Protein AF-0000000084990764 (afdb_homodimer)

Secondary structure (DSSP, 8-state):
-EEEEEEEEE-SS-EE-HHHHHHHHHHHHHSSHHHHHHHHT--HHHHHHHHHHHHHHHTS--EEE-TTSSEEE-HHHHHHHHHHHHHHHHTT------SS-EEE---HHHHHHTTTS-EEE--HHHHHHHHHTTS-SEEEE--SSHHHHHHHHSSS-EEEEEEEEEEEEEESS---SGGGGTTPPBPEEPTTSHHHHHHHHHHHHTT--GGGSTTTT-EESSHHHHHHHHHTTSSSEEEEEHHHHHHTT-EEEEEEEEEEEEEE-TT-HHHHHHHHHT----TTEEE-TTTTPBPTT--/-EEEEEEEEE-SS-EE-HHHHHHHHHHHHHSSHHHHHHHHT--HHHHHHHHHHHHHHHTS--EEE-TTSSEEE-HHHHHHHHHHHHHHHHTT------SS-EEE---HHHHHHTTTS-EEE--HHHHHHHHHTTS-SEEEE--SSHHHHHHHHSSS-EEEEEEEEEEEEEESS---SGGGGTTPPBPEEPTTSHHHHHHHHHHHHTT--GGGSTTTT-EESSHHHHHHHHHTTSSSEEEEEHHHHHHTT-EEEEEEEEEEEEEE-TT-HHHHHHHHHT----TTEEE-TTTT-B-TT--

Solvent-accessible surface area (backbone atoms only — not comparable to full-atom values): 31129 Å² total; per-residue (Å²): 124,42,82,48,75,46,58,28,40,42,44,99,70,42,72,45,43,61,68,57,53,45,47,52,49,30,17,50,58,56,46,12,57,66,46,19,15,60,74,70,71,45,57,58,68,56,51,50,49,52,50,52,50,48,26,63,50,69,70,46,71,39,62,36,80,38,93,88,61,50,30,30,62,28,72,61,29,48,50,51,50,50,52,48,38,28,56,33,35,62,32,71,43,71,84,77,85,56,97,63,23,36,20,6,38,80,46,72,59,60,51,64,72,42,61,66,51,53,65,23,58,48,31,33,67,57,10,47,50,36,28,57,72,64,73,22,44,25,25,35,33,56,68,76,55,50,70,59,48,42,66,57,54,22,42,60,35,32,40,32,37,34,34,32,36,32,30,20,41,27,18,74,56,86,60,89,49,80,72,65,53,66,84,42,32,31,37,28,50,42,77,40,35,61,65,30,48,51,49,53,51,55,34,45,78,70,70,46,51,70,91,65,35,47,41,54,86,40,65,25,90,40,57,61,54,29,41,47,41,22,63,71,62,80,21,47,24,29,75,32,38,43,48,49,21,53,73,59,70,32,33,74,37,83,71,46,76,42,57,36,30,32,39,28,40,77,90,42,58,67,62,52,22,51,54,52,64,66,57,73,78,55,67,51,45,43,75,38,98,56,44,34,34,69,44,81,86,51,104,125,42,81,48,75,47,58,28,41,42,46,97,70,43,71,45,42,62,68,58,53,45,46,53,50,30,18,50,58,57,46,11,57,66,46,17,16,61,74,68,72,46,57,58,68,56,51,49,49,52,51,53,50,48,27,64,50,69,70,46,70,38,62,38,79,40,92,86,60,49,30,30,64,29,72,62,28,47,51,51,51,52,51,50,37,27,56,33,37,61,31,70,44,70,83,76,88,58,96,63,25,37,20,6,37,78,45,74,60,58,51,63,72,42,62,65,51,53,66,23,60,48,31,34,67,57,9,45,50,36,28,56,70,64,72,22,43,26,26,34,33,57,67,75,55,50,70,58,48,41,66,56,52,21,43,61,36,33,41,31,36,34,34,33,36,33,31,21,42,27,18,74,57,86,61,88,48,81,73,65,53,66,83,42,32,33,37,27,48,40,76,41,35,60,65,29,47,51,50,52,50,56,34,45,77,70,71,46,52,70,92,68,36,46,41,54,84,39,65,24,89,41,58,61,54,30,41,46,41,22,64,72,61,78,22,45,25,29,73,32,38,42,47,50,21,52,72,59,69,31,33,73,37,81,71,46,74,42,59,36,32,32,38,27,41,78,89,41,58,66,63,52,21,51,54,52,65,67,55,73,80,53,68,50,45,45,74,39,97,55,45,34,34,69,45,80,87,49,104

Radius of gyration: 25.8 Å; Cα contacts (8 Å, |Δi|>4): 1260; chains: 2; bounding box: 56×71×53 Å

InterPro domains:
  IPR000847 LysR, HTH, N-terminal domain [PF00126] (21-78)
  IPR024370 PBP domain [PF12727] (118-276)
  IPR036388 Winged helix-like DNA-binding domain superfamily [G3DSA:1.10.10.10] (1-91)
  IPR036390 Winged helix DNA-binding domain superfamily [SSF46785] (16-87)
  IPR051815 Molybdate-responsive transcriptional regulator [PTHR30432] (1-279)

pLDDT: mean 92.91, std 6.58, range [65.38, 98.69]

Nearest PDB structures (foldseek):
  6g4r-assembly1_B  TM=4.944E-01  e=9.321E-14  Corynebacterium glutamicum
  1ixc-assembly1_B-2  TM=4.646E-01  e=4.118E-12  Cupriavidus necator
  9f14-assembly1_A  TM=4.600E-01  e=2.355E-11  Klebsiella aerogenes
  3un6-assembly1_A  TM=5.056E-01  e=3.094E-06  Staphylococcus aureus subsp. aureus NCTC 8325
  5z4y-assembly1_B  TM=8.013E-01  e=1.489E-02  unclassified

Sequence (598 aa):
MEFKPELKVVTERGDLGREFFQLLLAVELSGSLKGASEALKVPYSTAWNTVARAERILGVKIVEASKRGGTTLTDRGRELLRRYMAEAGKMGLVLGLSDFIYAGSHDPIVEAALQRSEAYFVGSMRGLLLVSEGLAHFGGIHLGDNVQAVRIYGGGLRLIHGFKREVGVASRRELRRLRDIVGLKIVNRQPGSGTRLHIDRVLSTLRLTPEKVPGYDRIAPTHDEAARIVAEGEADYTITLRYVAERYGLYFMKLWDEEFDFVCRRGLERRVAQFVRELELGPGYAPKPNMGRVEPTIKMEFKPELKVVTERGDLGREFFQLLLAVELSGSLKGASEALKVPYSTAWNTVARAERILGVKIVEASKRGGTTLTDRGRELLRRYMAEAGKMGLVLGLSDFIYAGSHDPIVEAALQRSEAYFVGSMRGLLLVSEGLAHFGGIHLGDNVQAVRIYGGGLRLIHGFKREVGVASRRELRRLRDIVGLKIVNRQPGSGTRLHIDRVLSTLRLTPEKVPGYDRIAPTHDEAARIVAEGEADYTITLRYVAERYGLYFMKLWDEEFDFVCRRGLERRVAQFVRELELGPGYAPKPNMGRVEPTIK

Foldseek 3Di:
DDDDDWDWDDDPQGIHTLVLLQLQLQCQQQVALVSSCVLVVHDSVVSVVSQVVVCVRVVHHQWDADPVGHIHGDPVNVVVSLVRLQVCLLVLHFSPSDPAAEEEADDPLLVVLQRSHHYYHHYHQSRLVSQLVVNHFKYKHFPPPPVVCCVVRNNQKWKFFFWKFFKWKWFQDDDDDLLVCQPWAAQEEDPPHPQNVVVVVSCVVVPHDCVRHHNSPHYDHDLLRRLVCRLVPVTGIYMHTPVNSVVSPTHTDTDDMTTMIMIGHPPCLQVVLVSRVPGDDDPRMGTDPRGSHIDPVRD/DDDDDWDWDDDPQGIHTLVLLQLQLQCQQQVALVSSCVLVVHDSVVSVVSQVVVCVRVVHHQWDADPVGHIHGDPVNVVVSLVRLQVCLLVLHFSPSDPAAEEEADDPLLVVLQRSHHYHHHYHQSRLVSQLVPNHFKYKHFPPPPVVCCVVRNNQKWKFFFWKFFKWKWFQDDDDDLLVCQPWAAQAEDPPHPQNVVVVVSCVVVPHDCVRHHNSPHYDHDLLRRLVCRLVPVTGIYMHTPVNSVVSPTHTDTDDMTTMIMIGHPPCLQVVLVSRVPGDDDPRMGTDPRGSHIDPVRD

Organism: Thermoproteus tenax (strain ATCC 35583 / DSM 2078 / JCM 9277 / NBRC 100435 / Kra 1) (NCBI:txid768679)

Structure (mmCIF, N/CA/C/O backbone):
data_AF-0000000084990764-model_v1
#
loop_
_entity.id
_entity.type
_entity.pdbx_description
1 polymer 'Periplasmic molybdate-binding protein/domain'
#
loop_
_atom_site.group_PDB
_atom_site.id
_atom_site.type_symbol
_atom_site.label_atom_id
_atom_site.label_alt_id
_atom_site.label_comp_id
_atom_site.label_asym_id
_atom_site.label_entity_id
_atom_site.label_seq_id
_atom_site.pdbx_PDB_ins_code
_atom_site.Cartn_x
_atom_site.Cartn_y
_atom_site.Cartn_z
_atom_site.occupancy
_atom_site.B_iso_or_equiv
_atom_site.auth_seq_id
_atom_site.auth_comp_id
_atom_site.auth_asym_id
_atom_site.auth_atom_id
_atom_site.pdbx_PDB_model_num
ATOM 1 N N . MET A 1 1 ? 17.391 17.484 -6.555 1 86.75 1 MET A N 1
ATOM 2 C CA . MET A 1 1 ? 17.219 16.531 -5.453 1 86.75 1 MET A CA 1
ATOM 3 C C . MET A 1 1 ? 16.141 15.5 -5.781 1 86.75 1 MET A C 1
ATOM 5 O O . MET A 1 1 ? 15.055 15.859 -6.227 1 86.75 1 MET A O 1
ATOM 9 N N . GLU A 1 2 ? 16.609 14.258 -5.785 1 92.62 2 GLU A N 1
ATOM 10 C CA . GLU A 1 2 ? 15.68 13.188 -6.121 1 92.62 2 GLU A CA 1
ATOM 11 C C . GLU A 1 2 ? 15.672 12.102 -5.055 1 92.62 2 GLU A C 1
ATOM 13 O O . GLU A 1 2 ? 16.719 11.781 -4.48 1 92.62 2 GLU A O 1
ATOM 18 N N . PHE A 1 3 ? 14.531 11.672 -4.695 1 93 3 PHE A N 1
ATOM 19 C CA . PHE A 1 3 ? 14.43 10.484 -3.859 1 93 3 PHE A CA 1
ATOM 20 C C . PHE A 1 3 ? 14.633 9.219 -4.688 1 93 3 PHE A C 1
ATOM 22 O O . PHE A 1 3 ? 13.969 9.023 -5.707 1 93 3 PHE A O 1
ATOM 29 N N . LYS A 1 4 ? 15.555 8.406 -4.305 1 93.38 4 LYS A N 1
ATOM 30 C CA . LYS A 1 4 ? 15.891 7.199 -5.047 1 93.38 4 LYS A CA 1
ATOM 31 C C . LYS A 1 4 ? 15.719 5.953 -4.18 1 93.38 4 LYS A C 1
ATOM 33 O O . LYS A 1 4 ? 16.609 5.617 -3.389 1 93.38 4 LYS A O 1
ATOM 38 N N . PRO A 1 5 ? 14.625 5.215 -4.398 1 93.81 5 PRO A N 1
ATOM 39 C CA . PRO A 1 5 ? 14.445 3.951 -3.68 1 93.81 5 PRO A CA 1
ATOM 40 C C . PRO A 1 5 ? 15.273 2.814 -4.273 1 93.81 5 PRO A C 1
ATOM 42 O O . PRO A 1 5 ? 15.508 2.779 -5.484 1 93.81 5 PRO A O 1
ATOM 45 N N . GLU A 1 6 ? 15.727 1.943 -3.383 1 92.31 6 GLU A N 1
ATOM 46 C CA . GLU A 1 6 ? 16.469 0.765 -3.828 1 92.31 6 GLU A CA 1
ATOM 47 C C . GLU A 1 6 ? 16.156 -0.445 -2.951 1 92.31 6 GLU A C 1
ATOM 49 O O . GLU A 1 6 ? 15.836 -0.296 -1.768 1 92.31 6 GLU A O 1
ATOM 54 N N . LEU A 1 7 ? 16.141 -1.593 -3.537 1 95.56 7 LEU A N 1
ATOM 55 C CA . LEU A 1 7 ? 16.094 -2.881 -2.854 1 95.56 7 LEU A CA 1
ATOM 56 C C . LEU A 1 7 ? 17.266 -3.76 -3.273 1 95.56 7 LEU A C 1
ATOM 58 O O . LEU A 1 7 ? 17.469 -4.012 -4.465 1 95.56 7 LEU A O 1
ATOM 62 N N . LYS A 1 8 ? 18.078 -4.18 -2.305 1 96.06 8 LYS A N 1
ATOM 63 C CA . LYS A 1 8 ? 19.219 -5.047 -2.586 1 96.06 8 LYS A CA 1
ATOM 64 C C . LYS A 1 8 ? 19.109 -6.355 -1.81 1 96.06 8 LYS A C 1
ATOM 66 O O . LYS A 1 8 ? 18.453 -6.422 -0.774 1 96.06 8 LYS A O 1
ATOM 71 N N . VAL A 1 9 ? 19.672 -7.379 -2.422 1 95.69 9 VAL A N 1
ATOM 72 C CA . VAL A 1 9 ? 19.953 -8.602 -1.678 1 95.69 9 VAL A CA 1
ATOM 73 C C . VAL A 1 9 ? 21.359 -8.555 -1.107 1 95.69 9 VAL A C 1
ATOM 75 O O . VAL A 1 9 ? 22.328 -8.391 -1.851 1 95.69 9 VAL A O 1
ATOM 78 N N . VAL A 1 10 ? 21.453 -8.664 0.16 1 94.94 10 VAL A N 1
ATOM 79 C CA . VAL A 1 10 ? 22.75 -8.57 0.822 1 94.94 10 VAL A CA 1
ATOM 80 C C . VAL A 1 10 ? 23.156 -9.945 1.346 1 94.94 10 VAL A C 1
ATOM 82 O O . VAL A 1 10 ? 22.375 -10.617 2.023 1 94.94 10 VAL A O 1
ATOM 85 N N . THR A 1 11 ? 24.328 -10.305 0.935 1 93.94 11 THR A N 1
ATOM 86 C CA . THR A 1 11 ? 24.938 -11.531 1.438 1 93.94 11 THR A CA 1
ATOM 87 C C . THR A 1 11 ? 26.281 -11.234 2.09 1 93.94 11 THR A C 1
ATOM 89 O O . THR A 1 11 ? 26.734 -10.086 2.098 1 93.94 11 THR A O 1
ATOM 92 N N . GLU A 1 12 ? 26.891 -12.266 2.701 1 93.12 12 GLU A N 1
ATOM 93 C CA . GLU A 1 12 ? 28.219 -12.125 3.297 1 93.12 12 GLU A CA 1
ATOM 94 C C . GLU A 1 12 ? 29.281 -11.82 2.234 1 93.12 12 GLU A C 1
ATOM 96 O O . GLU A 1 12 ? 30.297 -11.195 2.529 1 93.12 12 GLU A O 1
ATOM 101 N N . ARG A 1 13 ? 29.016 -12.156 1.094 1 93.81 13 ARG A N 1
ATOM 102 C CA . ARG A 1 13 ? 30.016 -12.102 0.033 1 93.81 13 ARG A CA 1
ATOM 103 C C . ARG A 1 13 ? 29.797 -10.883 -0.864 1 93.81 13 ARG A C 1
ATOM 105 O O . ARG A 1 13 ? 30.641 -10.57 -1.703 1 93.81 13 ARG A O 1
ATOM 112 N N . GLY A 1 14 ? 28.656 -10.258 -0.673 1 94.62 14 GLY A N 1
ATOM 113 C CA . GLY A 1 14 ? 28.359 -9.109 -1.511 1 94.62 14 GLY A CA 1
ATOM 114 C C . GLY A 1 14 ? 26.875 -8.836 -1.644 1 94.62 14 GLY A C 1
ATOM 115 O O . GLY A 1 14 ? 26.062 -9.539 -1.06 1 94.62 14 GLY A O 1
ATOM 116 N N . ASP A 1 15 ? 26.594 -7.691 -2.43 1 95.56 15 ASP A N 1
ATOM 117 C CA . ASP A 1 15 ? 25.188 -7.324 -2.6 1 95.56 15 ASP A CA 1
ATOM 118 C C . ASP A 1 15 ? 24.781 -7.367 -4.07 1 95.56 15 ASP A C 1
ATOM 120 O O . ASP A 1 15 ? 25.641 -7.305 -4.957 1 95.56 15 ASP A O 1
ATOM 124 N N . LEU A 1 16 ? 23.609 -7.645 -4.316 1 96.38 16 LEU A N 1
ATOM 125 C CA . LEU A 1 16 ? 23 -7.652 -5.641 1 96.38 16 LEU A CA 1
ATOM 126 C C . LEU A 1 16 ? 21.812 -6.684 -5.707 1 96.38 16 LEU A C 1
ATOM 128 O O . LEU A 1 16 ? 20.922 -6.73 -4.863 1 96.38 16 LEU A O 1
ATOM 132 N N . GLY A 1 17 ? 21.812 -5.785 -6.703 1 95.38 17 GLY A N 1
ATOM 133 C CA . GLY A 1 17 ? 20.812 -4.738 -6.754 1 95.38 17 GLY A CA 1
ATOM 134 C C . GLY A 1 17 ? 19.891 -4.855 -7.953 1 95.38 17 GLY A C 1
ATOM 135 O O . GLY A 1 17 ? 19.781 -5.926 -8.555 1 95.38 17 GLY A O 1
ATOM 136 N N . ARG A 1 18 ? 19.25 -3.799 -8.25 1 95.69 18 ARG A N 1
ATOM 137 C CA . ARG A 1 18 ? 18.203 -3.695 -9.258 1 95.69 18 ARG A CA 1
ATOM 138 C C . ARG A 1 18 ? 18.703 -4.164 -10.625 1 95.69 18 ARG A C 1
ATOM 140 O O . ARG A 1 18 ? 17.969 -4.848 -11.352 1 95.69 18 ARG A O 1
ATOM 147 N N . GLU A 1 19 ? 19.922 -3.873 -10.93 1 95.31 19 GLU A N 1
ATOM 148 C CA . GLU A 1 19 ? 20.469 -4.199 -12.242 1 95.31 19 GLU A CA 1
ATOM 149 C C . GLU A 1 19 ? 20.547 -5.711 -12.453 1 95.31 19 GLU A C 1
ATOM 151 O O . GLU A 1 19 ? 20.25 -6.211 -13.539 1 95.31 19 GLU A O 1
ATOM 156 N N . PHE A 1 20 ? 20.969 -6.367 -11.453 1 97.06 20 PHE A N 1
ATOM 157 C CA . PHE A 1 20 ? 21.047 -7.824 -11.516 1 97.06 20 PHE A CA 1
ATOM 158 C C . PHE A 1 20 ? 19.656 -8.422 -11.727 1 97.06 20 PHE A C 1
ATOM 160 O O . PHE A 1 20 ? 19.484 -9.297 -12.586 1 97.06 20 PHE A O 1
ATOM 167 N N . PHE A 1 21 ? 18.672 -7.969 -11.055 1 97.69 21 PHE A N 1
ATOM 168 C CA . PHE A 1 21 ? 17.328 -8.555 -11.133 1 97.69 21 PHE A CA 1
ATOM 169 C C . PHE A 1 21 ? 16.641 -8.156 -12.422 1 97.69 21 PHE A C 1
ATOM 171 O O . PHE A 1 21 ? 15.836 -8.922 -12.969 1 97.69 21 PHE A O 1
ATOM 178 N N . GLN A 1 22 ? 16.969 -6.957 -12.922 1 97.75 22 GLN A N 1
ATOM 179 C CA . GLN A 1 22 ? 16.5 -6.605 -14.258 1 97.75 22 GLN A CA 1
ATOM 180 C C . GLN A 1 22 ? 17.047 -7.586 -15.305 1 97.75 22 GLN A C 1
ATOM 182 O O . GLN A 1 22 ? 16.328 -7.973 -16.219 1 97.75 22 GLN A O 1
ATOM 187 N N . LEU A 1 23 ? 18.297 -7.93 -15.125 1 97.5 23 LEU A N 1
ATOM 188 C CA . LEU A 1 23 ? 18.891 -8.891 -16.047 1 97.5 23 LEU A CA 1
ATOM 189 C C . LEU A 1 23 ? 18.203 -10.25 -15.945 1 97.5 23 LEU A C 1
ATOM 191 O O . LEU A 1 23 ? 17.891 -10.867 -16.969 1 97.5 23 LEU A O 1
ATOM 195 N N . LEU A 1 24 ? 17.938 -10.727 -14.742 1 97.38 24 LEU A N 1
ATOM 196 C CA . LEU A 1 24 ? 17.25 -11.992 -14.57 1 97.38 24 LEU A CA 1
ATOM 197 C C . LEU A 1 24 ? 15.875 -11.961 -15.234 1 97.38 24 LEU A C 1
ATOM 199 O O . LEU A 1 24 ? 15.484 -12.914 -15.906 1 97.38 24 LEU A O 1
ATOM 203 N N . LEU A 1 25 ? 15.18 -10.906 -14.992 1 97.62 25 LEU A N 1
ATOM 204 C CA . LEU A 1 25 ? 13.852 -10.781 -15.594 1 97.62 25 LEU A CA 1
ATOM 205 C C . LEU A 1 25 ? 13.938 -10.766 -17.109 1 97.62 25 LEU A C 1
ATOM 207 O O . LEU A 1 25 ? 13.125 -11.398 -17.797 1 97.62 25 LEU A O 1
ATOM 211 N N . ALA A 1 26 ? 14.914 -10.047 -17.625 1 97.38 26 ALA A N 1
ATOM 212 C CA . ALA A 1 26 ? 15.102 -10 -19.078 1 97.38 26 ALA A CA 1
ATOM 213 C C . ALA A 1 26 ? 15.383 -11.391 -19.641 1 97.38 26 ALA A C 1
ATOM 215 O O . ALA A 1 26 ? 14.898 -11.734 -20.719 1 97.38 26 ALA A O 1
ATOM 216 N N . VAL A 1 27 ? 16.141 -12.156 -18.953 1 96.19 27 VAL A N 1
ATOM 217 C CA . VAL A 1 27 ? 16.406 -13.531 -19.375 1 96.19 27 VAL A CA 1
ATOM 218 C C . VAL A 1 27 ? 15.109 -14.328 -19.375 1 96.19 27 VAL A C 1
ATOM 220 O O . VAL A 1 27 ? 14.836 -15.062 -20.328 1 96.19 27 VAL A O 1
ATOM 223 N N . GLU A 1 28 ? 14.375 -14.156 -18.312 1 94 28 GLU A N 1
ATOM 224 C CA . GLU A 1 28 ? 13.102 -14.859 -18.203 1 94 28 GLU A CA 1
ATOM 225 C C . GLU A 1 28 ? 12.164 -14.484 -19.359 1 94 28 GLU A C 1
ATOM 227 O O . GLU A 1 28 ? 11.516 -15.352 -19.938 1 94 28 GLU A O 1
ATOM 232 N N . LEU A 1 29 ? 12.125 -13.25 -19.719 1 94.62 29 LEU A N 1
ATOM 233 C CA . LEU A 1 29 ? 11.203 -12.734 -20.734 1 94.62 29 LEU A CA 1
ATOM 234 C C . LEU A 1 29 ? 11.664 -13.117 -22.141 1 94.62 29 LEU A C 1
ATOM 236 O O . LEU A 1 29 ? 10.844 -13.445 -23 1 94.62 29 LEU A O 1
ATOM 240 N N . SER A 1 30 ? 12.977 -13.125 -22.344 1 93 30 SER A N 1
ATOM 241 C CA . SER A 1 30 ? 13.5 -13.328 -23.703 1 93 30 SER A CA 1
ATOM 242 C C . SER A 1 30 ? 13.867 -14.789 -23.938 1 93 30 SER A C 1
ATOM 244 O O . SER A 1 30 ? 14 -15.227 -25.078 1 93 30 SER A O 1
ATOM 246 N N . GLY A 1 31 ? 14.188 -15.492 -22.875 1 90.75 31 GLY A N 1
ATOM 247 C CA . GLY A 1 31 ? 14.547 -16.906 -22.969 1 90.75 31 GLY A CA 1
ATOM 248 C C . GLY A 1 31 ? 16.031 -17.125 -23.219 1 90.75 31 GLY A C 1
ATOM 249 O O . GLY A 1 31 ? 16.453 -18.25 -23.516 1 90.75 31 GLY A O 1
ATOM 250 N N . SER A 1 32 ? 16.828 -15.984 -23.188 1 93.06 32 SER A N 1
ATOM 251 C CA . SER A 1 32 ? 18.25 -16.125 -23.438 1 93.06 32 SER A CA 1
ATOM 252 C C . SER A 1 32 ? 19.047 -14.945 -22.891 1 93.06 32 SER A C 1
ATOM 254 O O . SER A 1 32 ? 18.484 -13.875 -22.641 1 93.06 32 SER A O 1
ATOM 256 N N . LEU A 1 33 ? 20.312 -15.211 -22.625 1 94 33 LEU A N 1
ATOM 257 C CA . LEU A 1 33 ? 21.203 -14.125 -22.188 1 94 33 LEU A CA 1
ATOM 258 C C . LEU A 1 33 ? 21.391 -13.102 -23.297 1 94 33 LEU A C 1
ATOM 260 O O . LEU A 1 33 ? 21.516 -11.906 -23.031 1 94 33 LEU A O 1
ATOM 264 N N . LYS A 1 34 ? 21.484 -13.594 -24.531 1 94 34 LYS A N 1
ATOM 265 C CA . LYS A 1 34 ? 21.594 -12.688 -25.672 1 94 34 LYS A CA 1
ATOM 266 C C . LYS A 1 34 ? 20.375 -11.781 -25.781 1 94 34 LYS A C 1
ATOM 268 O O . LYS A 1 34 ? 20.5 -10.57 -25.969 1 94 34 LYS A O 1
ATOM 273 N N . GLY A 1 35 ? 19.266 -12.359 -25.719 1 94.56 35 GLY A N 1
ATOM 274 C CA . GLY A 1 35 ? 18.031 -11.578 -25.719 1 94.56 35 GLY A CA 1
ATOM 275 C C . GLY A 1 35 ? 17.953 -10.57 -24.594 1 94.56 35 GLY A C 1
ATOM 276 O O . GLY A 1 35 ? 17.469 -9.453 -24.781 1 94.56 35 GLY A O 1
ATOM 277 N N . ALA A 1 36 ? 18.422 -10.945 -23.469 1 96.38 36 ALA A N 1
ATOM 278 C CA . ALA A 1 36 ? 18.422 -10.062 -22.297 1 96.38 36 ALA A CA 1
ATOM 279 C C . ALA A 1 36 ? 19.344 -8.867 -22.531 1 96.38 36 ALA A C 1
ATOM 281 O O . ALA A 1 36 ? 19 -7.73 -22.203 1 96.38 36 ALA A O 1
ATOM 282 N N . SER A 1 37 ? 20.516 -9.18 -23.031 1 96.62 37 SER A N 1
ATOM 283 C CA . SER A 1 37 ? 21.469 -8.109 -23.344 1 96.62 37 SER A CA 1
ATOM 284 C C . SER A 1 37 ? 20.875 -7.102 -24.312 1 96.62 37 SER A C 1
ATOM 286 O O . SER A 1 37 ? 21.062 -5.895 -24.172 1 96.62 37 SER A O 1
ATOM 288 N N . GLU A 1 38 ? 20.172 -7.547 -25.281 1 96.38 38 GLU A N 1
ATOM 289 C CA . GLU A 1 38 ? 19.531 -6.684 -26.266 1 96.38 38 GLU A CA 1
ATOM 290 C C . GLU A 1 38 ? 18.422 -5.852 -25.641 1 96.38 38 GLU A C 1
ATOM 292 O O . GLU A 1 38 ? 18.328 -4.645 -25.875 1 96.38 38 GLU A O 1
ATOM 297 N N . ALA A 1 39 ? 17.656 -6.492 -24.875 1 95.12 39 ALA A N 1
ATOM 298 C CA . ALA A 1 39 ? 16.531 -5.82 -24.234 1 95.12 39 ALA A CA 1
ATOM 299 C C . ALA A 1 39 ? 17.016 -4.711 -23.297 1 95.12 39 ALA A C 1
ATOM 301 O O . ALA A 1 39 ? 16.391 -3.654 -23.203 1 95.12 39 ALA A O 1
ATOM 302 N N . LEU A 1 40 ? 18.109 -4.914 -22.609 1 96.94 40 LEU A N 1
ATOM 303 C CA . LEU A 1 40 ? 18.625 -3.967 -21.625 1 96.94 40 LEU A CA 1
ATOM 304 C C . LEU A 1 40 ? 19.625 -3.018 -22.266 1 96.94 40 LEU A C 1
ATOM 306 O O . LEU A 1 40 ? 20.125 -2.094 -21.609 1 96.94 40 LEU A O 1
ATOM 310 N N . LYS A 1 41 ? 19.969 -3.264 -23.484 1 96.62 41 LYS A N 1
ATOM 311 C CA . LYS A 1 41 ? 20.938 -2.455 -24.234 1 96.62 41 LYS A CA 1
ATOM 312 C C . LYS A 1 41 ? 22.281 -2.43 -23.531 1 96.62 41 LYS A C 1
ATOM 314 O O . LYS A 1 41 ? 22.859 -1.36 -23.328 1 96.62 41 LYS A O 1
ATOM 319 N N . VAL A 1 42 ? 22.734 -3.602 -23.094 1 96.88 42 VAL A N 1
ATOM 320 C CA . VAL A 1 42 ? 24.062 -3.768 -22.531 1 96.88 42 VAL A CA 1
ATOM 321 C C . VAL A 1 42 ? 24.828 -4.816 -23.328 1 96.88 42 VAL A C 1
ATOM 323 O O . VAL A 1 42 ? 24.234 -5.723 -23.906 1 96.88 42 VAL A O 1
ATOM 326 N N . PRO A 1 43 ? 26.188 -4.648 -23.375 1 97.12 43 PRO A N 1
ATOM 327 C CA . PRO A 1 43 ? 26.984 -5.672 -24.047 1 97.12 43 PRO A CA 1
ATOM 328 C C . PRO A 1 43 ? 26.812 -7.059 -23.422 1 97.12 43 PRO A C 1
ATOM 330 O O . PRO A 1 43 ? 26.609 -7.172 -22.219 1 97.12 43 PRO A O 1
ATOM 333 N N . TYR A 1 44 ? 26.906 -8.039 -24.344 1 95.94 44 TYR A N 1
ATOM 334 C CA . TYR A 1 44 ? 26.781 -9.422 -23.906 1 95.94 44 TYR A CA 1
ATOM 335 C C . TYR A 1 44 ? 27.781 -9.734 -22.781 1 95.94 44 TYR A C 1
ATOM 337 O O . TYR A 1 44 ? 27.438 -10.43 -21.828 1 95.94 44 TYR A O 1
ATOM 345 N N . SER A 1 45 ? 28.953 -9.211 -22.859 1 96.25 45 SER A N 1
ATOM 346 C CA . SER A 1 45 ? 29.984 -9.445 -21.859 1 96.25 45 SER A CA 1
ATOM 347 C C . SER A 1 45 ? 29.578 -8.906 -20.5 1 96.25 45 SER A C 1
ATOM 349 O O . SER A 1 45 ? 29.828 -9.539 -19.469 1 96.25 45 SER A O 1
ATOM 351 N N . THR A 1 46 ? 28.922 -7.801 -20.469 1 96.44 46 THR A N 1
ATOM 352 C CA . THR A 1 46 ? 28.438 -7.199 -19.234 1 96.44 46 THR A CA 1
ATOM 353 C C . THR A 1 46 ? 27.359 -8.07 -18.594 1 96.44 46 THR A C 1
ATOM 355 O O . THR A 1 46 ? 27.359 -8.289 -17.391 1 96.44 46 THR A O 1
ATOM 358 N N . ALA A 1 47 ? 26.453 -8.492 -19.453 1 96.38 47 ALA A N 1
ATOM 359 C CA . ALA A 1 47 ? 25.391 -9.375 -18.969 1 96.38 47 ALA A CA 1
ATOM 360 C C . ALA A 1 47 ? 25.969 -10.656 -18.375 1 96.38 47 ALA A C 1
ATOM 362 O O . ALA A 1 47 ? 25.594 -11.055 -17.266 1 96.38 47 ALA A O 1
ATOM 363 N N . TRP A 1 48 ? 26.875 -11.195 -19.047 1 94.62 48 TRP A N 1
ATOM 364 C CA . TRP A 1 48 ? 27.516 -12.445 -18.609 1 94.62 48 TRP A CA 1
ATOM 365 C C . TRP A 1 48 ? 28.266 -12.242 -17.312 1 94.62 48 TRP A C 1
ATOM 367 O O . TRP A 1 48 ? 28.156 -13.062 -16.391 1 94.62 48 TRP A O 1
ATOM 377 N N . ASN A 1 49 ? 28.984 -11.234 -17.234 1 96.12 49 ASN A N 1
ATOM 378 C CA . ASN A 1 49 ? 29.781 -10.945 -16.047 1 96.12 49 ASN A CA 1
ATOM 379 C C . ASN A 1 49 ? 28.891 -10.695 -14.836 1 96.12 49 ASN A C 1
ATOM 381 O O . ASN A 1 49 ? 29.25 -11.055 -13.711 1 96.12 49 ASN A O 1
ATOM 385 N N . THR A 1 50 ? 27.797 -10.023 -15.102 1 96.5 50 THR A N 1
ATOM 386 C CA . THR A 1 50 ? 26.844 -9.766 -14.023 1 96.5 50 THR A CA 1
ATOM 387 C C . THR A 1 50 ? 26.312 -11.078 -13.453 1 96.5 50 THR A C 1
ATOM 389 O O . THR A 1 50 ? 26.234 -11.242 -12.234 1 96.5 50 THR A O 1
ATOM 392 N N . VAL A 1 51 ? 26 -12.023 -14.312 1 96.25 51 VAL A N 1
ATOM 393 C CA . VAL A 1 51 ? 25.5 -13.32 -13.883 1 96.25 51 VAL A CA 1
ATOM 394 C C . VAL A 1 51 ? 26.578 -14.094 -13.148 1 96.25 51 VAL A C 1
ATOM 396 O O . VAL A 1 51 ? 26.344 -14.656 -12.078 1 96.25 51 VAL A O 1
ATOM 399 N N . ALA A 1 52 ? 27.734 -14.086 -13.719 1 95.56 52 ALA A N 1
ATOM 400 C CA . ALA A 1 52 ? 28.859 -14.797 -13.117 1 95.56 52 ALA A CA 1
ATOM 401 C C . ALA A 1 52 ? 29.172 -14.266 -11.727 1 95.56 52 ALA A C 1
ATOM 403 O O . ALA A 1 52 ? 29.391 -15.039 -10.797 1 95.56 52 ALA A O 1
ATOM 404 N N . ARG A 1 53 ? 29.188 -13.031 -11.633 1 96.44 53 ARG A N 1
ATOM 405 C CA . ARG A 1 53 ? 29.422 -12.398 -10.336 1 96.44 53 ARG A CA 1
ATOM 406 C C . ARG A 1 53 ? 28.344 -12.805 -9.328 1 96.44 53 ARG A C 1
ATOM 408 O O . ARG A 1 53 ? 28.672 -13.125 -8.18 1 96.44 53 ARG A O 1
ATOM 415 N N . ALA A 1 54 ? 27.141 -12.75 -9.719 1 96.94 54 ALA A N 1
ATOM 416 C CA . ALA A 1 54 ? 26.031 -13.094 -8.836 1 96.94 54 ALA A CA 1
ATOM 417 C C . ALA A 1 54 ? 26.125 -14.539 -8.367 1 96.94 54 ALA A C 1
ATOM 419 O O . ALA A 1 54 ? 25.875 -14.836 -7.199 1 96.94 54 ALA A O 1
ATOM 420 N N . GLU A 1 55 ? 26.469 -15.422 -9.297 1 96.75 55 GLU A N 1
ATOM 421 C CA . GLU A 1 55 ? 26.609 -16.828 -8.938 1 96.75 55 GLU A CA 1
ATOM 422 C C . GLU A 1 55 ? 27.719 -17.031 -7.926 1 96.75 55 GLU A C 1
ATOM 424 O O . GLU A 1 55 ? 27.609 -17.875 -7.031 1 96.75 55 GLU A O 1
ATOM 429 N N . ARG A 1 56 ? 28.75 -16.297 -8.016 1 95.94 56 ARG A N 1
ATOM 430 C CA . ARG A 1 56 ? 29.828 -16.344 -7.047 1 95.94 56 ARG A CA 1
ATOM 431 C C . ARG A 1 56 ? 29.359 -15.852 -5.68 1 95.94 56 ARG A C 1
ATOM 433 O O . ARG A 1 56 ? 29.672 -16.469 -4.656 1 95.94 56 ARG A O 1
ATOM 440 N N . ILE A 1 57 ? 28.641 -14.797 -5.684 1 96.06 57 ILE A N 1
ATOM 441 C CA . ILE A 1 57 ? 28.141 -14.188 -4.453 1 96.06 57 ILE A CA 1
ATOM 442 C C . ILE A 1 57 ? 27.172 -15.133 -3.764 1 96.06 57 ILE A C 1
ATOM 444 O O . ILE A 1 57 ? 27.219 -15.312 -2.543 1 96.06 57 ILE A O 1
ATOM 448 N N . LEU A 1 58 ? 26.328 -15.82 -4.535 1 95.25 58 LEU A N 1
ATOM 449 C CA . LEU A 1 58 ? 25.234 -16.625 -3.998 1 95.25 58 LEU A CA 1
ATOM 450 C C . LEU A 1 58 ? 25.703 -18.062 -3.754 1 95.25 58 LEU A C 1
ATOM 452 O O . LEU A 1 58 ? 25.094 -18.797 -2.969 1 95.25 58 LEU A O 1
ATOM 456 N N . GLY A 1 59 ? 26.656 -18.453 -4.445 1 94.19 59 GLY A N 1
ATOM 457 C CA . GLY A 1 59 ? 27.172 -19.797 -4.316 1 94.19 59 GLY A CA 1
ATOM 458 C C . GLY A 1 59 ? 26.297 -20.828 -5.012 1 94.19 59 GLY A C 1
ATOM 459 O O . GLY A 1 59 ? 26.328 -22.016 -4.652 1 94.19 59 GLY A O 1
ATOM 460 N N . VAL A 1 60 ? 25.438 -20.422 -5.914 1 95.12 60 VAL A N 1
ATOM 461 C CA . VAL A 1 60 ? 24.562 -21.328 -6.652 1 95.12 60 VAL A CA 1
ATOM 462 C C . VAL A 1 60 ? 24.438 -20.859 -8.102 1 95.12 60 VAL A C 1
ATOM 464 O O . VAL A 1 60 ? 24.688 -19.688 -8.406 1 95.12 60 VAL A O 1
ATOM 467 N N . LYS A 1 61 ? 24.109 -21.766 -8.922 1 95.5 61 LYS A N 1
ATOM 468 C CA . LYS A 1 61 ? 23.844 -21.438 -10.312 1 95.5 61 LYS A CA 1
ATOM 469 C C . LYS A 1 61 ? 22.453 -20.812 -10.469 1 95.5 61 LYS A C 1
ATOM 471 O O . LYS A 1 61 ? 21.469 -21.344 -9.93 1 95.5 61 LYS A O 1
ATOM 476 N N . ILE A 1 62 ? 22.438 -19.719 -11.258 1 95.62 62 ILE A N 1
ATOM 477 C CA . ILE A 1 62 ? 21.172 -19.016 -11.422 1 95.62 62 ILE A CA 1
ATOM 478 C C . ILE A 1 62 ? 20.688 -19.141 -12.867 1 95.62 62 ILE A C 1
ATOM 480 O O . ILE A 1 62 ? 19.5 -19 -13.156 1 95.62 62 ILE A O 1
ATOM 484 N N . VAL A 1 63 ? 21.641 -19.438 -13.75 1 95.25 63 VAL A N 1
ATOM 485 C CA . VAL A 1 63 ? 21.297 -19.656 -15.156 1 95.25 63 VAL A CA 1
ATOM 486 C C . VAL A 1 63 ? 21.828 -21.016 -15.609 1 95.25 63 VAL A C 1
ATOM 488 O O . VAL A 1 63 ? 22.766 -21.547 -15.008 1 95.25 63 VAL A O 1
ATOM 491 N N . GLU A 1 64 ? 21.156 -21.516 -16.594 1 93.56 64 GLU A N 1
ATOM 492 C CA . GLU A 1 64 ? 21.578 -22.797 -17.172 1 93.56 64 GLU A CA 1
ATOM 493 C C . GLU A 1 64 ? 21.266 -22.859 -18.656 1 93.56 64 GLU A C 1
ATOM 495 O O . GLU A 1 64 ? 20.453 -22.062 -19.172 1 93.56 64 GLU A O 1
ATOM 500 N N . ALA A 1 65 ? 22.016 -23.781 -19.297 1 85.12 65 ALA A N 1
ATOM 501 C CA . ALA A 1 65 ? 21.766 -24.016 -20.719 1 85.12 65 ALA A CA 1
ATOM 502 C C . ALA A 1 65 ? 20.391 -24.609 -20.953 1 85.12 65 ALA A C 1
ATOM 504 O O . ALA A 1 65 ? 19.938 -25.469 -20.172 1 85.12 65 ALA A O 1
ATOM 505 N N . SER A 1 66 ? 19.656 -24 -21.828 1 80.5 66 SER A N 1
ATOM 506 C CA . SER A 1 66 ? 18.344 -24.516 -22.172 1 80.5 66 SER A CA 1
ATOM 507 C C . SER A 1 66 ? 18.438 -25.594 -23.25 1 80.5 66 SER A C 1
ATOM 509 O O . SER A 1 66 ? 19.406 -25.609 -24.031 1 80.5 66 SER A O 1
ATOM 511 N N . LYS A 1 67 ? 17.484 -26.531 -23.266 1 69.94 67 LYS A N 1
ATOM 512 C CA . LYS A 1 67 ? 17.438 -27.594 -24.266 1 69.94 67 LYS A CA 1
ATOM 513 C C . LYS A 1 67 ? 17.219 -27.016 -25.672 1 69.94 67 LYS A C 1
ATOM 515 O O . LYS A 1 67 ? 17.609 -27.625 -26.672 1 69.94 67 LYS A O 1
ATOM 520 N N . ARG A 1 68 ? 16.5 -26.078 -25.875 1 67.62 68 ARG A N 1
ATOM 521 C CA . ARG A 1 68 ? 16.156 -25.5 -27.172 1 67.62 68 ARG A CA 1
ATOM 522 C C . ARG A 1 68 ? 17.234 -24.531 -27.656 1 67.62 68 ARG A C 1
ATOM 524 O O . ARG A 1 68 ? 17.016 -23.781 -28.609 1 67.62 68 ARG A O 1
ATOM 531 N N . GLY A 1 69 ? 18.266 -24.484 -27.031 1 69.94 69 GLY A N 1
ATOM 532 C CA . GLY A 1 69 ? 19.266 -23.5 -27.406 1 69.94 69 GLY A CA 1
ATOM 533 C C . GLY A 1 69 ? 19.156 -22.188 -26.625 1 69.94 69 GLY A C 1
ATOM 534 O O . GLY A 1 69 ? 18.078 -21.859 -26.125 1 69.94 69 GLY A O 1
ATOM 535 N N . GLY A 1 70 ? 20.125 -21.766 -25.828 1 79.75 70 GLY A N 1
ATOM 536 C CA . GLY A 1 70 ? 20.172 -20.516 -25.094 1 79.75 70 GLY A CA 1
ATOM 537 C C . GLY A 1 70 ? 20.312 -20.719 -23.594 1 79.75 70 GLY A C 1
ATOM 538 O O . GLY A 1 70 ? 20.797 -21.766 -23.141 1 79.75 70 GLY A O 1
ATOM 539 N N . THR A 1 71 ? 20.094 -19.656 -22.906 1 87.94 71 THR A N 1
ATOM 540 C CA . THR A 1 71 ? 20.266 -19.656 -21.453 1 87.94 71 THR A CA 1
ATOM 541 C C . THR A 1 71 ? 18.953 -19.312 -20.766 1 87.94 71 THR A C 1
ATOM 543 O O . THR A 1 71 ? 18.25 -18.391 -21.172 1 87.94 71 THR A O 1
ATOM 546 N N . THR A 1 72 ? 18.516 -20.172 -19.891 1 91.5 72 THR A N 1
ATOM 547 C CA . THR A 1 72 ? 17.312 -19.922 -19.094 1 91.5 72 THR A CA 1
ATOM 548 C C . THR A 1 72 ? 17.656 -19.906 -17.594 1 91.5 72 THR A C 1
ATOM 550 O O . THR A 1 72 ? 18.766 -20.25 -17.203 1 91.5 72 THR A O 1
ATOM 553 N N . LEU A 1 73 ? 16.719 -19.406 -16.844 1 95.12 73 LEU A N 1
ATOM 554 C CA . LEU A 1 73 ? 16.922 -19.406 -15.398 1 95.12 73 LEU A CA 1
ATOM 555 C C . LEU A 1 73 ? 16.781 -20.828 -14.828 1 95.12 73 LEU A C 1
ATOM 557 O O . LEU A 1 73 ? 15.914 -21.578 -15.266 1 95.12 73 LEU A O 1
ATOM 561 N N . THR A 1 74 ? 17.625 -21.109 -13.859 1 94.81 74 THR A N 1
ATOM 562 C CA . THR A 1 74 ? 17.422 -22.312 -13.055 1 94.81 74 THR A CA 1
ATOM 563 C C . THR A 1 74 ? 16.203 -22.141 -12.141 1 94.81 74 THR A C 1
ATOM 565 O O . THR A 1 74 ? 15.648 -21.047 -12.031 1 94.81 74 THR A O 1
ATOM 568 N N . ASP A 1 75 ? 15.766 -23.25 -11.516 1 92.75 75 ASP A N 1
ATOM 569 C CA . ASP A 1 75 ? 14.695 -23.156 -10.531 1 92.75 75 ASP A CA 1
ATOM 570 C C . ASP A 1 75 ? 15.055 -22.188 -9.406 1 92.75 75 ASP A C 1
ATOM 572 O O . ASP A 1 75 ? 14.211 -21.391 -8.969 1 92.75 75 ASP A O 1
ATOM 576 N N . ARG A 1 76 ? 16.234 -22.266 -8.977 1 94 76 ARG A N 1
ATOM 577 C CA . ARG A 1 76 ? 16.719 -21.375 -7.914 1 94 76 ARG A CA 1
ATOM 578 C C . ARG A 1 76 ? 16.734 -19.922 -8.383 1 94 76 ARG A C 1
ATOM 580 O O . ARG A 1 76 ? 16.391 -19.016 -7.613 1 94 76 ARG A O 1
ATOM 587 N N . GLY A 1 77 ? 17.141 -19.75 -9.594 1 95.06 77 GLY A N 1
ATOM 588 C CA . GLY A 1 77 ? 17.125 -18.406 -10.156 1 95.06 77 GLY A CA 1
ATOM 589 C C . GLY A 1 77 ? 15.727 -17.812 -10.242 1 95.06 77 GLY A C 1
ATOM 590 O O . GLY A 1 77 ? 15.531 -16.641 -9.906 1 95.06 77 GLY A O 1
ATOM 591 N N . ARG A 1 78 ? 14.836 -18.625 -10.656 1 94.12 78 ARG A N 1
ATOM 592 C CA . ARG A 1 78 ? 13.453 -18.188 -10.766 1 94.12 78 ARG A CA 1
ATOM 593 C C . ARG A 1 78 ? 12.867 -17.859 -9.391 1 94.12 78 ARG A C 1
ATOM 595 O O . ARG A 1 78 ? 12.156 -16.875 -9.227 1 94.12 78 ARG A O 1
ATOM 602 N N . GLU A 1 79 ? 13.156 -18.672 -8.5 1 91.94 79 GLU A N 1
ATOM 603 C CA . GLU A 1 79 ? 12.688 -18.438 -7.133 1 91.94 79 GLU A CA 1
ATOM 604 C C . GLU A 1 79 ? 13.242 -17.141 -6.566 1 91.94 79 GLU A C 1
ATOM 606 O O . GLU A 1 79 ? 12.516 -16.391 -5.914 1 91.94 79 GLU A O 1
ATOM 611 N N . LEU A 1 80 ? 14.484 -16.938 -6.758 1 94.44 80 LEU A N 1
ATOM 612 C CA . LEU A 1 80 ? 15.125 -15.719 -6.281 1 94.44 80 LEU A CA 1
ATOM 613 C C . LEU A 1 80 ? 14.492 -14.492 -6.922 1 94.44 80 LEU A C 1
ATOM 615 O O . LEU A 1 80 ? 14.219 -13.5 -6.238 1 94.44 80 LEU A O 1
ATOM 619 N N . LEU A 1 81 ? 14.297 -14.562 -8.195 1 96.06 81 LEU A N 1
ATOM 620 C CA . LEU A 1 81 ? 13.664 -13.461 -8.914 1 96.06 81 LEU A CA 1
ATOM 621 C C . LEU A 1 81 ? 12.266 -13.188 -8.375 1 96.06 81 LEU A C 1
ATOM 623 O O . LEU A 1 81 ? 11.914 -12.039 -8.094 1 96.06 81 LEU A O 1
ATOM 627 N N . ARG A 1 82 ? 11.539 -14.227 -8.195 1 92.38 82 ARG A N 1
ATOM 628 C CA . ARG A 1 82 ? 10.172 -14.086 -7.711 1 92.38 82 ARG A CA 1
ATOM 629 C C . ARG A 1 82 ? 10.148 -13.469 -6.32 1 92.38 82 ARG A C 1
ATOM 631 O O . ARG A 1 82 ? 9.312 -12.602 -6.035 1 92.38 82 ARG A O 1
ATOM 638 N N . ARG A 1 83 ? 11.008 -13.891 -5.465 1 92 83 ARG A N 1
ATOM 639 C CA . ARG A 1 83 ? 11.078 -13.352 -4.113 1 92 83 ARG A CA 1
ATOM 640 C C . ARG A 1 83 ? 11.445 -11.875 -4.133 1 92 83 ARG A C 1
ATOM 642 O O . ARG A 1 83 ? 10.875 -11.078 -3.383 1 92 83 ARG A O 1
ATOM 649 N N . TYR A 1 84 ? 12.422 -11.57 -4.969 1 95.94 84 TYR A N 1
ATOM 650 C CA . TYR A 1 84 ? 12.805 -10.172 -5.102 1 95.94 84 TYR A CA 1
ATOM 651 C C . TYR A 1 84 ? 11.625 -9.328 -5.574 1 95.94 84 TYR A C 1
ATOM 653 O O . TYR A 1 84 ? 11.359 -8.258 -5.023 1 95.94 84 TYR A O 1
ATOM 661 N N . MET A 1 85 ? 10.977 -9.82 -6.574 1 95.19 85 MET A N 1
ATOM 662 C CA . MET A 1 85 ? 9.875 -9.07 -7.164 1 95.19 85 MET A CA 1
ATOM 663 C C . MET A 1 85 ? 8.734 -8.906 -6.168 1 95.19 85 MET A C 1
ATOM 665 O O . MET A 1 85 ? 8.102 -7.852 -6.109 1 95.19 85 MET A O 1
ATOM 669 N N . ALA A 1 86 ? 8.477 -9.883 -5.422 1 89.62 86 ALA A N 1
ATOM 670 C CA . ALA A 1 86 ? 7.445 -9.797 -4.387 1 89.62 86 ALA A CA 1
ATOM 671 C C . ALA A 1 86 ? 7.797 -8.727 -3.359 1 89.62 86 ALA A C 1
ATOM 673 O O . ALA A 1 86 ? 6.961 -7.883 -3.02 1 89.62 86 ALA A O 1
ATOM 674 N N . GLU A 1 87 ? 9.023 -8.781 -2.893 1 92.56 87 GLU A N 1
ATOM 675 C CA . GLU A 1 87 ? 9.469 -7.801 -1.903 1 92.56 87 GLU A CA 1
ATOM 676 C C . GLU A 1 87 ? 9.484 -6.391 -2.486 1 92.56 87 GLU A C 1
ATOM 678 O O . GLU A 1 87 ? 9.062 -5.438 -1.827 1 92.56 87 GLU A O 1
ATOM 683 N N . ALA A 1 88 ? 9.961 -6.27 -3.676 1 95 88 ALA A N 1
ATOM 684 C CA . ALA A 1 88 ? 9.992 -4.98 -4.359 1 95 88 ALA A CA 1
ATOM 685 C C . ALA A 1 88 ? 8.586 -4.418 -4.543 1 95 88 ALA A C 1
ATOM 687 O O . ALA A 1 88 ? 8.344 -3.238 -4.277 1 95 88 ALA A O 1
ATOM 688 N N . GLY A 1 89 ? 7.723 -5.25 -4.961 1 93.62 89 GLY A N 1
ATOM 689 C CA . GLY A 1 89 ? 6.344 -4.832 -5.168 1 93.62 89 GLY A CA 1
ATOM 690 C C . GLY A 1 89 ? 5.688 -4.297 -3.908 1 93.62 89 GLY A C 1
ATOM 691 O O . GLY A 1 89 ? 4.922 -3.334 -3.963 1 93.62 89 GLY A O 1
ATOM 692 N N . LYS A 1 90 ? 5.973 -4.914 -2.838 1 89.06 90 LYS A N 1
ATOM 693 C CA . LYS A 1 90 ? 5.434 -4.453 -1.562 1 89.06 90 LYS A CA 1
ATOM 694 C C . LYS A 1 90 ? 5.879 -3.023 -1.263 1 89.06 90 LYS A C 1
ATOM 696 O O . LYS A 1 90 ? 5.191 -2.289 -0.551 1 89.06 90 LYS A O 1
ATOM 701 N N . MET A 1 91 ? 6.984 -2.668 -1.859 1 91.5 91 MET A N 1
ATOM 702 C CA . MET A 1 91 ? 7.555 -1.344 -1.627 1 91.5 91 MET A CA 1
ATOM 703 C C . MET A 1 91 ? 7.164 -0.379 -2.742 1 91.5 91 MET A C 1
ATOM 705 O O . MET A 1 91 ? 7.629 0.762 -2.771 1 91.5 91 MET A O 1
ATOM 709 N N . GLY A 1 92 ? 6.414 -0.858 -3.619 1 91.5 92 GLY A N 1
ATOM 710 C CA . GLY A 1 92 ? 6.051 -0.017 -4.75 1 91.5 92 GLY A CA 1
ATOM 711 C C . GLY A 1 92 ? 7.152 0.1 -5.785 1 91.5 92 GLY A C 1
ATOM 712 O O . GLY A 1 92 ? 7.266 1.122 -6.465 1 91.5 92 GLY A O 1
ATOM 713 N N . LEU A 1 93 ? 7.996 -0.808 -5.777 1 93.81 93 LEU A N 1
ATOM 714 C CA . LEU A 1 93 ? 9.07 -0.836 -6.762 1 93.81 93 LEU A CA 1
ATOM 715 C C . LEU A 1 93 ? 8.781 -1.871 -7.848 1 93.81 93 LEU A C 1
ATOM 717 O O . LEU A 1 93 ? 8.344 -2.984 -7.547 1 93.81 93 LEU A O 1
ATOM 721 N N . VAL A 1 94 ? 8.945 -1.462 -9.078 1 95.5 94 VAL A N 1
ATOM 722 C CA . VAL A 1 94 ? 8.805 -2.373 -10.203 1 95.5 94 VAL A CA 1
ATOM 723 C C . VAL A 1 94 ? 10.047 -2.287 -11.094 1 95.5 94 VAL A C 1
ATOM 725 O O . VAL A 1 94 ? 10.695 -1.242 -11.164 1 95.5 94 VAL A O 1
ATOM 728 N N . LEU A 1 95 ? 10.398 -3.381 -11.727 1 96.19 95 LEU A N 1
ATOM 729 C CA . LEU A 1 95 ? 11.562 -3.406 -12.609 1 96.19 95 LEU A CA 1
ATOM 730 C C . LEU A 1 95 ? 11.25 -2.729 -13.938 1 96.19 95 LEU A C 1
ATOM 732 O O . LEU A 1 95 ? 12.125 -2.113 -14.547 1 96.19 95 LEU A O 1
ATOM 736 N N . GLY A 1 96 ? 10.078 -2.807 -14.414 1 95.62 96 GLY A N 1
ATOM 737 C CA . GLY A 1 96 ? 9.562 -1.99 -15.508 1 95.62 96 GLY A CA 1
ATOM 738 C C . GLY A 1 96 ? 10.125 -2.375 -16.859 1 95.62 96 GLY A C 1
ATOM 739 O O . GLY A 1 96 ? 10.539 -1.511 -17.641 1 95.62 96 GLY A O 1
ATOM 740 N N . LEU A 1 97 ? 10.219 -3.676 -17.156 1 95.44 97 LEU A N 1
ATOM 741 C CA . LEU A 1 97 ? 10.789 -4.102 -18.422 1 95.44 97 LEU A CA 1
ATOM 742 C C . LEU A 1 97 ? 9.695 -4.465 -19.422 1 95.44 97 LEU A C 1
ATOM 744 O O . LEU A 1 97 ? 9.961 -4.633 -20.609 1 95.44 97 LEU A O 1
ATOM 748 N N . SER A 1 98 ? 8.5 -4.637 -18.906 1 95.38 98 SER A N 1
ATOM 749 C CA . SER A 1 98 ? 7.398 -5.109 -19.75 1 95.38 98 SER A CA 1
ATOM 750 C C . SER A 1 98 ? 6.348 -4.023 -19.938 1 95.38 98 SER A C 1
ATOM 752 O O . SER A 1 98 ? 6.238 -3.104 -19.125 1 95.38 98 SER A O 1
ATOM 754 N N . ASP A 1 99 ? 5.602 -4.145 -21.016 1 95.06 99 ASP A N 1
ATOM 755 C CA . ASP A 1 99 ? 4.496 -3.227 -21.266 1 95.06 99 ASP A CA 1
ATOM 756 C C . ASP A 1 99 ? 3.176 -3.807 -20.766 1 95.06 99 ASP A C 1
ATOM 758 O O . ASP A 1 99 ? 2.102 -3.291 -21.078 1 95.06 99 ASP A O 1
ATOM 762 N N . PHE A 1 100 ? 3.244 -4.824 -20.047 1 97.12 100 PHE A N 1
ATOM 763 C CA . PHE A 1 100 ? 2.068 -5.496 -19.5 1 97.12 100 PHE A CA 1
ATOM 764 C C . PHE A 1 100 ? 2.373 -6.102 -18.125 1 97.12 100 PHE A C 1
ATOM 766 O O . PHE A 1 100 ? 2.357 -7.324 -17.969 1 97.12 100 PHE A O 1
ATOM 773 N N . ILE A 1 101 ? 2.596 -5.258 -17.203 1 98.12 101 ILE A N 1
ATOM 774 C CA . ILE A 1 101 ? 3.027 -5.625 -15.852 1 98.12 101 ILE A CA 1
ATOM 775 C C . ILE A 1 101 ? 1.812 -5.945 -14.984 1 98.12 101 ILE A C 1
ATOM 777 O O . ILE A 1 101 ? 0.881 -5.141 -14.898 1 98.12 101 ILE A O 1
ATOM 781 N N . TYR A 1 102 ? 1.828 -7.129 -14.43 1 98.38 102 TYR A N 1
ATOM 782 C CA . TYR A 1 102 ? 0.8 -7.543 -13.477 1 98.38 102 TYR A CA 1
ATOM 783 C C . TYR A 1 102 ? 1.2 -7.195 -12.055 1 98.38 102 TYR A C 1
ATOM 785 O O . TYR A 1 102 ? 2.34 -7.434 -11.641 1 98.38 102 TYR A O 1
ATOM 793 N N . ALA A 1 103 ? 0.342 -6.617 -11.258 1 97.06 103 ALA A N 1
ATOM 794 C CA . ALA A 1 103 ? 0.467 -6.492 -9.812 1 97.06 103 ALA A CA 1
ATOM 795 C C . ALA A 1 103 ? -0.863 -6.773 -9.117 1 97.06 103 ALA A C 1
ATOM 797 O O . ALA A 1 103 ? -1.867 -6.113 -9.398 1 97.06 103 ALA A O 1
ATOM 798 N N . GLY A 1 104 ? -0.873 -7.742 -8.234 1 94.25 104 GLY A N 1
ATOM 799 C CA . GLY A 1 104 ? -2.131 -8.07 -7.582 1 94.25 104 GLY A CA 1
ATOM 800 C C . GLY A 1 104 ? -2.061 -9.336 -6.754 1 94.25 104 GLY A C 1
ATOM 801 O O . GLY A 1 104 ? -0.981 -9.742 -6.324 1 94.25 104 GLY A O 1
ATOM 802 N N . SER A 1 105 ? -3.248 -9.875 -6.516 1 92.44 105 SER A N 1
ATOM 803 C CA . SER A 1 105 ? -3.387 -11.07 -5.691 1 92.44 105 SER A CA 1
ATOM 804 C C . SER A 1 105 ? -2.822 -12.297 -6.398 1 92.44 105 SER A C 1
ATOM 806 O O . SER A 1 105 ? -2.855 -12.383 -7.629 1 92.44 105 SER A O 1
ATOM 808 N N . HIS A 1 106 ? -2.367 -13.195 -5.586 1 91.75 106 HIS A N 1
ATOM 809 C CA . HIS A 1 106 ? -1.861 -14.461 -6.105 1 91.75 106 HIS A CA 1
ATOM 810 C C . HIS A 1 106 ? -2.996 -15.445 -6.355 1 91.75 106 HIS A C 1
ATOM 812 O O . HIS A 1 106 ? -3.893 -15.594 -5.523 1 91.75 106 HIS A O 1
ATOM 818 N N . ASP A 1 107 ? -2.957 -16.031 -7.434 1 94.44 107 ASP A N 1
ATOM 819 C CA . ASP A 1 107 ? -3.795 -17.156 -7.832 1 94.44 107 ASP A CA 1
ATOM 820 C C . ASP A 1 107 ? -3.014 -18.141 -8.695 1 94.44 107 ASP A C 1
ATOM 822 O O . ASP A 1 107 ? -2.295 -17.734 -9.617 1 94.44 107 ASP A O 1
ATOM 826 N N . PRO A 1 108 ? -3.178 -19.453 -8.43 1 94.31 108 PRO A N 1
ATOM 827 C CA . PRO A 1 108 ? -2.383 -20.438 -9.172 1 94.31 108 PRO A CA 1
ATOM 828 C C . PRO A 1 108 ? -2.635 -20.391 -10.672 1 94.31 108 PRO A C 1
ATOM 830 O O . PRO A 1 108 ? -1.701 -20.547 -11.469 1 94.31 108 PRO A O 1
ATOM 833 N N . ILE A 1 109 ? -3.799 -20.234 -11.078 1 96.69 109 ILE A N 1
ATOM 834 C CA . ILE A 1 109 ? -4.145 -20.234 -12.5 1 96.69 109 ILE A CA 1
ATOM 835 C C . ILE A 1 109 ? -3.604 -18.969 -13.156 1 96.69 109 ILE A C 1
ATOM 837 O O . ILE A 1 109 ? -3.105 -19.016 -14.289 1 96.69 109 ILE A O 1
ATOM 841 N N . VAL A 1 110 ? -3.727 -17.859 -12.453 1 97.12 110 VAL A N 1
ATOM 842 C CA . VAL A 1 110 ? -3.209 -16.594 -12.945 1 97.12 110 VAL A CA 1
ATOM 843 C C . VAL A 1 110 ? -1.686 -16.656 -13.039 1 97.12 110 VAL A C 1
ATOM 845 O O . VAL A 1 110 ? -1.098 -16.203 -14.023 1 97.12 110 VAL A O 1
ATOM 848 N N . GLU A 1 111 ? -1.123 -17.234 -12.016 1 94.19 111 GLU A N 1
ATOM 849 C CA . GLU A 1 111 ? 0.329 -17.391 -12.031 1 94.19 111 GLU A CA 1
ATOM 850 C C . GLU A 1 111 ? 0.785 -18.219 -13.227 1 94.19 111 GLU A C 1
ATOM 852 O O . GLU A 1 111 ? 1.772 -17.875 -13.883 1 94.19 111 GLU A O 1
ATOM 857 N N . ALA A 1 112 ? 0.117 -19.297 -13.5 1 94.19 112 ALA A N 1
ATOM 858 C CA . ALA A 1 112 ? 0.46 -20.156 -14.625 1 94.19 112 ALA A CA 1
ATOM 859 C C . ALA A 1 112 ? 0.36 -19.391 -15.945 1 94.19 112 ALA A C 1
ATOM 861 O O . ALA A 1 112 ? 1.188 -19.578 -16.844 1 94.19 112 ALA A O 1
ATOM 862 N N . ALA A 1 113 ? -0.591 -18.531 -16.078 1 97 113 ALA A N 1
ATOM 863 C CA . ALA A 1 113 ? -0.811 -17.766 -17.297 1 97 113 ALA A CA 1
ATOM 864 C C . ALA A 1 113 ? 0.229 -16.656 -17.453 1 97 113 ALA A C 1
ATOM 866 O O . ALA A 1 113 ? 0.424 -16.125 -18.531 1 97 113 ALA A O 1
ATOM 867 N N . LEU A 1 114 ? 0.848 -16.297 -16.312 1 95.56 114 LEU A N 1
ATOM 868 C CA . LEU A 1 114 ? 1.789 -15.188 -16.312 1 95.56 114 LEU A CA 1
ATOM 869 C C . LEU A 1 114 ? 3.227 -15.695 -16.391 1 95.56 114 LEU A C 1
ATOM 871 O O . LEU A 1 114 ? 4.164 -14.953 -16.062 1 95.56 114 LEU A O 1
ATOM 875 N N . GLN A 1 115 ? 3.32 -16.906 -16.766 1 88.75 115 GLN A N 1
ATOM 876 C CA . GLN A 1 115 ? 4.672 -17.406 -17 1 88.75 115 GLN A CA 1
ATOM 877 C C . GLN A 1 115 ? 5.398 -16.578 -18.047 1 88.75 115 GLN A C 1
ATOM 879 O O . GLN A 1 115 ? 4.801 -16.156 -19.031 1 88.75 115 GLN A O 1
ATOM 884 N N . ARG A 1 116 ? 6.602 -16.109 -17.797 1 89.5 116 ARG A N 1
ATOM 885 C CA . ARG A 1 116 ? 7.434 -15.297 -18.688 1 89.5 116 ARG A CA 1
ATOM 886 C C . ARG A 1 116 ? 6.887 -13.875 -18.781 1 89.5 116 ARG A C 1
ATOM 888 O O . ARG A 1 116 ? 6.898 -13.273 -19.859 1 89.5 116 ARG A O 1
ATOM 895 N N . SER A 1 117 ? 6.184 -13.43 -17.797 1 94.94 117 SER A N 1
ATOM 896 C CA . SER A 1 117 ? 5.688 -12.062 -17.672 1 94.94 117 SER A CA 1
ATOM 897 C C . SER A 1 117 ? 6.254 -11.375 -16.438 1 94.94 117 SER A C 1
ATOM 899 O O . SER A 1 117 ? 6.781 -12.039 -15.539 1 94.94 117 SER A O 1
ATOM 901 N N . GLU A 1 118 ? 6.254 -10.125 -16.469 1 97.44 118 GLU A N 1
ATOM 902 C CA . GLU A 1 118 ? 6.574 -9.359 -15.266 1 97.44 118 GLU A CA 1
ATOM 903 C C . GLU A 1 118 ? 5.371 -9.266 -14.336 1 97.44 118 GLU A C 1
ATOM 905 O O . GLU A 1 118 ? 4.406 -8.555 -14.625 1 97.44 118 GLU A O 1
ATOM 910 N N . ALA A 1 119 ? 5.48 -10.07 -13.25 1 97.25 119 ALA A N 1
ATOM 911 C CA . ALA A 1 119 ? 4.32 -10.188 -12.367 1 97.25 119 ALA A CA 1
ATOM 912 C C . ALA A 1 119 ? 4.723 -10.039 -10.906 1 97.25 119 ALA A C 1
ATOM 914 O O . ALA A 1 119 ? 5.688 -10.664 -10.453 1 97.25 119 ALA A O 1
ATOM 915 N N . TYR A 1 120 ? 3.977 -9.203 -10.188 1 96.31 120 TYR A N 1
ATOM 916 C CA . TYR A 1 120 ? 4.176 -8.953 -8.766 1 96.31 120 TYR A CA 1
ATOM 917 C C . TYR A 1 120 ? 2.98 -9.43 -7.953 1 96.31 120 TYR A C 1
ATOM 919 O O . TYR A 1 120 ? 1.898 -8.844 -8.023 1 96.31 120 TYR A O 1
ATOM 927 N N . PHE A 1 121 ? 3.197 -10.453 -7.188 1 92.56 121 PHE A N 1
ATOM 928 C CA . PHE A 1 121 ? 2.141 -10.969 -6.324 1 92.56 121 PHE A CA 1
ATOM 929 C C . PHE A 1 121 ? 2.209 -10.328 -4.945 1 92.56 121 PHE A C 1
ATOM 931 O O . PHE A 1 121 ? 2.867 -10.852 -4.043 1 92.56 121 PHE A O 1
ATOM 938 N N . VAL A 1 122 ? 1.448 -9.242 -4.789 1 89.75 122 VAL A N 1
ATOM 939 C CA . VAL A 1 122 ? 1.602 -8.398 -3.611 1 89.75 122 VAL A CA 1
ATOM 940 C C . VAL A 1 122 ? 0.28 -8.328 -2.85 1 89.75 122 VAL A C 1
ATOM 942 O O . VAL A 1 122 ? 0.166 -7.605 -1.856 1 89.75 122 VAL A O 1
ATOM 945 N N . GLY A 1 123 ? -0.72 -8.992 -3.285 1 86.62 123 GLY A N 1
ATOM 946 C CA . GLY A 1 123 ? -2.051 -8.898 -2.705 1 86.62 123 GLY A CA 1
ATOM 947 C C . GLY A 1 123 ? -2.953 -7.922 -3.439 1 86.62 123 GLY A C 1
ATOM 948 O O . GLY A 1 123 ? -2.48 -7.109 -4.238 1 86.62 123 GLY A O 1
ATOM 949 N N . SER A 1 124 ? -4.23 -7.969 -3.121 1 88.38 124 SER A N 1
ATOM 950 C CA . SER A 1 124 ? -5.254 -7.238 -3.863 1 88.38 124 SER A CA 1
ATOM 951 C C . SER A 1 124 ? -5.094 -5.73 -3.684 1 88.38 124 SER A C 1
ATOM 953 O O . SER A 1 124 ? -5.043 -4.984 -4.664 1 88.38 124 SER A O 1
ATOM 955 N N . MET A 1 125 ? -4.977 -5.312 -2.473 1 84 125 MET A N 1
ATOM 956 C CA . MET A 1 125 ? -4.988 -3.883 -2.182 1 84 125 MET A CA 1
ATOM 957 C C . MET A 1 125 ? -3.711 -3.217 -2.678 1 84 125 MET A C 1
ATOM 959 O O . MET A 1 125 ? -3.762 -2.168 -3.324 1 84 125 MET A O 1
ATOM 963 N N . ARG A 1 126 ? -2.607 -3.812 -2.33 1 86.75 126 ARG A N 1
ATOM 964 C CA . ARG A 1 126 ? -1.346 -3.262 -2.818 1 86.75 126 ARG A CA 1
ATOM 965 C C . ARG A 1 126 ? -1.304 -3.26 -4.344 1 86.75 126 ARG A C 1
ATOM 967 O O . ARG A 1 126 ? -0.794 -2.318 -4.953 1 86.75 126 ARG A O 1
ATOM 974 N N . GLY A 1 127 ? -1.793 -4.344 -4.887 1 91.81 127 GLY A N 1
ATOM 975 C CA . GLY A 1 127 ? -1.868 -4.395 -6.336 1 91.81 127 GLY A CA 1
ATOM 976 C C . GLY A 1 127 ? -2.715 -3.283 -6.93 1 91.81 127 GLY A C 1
ATOM 977 O O . GLY A 1 127 ? -2.311 -2.639 -7.898 1 91.81 127 GLY A O 1
ATOM 978 N N . LEU A 1 128 ? -3.855 -3.117 -6.344 1 90.38 128 LEU A N 1
ATOM 979 C CA . LEU A 1 128 ? -4.754 -2.051 -6.773 1 90.38 128 LEU A CA 1
ATOM 980 C C . LEU A 1 128 ? -4.051 -0.698 -6.738 1 90.38 128 LEU A C 1
ATOM 982 O O . LEU A 1 128 ? -4.168 0.095 -7.672 1 90.38 128 LEU A O 1
ATOM 986 N N . LEU A 1 129 ? -3.312 -0.467 -5.715 1 86.44 129 LEU A N 1
ATOM 987 C CA . LEU A 1 129 ? -2.604 0.799 -5.57 1 86.44 129 LEU A CA 1
ATOM 988 C C . LEU A 1 129 ? -1.505 0.932 -6.617 1 86.44 129 LEU A C 1
ATOM 990 O O . LEU A 1 129 ? -1.325 2.002 -7.203 1 86.44 129 LEU A O 1
ATOM 994 N N . LEU A 1 130 ? -0.799 -0.14 -6.863 1 91.94 130 LEU A N 1
ATOM 995 C CA . LEU A 1 130 ? 0.267 -0.11 -7.859 1 91.94 130 LEU A CA 1
ATOM 996 C C . LEU A 1 130 ? -0.292 0.19 -9.242 1 91.94 130 LEU A C 1
ATOM 998 O O . LEU A 1 130 ? 0.305 0.954 -10.008 1 91.94 130 LEU A O 1
ATOM 1002 N N . VAL A 1 131 ? -1.404 -0.366 -9.586 1 94.44 131 VAL A N 1
ATOM 1003 C CA . VAL A 1 131 ? -2.018 -0.121 -10.883 1 94.44 131 VAL A CA 1
ATOM 1004 C C . VAL A 1 131 ? -2.529 1.316 -10.953 1 94.44 131 VAL A C 1
ATOM 1006 O O . VAL A 1 131 ? -2.32 2.01 -11.953 1 94.44 131 VAL A O 1
ATOM 1009 N N . SER A 1 132 ? -3.111 1.755 -9.938 1 87.5 132 SER A N 1
ATOM 1010 C CA . SER A 1 132 ? -3.676 3.1 -9.906 1 87.5 132 SER A CA 1
ATOM 1011 C C . SER A 1 132 ? -2.584 4.16 -10.008 1 87.5 132 SER A C 1
ATOM 1013 O O . SER A 1 132 ? -2.807 5.234 -10.57 1 87.5 132 SER A O 1
ATOM 1015 N N . GLU A 1 133 ? -1.434 3.863 -9.5 1 84.81 133 GLU A N 1
ATOM 1016 C CA . GLU A 1 133 ? -0.318 4.805 -9.516 1 84.81 133 GLU A CA 1
ATOM 1017 C C . GLU A 1 133 ? 0.451 4.727 -10.828 1 84.81 133 GLU A C 1
ATOM 1019 O O . GLU A 1 133 ? 1.415 5.465 -11.039 1 84.81 133 GLU A O 1
ATOM 1024 N N . GLY A 1 134 ? 0.107 3.791 -11.641 1 90.12 134 GLY A N 1
ATOM 1025 C CA . GLY A 1 134 ? 0.706 3.684 -12.961 1 90.12 134 GLY A CA 1
ATOM 1026 C C . GLY A 1 134 ? 1.96 2.83 -12.984 1 90.12 134 GLY A C 1
ATOM 1027 O O . GLY A 1 134 ? 2.686 2.805 -13.977 1 90.12 134 GLY A O 1
ATOM 1028 N N . LEU A 1 135 ? 2.219 2.162 -11.891 1 92.94 135 LEU A N 1
ATOM 1029 C CA . LEU A 1 135 ? 3.43 1.353 -11.797 1 92.94 135 LEU A CA 1
ATOM 1030 C C . LEU A 1 135 ? 3.215 -0.02 -12.43 1 92.94 135 LEU A C 1
ATOM 1032 O O . LEU A 1 135 ? 4.176 -0.676 -12.836 1 92.94 135 LEU A O 1
ATOM 1036 N N . ALA A 1 136 ? 1.98 -0.466 -12.453 1 97 136 ALA A N 1
ATOM 1037 C CA . ALA A 1 136 ? 1.587 -1.705 -13.117 1 97 136 ALA A CA 1
ATOM 1038 C C . ALA A 1 136 ? 0.429 -1.466 -14.086 1 97 136 ALA A C 1
ATOM 1040 O O . ALA A 1 136 ? -0.194 -0.401 -14.062 1 97 136 ALA A O 1
ATOM 1041 N N . HIS A 1 137 ? 0.25 -2.379 -14.969 1 97.88 137 HIS A N 1
ATOM 1042 C CA . HIS A 1 137 ? -0.73 -2.197 -16.031 1 97.88 137 HIS A CA 1
ATOM 1043 C C . HIS A 1 137 ? -2.074 -2.809 -15.648 1 97.88 137 HIS A C 1
ATOM 1045 O O . HIS A 1 137 ? -3.127 -2.291 -16.031 1 97.88 137 HIS A O 1
ATOM 1051 N N . PHE A 1 138 ? -2.039 -3.928 -14.984 1 98.44 138 PHE A N 1
ATOM 1052 C CA . PHE A 1 138 ? -3.26 -4.59 -14.539 1 98.44 138 PHE A CA 1
ATOM 1053 C C . PHE A 1 138 ? -2.99 -5.469 -13.328 1 98.44 138 PHE A C 1
ATOM 1055 O O . PHE A 1 138 ? -1.839 -5.648 -12.93 1 98.44 138 PHE A O 1
ATOM 1062 N N . GLY A 1 139 ? -4.051 -5.98 -12.656 1 97.81 139 GLY A N 1
ATOM 1063 C CA . GLY A 1 139 ? -3.883 -6.801 -11.469 1 97.81 139 GLY A CA 1
ATOM 1064 C C . GLY A 1 139 ? -5.145 -7.547 -11.078 1 97.81 139 GLY A C 1
ATOM 1065 O O . GLY A 1 139 ? -6.25 -7.133 -11.414 1 97.81 139 GLY A O 1
ATOM 1066 N N . GLY A 1 140 ? -4.973 -8.641 -10.422 1 96.81 140 GLY A N 1
ATOM 1067 C CA . GLY A 1 140 ? -6.074 -9.414 -9.867 1 96.81 140 GLY A CA 1
ATOM 1068 C C . GLY A 1 140 ? -6.473 -8.969 -8.469 1 96.81 140 GLY A C 1
ATOM 1069 O O . GLY A 1 140 ? -5.613 -8.625 -7.656 1 96.81 140 GLY A O 1
ATOM 1070 N N . ILE A 1 141 ? -7.801 -9 -8.227 1 93.88 141 ILE A N 1
ATOM 1071 C CA . ILE A 1 141 ? -8.258 -8.555 -6.91 1 93.88 141 ILE A CA 1
ATOM 1072 C C . ILE A 1 141 ? -9.367 -9.477 -6.418 1 93.88 141 ILE A C 1
ATOM 1074 O O . ILE A 1 141 ? -10.156 -9.992 -7.215 1 93.88 141 ILE A O 1
ATOM 1078 N N . HIS A 1 142 ? -9.406 -9.734 -5.195 1 90.69 142 HIS A N 1
ATOM 1079 C CA . HIS A 1 142 ? -10.5 -10.344 -4.445 1 90.69 142 HIS A CA 1
ATOM 1080 C C . HIS A 1 142 ? -10.719 -9.625 -3.117 1 90.69 142 HIS A C 1
ATOM 1082 O O . HIS A 1 142 ? -10.227 -10.078 -2.078 1 90.69 142 HIS A O 1
ATOM 1088 N N . LEU A 1 143 ? -11.469 -8.586 -3.133 1 82.31 143 LEU A N 1
ATOM 1089 C CA . LEU A 1 143 ? -11.633 -7.66 -2.018 1 82.31 143 LEU A CA 1
ATOM 1090 C C . LEU A 1 143 ? -13.047 -7.719 -1.466 1 82.31 143 LEU A C 1
ATOM 1092 O O . LEU A 1 143 ? -13.57 -6.715 -0.971 1 82.31 143 LEU A O 1
ATOM 1096 N N . GLY A 1 144 ? -13.719 -8.859 -1.619 1 81.38 144 GLY A N 1
ATOM 1097 C CA . GLY A 1 144 ? -15.133 -8.922 -1.297 1 81.38 144 GLY A CA 1
ATOM 1098 C C . GLY A 1 144 ? -16.016 -8.359 -2.395 1 81.38 144 GLY A C 1
ATOM 1099 O O . GLY A 1 144 ? -16.172 -8.977 -3.451 1 81.38 144 GLY A O 1
ATOM 1100 N N . ASP A 1 145 ? -16.516 -7.16 -2.158 1 82.81 145 ASP A N 1
ATOM 1101 C CA . ASP A 1 145 ? -17.188 -6.465 -3.244 1 82.81 145 ASP A CA 1
ATOM 1102 C C . ASP A 1 145 ? -16.203 -5.707 -4.121 1 82.81 145 ASP A C 1
ATOM 1104 O O . ASP A 1 145 ? -15.891 -4.543 -3.852 1 82.81 145 ASP A O 1
ATOM 1108 N N . ASN A 1 146 ? -15.773 -6.438 -5.133 1 90.25 146 ASN A N 1
ATOM 1109 C CA . ASN A 1 146 ? -14.719 -5.895 -5.984 1 90.25 146 ASN A CA 1
ATOM 1110 C C . ASN A 1 146 ? -15.172 -4.621 -6.695 1 90.25 146 ASN A C 1
ATOM 1112 O O . ASN A 1 146 ? -14.391 -3.688 -6.863 1 90.25 146 ASN A O 1
ATOM 1116 N N . VAL A 1 147 ? -16.422 -4.594 -7.09 1 89.75 147 VAL A N 1
ATOM 1117 C CA . VAL A 1 147 ? -16.938 -3.43 -7.793 1 89.75 147 VAL A CA 1
ATOM 1118 C C . VAL A 1 147 ? -16.906 -2.213 -6.871 1 89.75 147 VAL A C 1
ATOM 1120 O O . VAL A 1 147 ? -16.422 -1.149 -7.254 1 89.75 147 VAL A O 1
ATOM 1123 N N . GLN A 1 148 ? -17.328 -2.422 -5.684 1 80.88 148 GLN A N 1
ATOM 1124 C CA . GLN A 1 148 ? -17.328 -1.33 -4.715 1 80.88 148 GLN A CA 1
ATOM 1125 C C . GLN A 1 148 ? -15.914 -0.902 -4.359 1 80.88 148 GLN A C 1
ATOM 1127 O O . GLN A 1 148 ? -15.633 0.291 -4.23 1 80.88 148 GLN A O 1
ATOM 1132 N N . ALA A 1 149 ? -15.047 -1.863 -4.172 1 83.44 149 ALA A N 1
ATOM 1133 C CA . ALA A 1 149 ? -13.664 -1.558 -3.83 1 83.44 149 ALA A CA 1
ATOM 1134 C C . ALA A 1 149 ? -13.008 -0.694 -4.906 1 83.44 149 ALA A C 1
ATOM 1136 O O . ALA A 1 149 ? -12.328 0.283 -4.594 1 83.44 149 ALA A O 1
ATOM 1137 N N . VAL A 1 150 ? -13.234 -1.008 -6.145 1 87.56 150 VAL A N 1
ATOM 1138 C CA . VAL A 1 150 ? -12.617 -0.277 -7.25 1 87.56 150 VAL A CA 1
ATOM 1139 C C . VAL A 1 150 ? -13.234 1.117 -7.352 1 87.56 150 VAL A C 1
ATOM 1141 O O . VAL A 1 150 ? -12.539 2.088 -7.656 1 87.56 150 VAL A O 1
ATOM 1144 N N . ARG A 1 151 ? -14.523 1.163 -7.102 1 78.62 151 ARG A N 1
ATOM 1145 C CA . ARG A 1 151 ? -15.195 2.457 -7.125 1 78.62 151 ARG A CA 1
ATOM 1146 C C . ARG A 1 151 ? -14.594 3.408 -6.098 1 78.62 151 ARG A C 1
ATOM 1148 O O . ARG A 1 151 ? -14.461 4.605 -6.352 1 78.62 151 ARG A O 1
ATOM 1155 N N . ILE A 1 152 ? -14.234 2.826 -5.047 1 73.5 152 ILE A N 1
ATOM 1156 C CA . ILE A 1 152 ? -13.797 3.652 -3.928 1 73.5 152 ILE A CA 1
ATOM 1157 C C . ILE A 1 152 ? -12.297 3.908 -4.031 1 73.5 152 ILE A C 1
ATOM 1159 O O . ILE A 1 152 ? -11.836 5.039 -3.846 1 73.5 152 ILE A O 1
ATOM 1163 N N . TYR A 1 153 ? -11.57 2.887 -4.457 1 75.81 153 TYR A N 1
ATOM 1164 C CA . TYR A 1 153 ? -10.125 2.982 -4.293 1 75.81 153 TYR A CA 1
ATOM 1165 C C . TYR A 1 153 ? -9.414 2.963 -5.641 1 75.81 153 TYR A C 1
ATOM 1167 O O . TYR A 1 153 ? -8.211 3.23 -5.727 1 75.81 153 TYR A O 1
ATOM 1175 N N . GLY A 1 154 ? -10.031 2.688 -6.688 1 80.38 154 GLY A N 1
ATOM 1176 C CA . GLY A 1 154 ? -9.391 2.426 -7.965 1 80.38 154 GLY A CA 1
ATOM 1177 C C . GLY A 1 154 ? -9.031 3.689 -8.719 1 80.38 154 GLY A C 1
ATOM 1178 O O . GLY A 1 154 ? -8.164 3.666 -9.602 1 80.38 154 GLY A O 1
ATOM 1179 N N . GLY A 1 155 ? -9.5 4.848 -8.328 1 72.25 155 GLY A N 1
ATOM 1180 C CA . GLY A 1 155 ? -9.055 6.102 -8.906 1 72.25 155 GLY A CA 1
ATOM 1181 C C . GLY A 1 155 ? -9.172 6.141 -10.414 1 72.25 155 GLY A C 1
ATOM 1182 O O . GLY A 1 155 ? -8.234 6.531 -11.109 1 72.25 155 GLY A O 1
ATOM 1183 N N . GLY A 1 156 ? -10.109 5.645 -11.07 1 76.69 156 GLY A N 1
ATOM 1184 C CA . GLY A 1 156 ? -10.242 5.715 -12.516 1 76.69 156 GLY A CA 1
ATOM 1185 C C . GLY A 1 156 ? -9.898 4.41 -13.211 1 76.69 156 GLY A C 1
ATOM 1186 O O . GLY A 1 156 ? -9.859 4.352 -14.445 1 76.69 156 GLY A O 1
ATOM 1187 N N . LEU A 1 157 ? -9.617 3.463 -12.492 1 90 157 LEU A N 1
ATOM 1188 C CA . LEU A 1 157 ? -9.328 2.15 -13.062 1 90 157 LEU A CA 1
ATOM 1189 C C . LEU A 1 157 ? -10.602 1.492 -13.586 1 90 157 LEU A C 1
ATOM 1191 O O . LEU A 1 157 ? -11.711 1.906 -13.242 1 90 157 LEU A O 1
ATOM 1195 N N . ARG A 1 158 ? -10.375 0.562 -14.5 1 94.88 158 ARG A N 1
ATOM 1196 C CA . ARG A 1 158 ? -11.453 -0.271 -15.016 1 94.88 158 ARG A CA 1
ATOM 1197 C C . ARG A 1 158 ? -11.414 -1.666 -14.398 1 94.88 158 ARG A C 1
ATOM 1199 O O . ARG A 1 158 ? -10.375 -2.1 -13.906 1 94.88 158 ARG A O 1
ATOM 1206 N N . LEU A 1 159 ? -12.641 -2.275 -14.359 1 97.12 159 LEU A N 1
ATOM 1207 C CA . LEU A 1 159 ? -12.742 -3.613 -13.781 1 97.12 159 LEU A CA 1
ATOM 1208 C C . LEU A 1 159 ? -13.188 -4.625 -14.836 1 97.12 159 LEU A C 1
ATOM 1210 O O . LEU A 1 159 ? -14.148 -4.375 -15.57 1 97.12 159 LEU A O 1
ATOM 1214 N N . ILE A 1 160 ? -12.461 -5.68 -15.023 1 98.69 160 ILE A N 1
ATOM 1215 C CA . ILE A 1 160 ? -12.82 -6.824 -15.852 1 98.69 160 ILE A CA 1
ATOM 1216 C C . ILE A 1 160 ? -13.227 -8 -14.961 1 98.69 160 ILE A C 1
ATOM 1218 O O . ILE A 1 160 ? -12.484 -8.375 -14.047 1 98.69 160 ILE A O 1
ATOM 1222 N N . HIS A 1 161 ? -14.383 -8.562 -15.266 1 98.5 161 HIS A N 1
ATOM 1223 C CA . HIS A 1 161 ? -14.883 -9.672 -14.461 1 98.5 161 HIS A CA 1
ATOM 1224 C C . HIS A 1 161 ? -14.078 -10.945 -14.727 1 98.5 161 HIS A C 1
ATOM 1226 O O . HIS A 1 161 ? -13.695 -11.211 -15.867 1 98.5 161 HIS A O 1
ATOM 1232 N N . GLY A 1 162 ? -13.828 -11.656 -13.672 1 98.56 162 GLY A N 1
ATOM 1233 C CA . GLY A 1 162 ? -13.047 -12.875 -13.789 1 98.56 162 GLY A CA 1
ATOM 1234 C C . GLY A 1 162 ? -13.82 -14.125 -13.414 1 98.56 162 GLY A C 1
ATOM 1235 O O . GLY A 1 162 ? -14.875 -14.398 -14 1 98.56 162 GLY A O 1
ATOM 1236 N N . PHE A 1 163 ? -13.375 -14.789 -12.398 1 98.62 163 PHE A N 1
ATOM 1237 C CA . PHE A 1 163 ? -13.891 -16.109 -12.07 1 98.62 163 PHE A CA 1
ATOM 1238 C C . PHE A 1 163 ? -14.211 -16.219 -10.578 1 98.62 163 PHE A C 1
ATOM 1240 O O . PHE A 1 163 ? -13.953 -15.281 -9.82 1 98.62 163 PHE A O 1
ATOM 1247 N N . LYS A 1 164 ? -14.891 -17.297 -10.227 1 97.94 164 LYS A N 1
ATOM 1248 C CA . LYS A 1 164 ? -15.094 -17.719 -8.844 1 97.94 164 LYS A CA 1
ATOM 1249 C C . LYS A 1 164 ? -14.211 -18.922 -8.5 1 97.94 164 LYS A C 1
ATOM 1251 O O . LYS A 1 164 ? -13.93 -19.75 -9.367 1 97.94 164 LYS A O 1
ATOM 1256 N N . ARG A 1 165 ? -13.742 -18.922 -7.285 1 97.5 165 ARG A N 1
ATOM 1257 C CA . ARG A 1 165 ? -12.961 -20.062 -6.816 1 97.5 165 ARG A CA 1
ATOM 1258 C C . ARG A 1 165 ? -13.438 -20.531 -5.445 1 97.5 165 ARG A C 1
ATOM 1260 O O . ARG A 1 165 ? -13.82 -19.719 -4.609 1 97.5 165 ARG A O 1
ATOM 1267 N N . GLU A 1 166 ? -13.469 -21.812 -5.281 1 97.44 166 GLU A N 1
ATOM 1268 C CA . GLU A 1 166 ? -13.977 -22.406 -4.043 1 97.44 166 GLU A CA 1
ATOM 1269 C C . GLU A 1 166 ? -12.922 -22.359 -2.941 1 97.44 166 GLU A C 1
ATOM 1271 O O . GLU A 1 166 ? -11.773 -22.766 -3.156 1 97.44 166 GLU A O 1
ATOM 1276 N N . VAL A 1 167 ? -13.328 -21.844 -1.819 1 95.81 167 VAL A N 1
ATOM 1277 C CA . VAL A 1 167 ? -12.492 -21.812 -0.622 1 95.81 167 VAL A CA 1
ATOM 1278 C C . VAL A 1 167 ? -13.117 -22.703 0.457 1 95.81 167 VAL A C 1
ATOM 1280 O O . VAL A 1 167 ? -14.336 -22.719 0.623 1 95.81 167 VAL A O 1
ATOM 1283 N N . GLY A 1 168 ? -12.25 -23.484 1.146 1 96.75 168 GLY A N 1
ATOM 1284 C CA . GLY A 1 168 ? -12.781 -24.391 2.15 1 96.75 168 GLY A CA 1
ATOM 1285 C C . GLY A 1 168 ? -11.711 -25 3.039 1 96.75 168 GLY A C 1
ATOM 1286 O O . GLY A 1 168 ? -10.555 -24.562 3.002 1 96.75 168 GLY A O 1
ATOM 1287 N N . VAL A 1 169 ? -12.172 -25.922 3.824 1 97.12 169 VAL A N 1
ATOM 1288 C CA . VAL A 1 169 ? -11.289 -26.625 4.75 1 97.12 169 VAL A CA 1
ATOM 1289 C C . VAL A 1 169 ? -10.562 -27.75 4.02 1 97.12 169 VAL A C 1
ATOM 1291 O O . VAL A 1 169 ? -11.203 -28.609 3.404 1 97.12 169 VAL A O 1
ATOM 1294 N N . ALA A 1 170 ? -9.273 -27.688 4.012 1 98.12 170 ALA A N 1
ATOM 1295 C CA . ALA A 1 170 ? -8.438 -28.797 3.529 1 98.12 170 ALA A CA 1
ATOM 1296 C C . ALA A 1 170 ? -7.844 -29.578 4.691 1 98.12 170 ALA A C 1
ATOM 1298 O O . ALA A 1 170 ? -7.289 -29 5.625 1 98.12 170 ALA A O 1
ATOM 1299 N N . SER A 1 171 ? -7.988 -30.875 4.645 1 98.44 171 SER A N 1
ATOM 1300 C CA . SER A 1 171 ? -7.57 -31.719 5.762 1 98.44 171 SER A CA 1
ATOM 1301 C C . SER A 1 171 ? -7.07 -33.062 5.281 1 98.44 171 SER A C 1
ATOM 1303 O O . SER A 1 171 ? -7.359 -33.5 4.156 1 98.44 171 SER A O 1
ATOM 1305 N N . ARG A 1 172 ? -6.266 -33.719 6.121 1 96.31 172 ARG A N 1
ATOM 1306 C CA . ARG A 1 172 ? -5.75 -35.031 5.785 1 96.31 172 ARG A CA 1
ATOM 1307 C C . ARG A 1 172 ? -6.828 -36.094 5.953 1 96.31 172 ARG A C 1
ATOM 1309 O O . ARG A 1 172 ? -6.805 -37.125 5.266 1 96.31 172 ARG A O 1
ATOM 1316 N N . ARG A 1 173 ? -7.738 -35.844 6.844 1 95.94 173 ARG A N 1
ATOM 1317 C CA . ARG A 1 173 ? -8.875 -36.75 7.027 1 95.94 173 ARG A CA 1
ATOM 1318 C C . ARG A 1 173 ? -10.18 -36.094 6.621 1 95.94 173 ARG A C 1
ATOM 1320 O O . ARG A 1 173 ? -10.281 -34.844 6.633 1 95.94 173 ARG A O 1
ATOM 1327 N N . GLU A 1 174 ? -11.078 -36.844 6.309 1 96 174 GLU A N 1
ATOM 1328 C CA . GLU A 1 174 ? -12.359 -36.281 5.871 1 96 174 GLU A CA 1
ATOM 1329 C C . GLU A 1 174 ? -13.102 -35.625 7.031 1 96 174 GLU A C 1
ATOM 1331 O O . GLU A 1 174 ? -13.273 -36.25 8.094 1 96 174 GLU A O 1
ATOM 1336 N N . LEU A 1 175 ? -13.422 -34.406 6.836 1 96 175 LEU A N 1
ATOM 1337 C CA . LEU A 1 175 ? -14.289 -33.688 7.75 1 96 175 LEU A CA 1
ATOM 1338 C C . LEU A 1 175 ? -15.656 -33.438 7.121 1 96 175 LEU A C 1
ATOM 1340 O O . LEU A 1 175 ? -15.75 -32.938 5.992 1 96 175 LEU A O 1
ATOM 1344 N N . ARG A 1 176 ? -16.656 -33.75 7.789 1 92 176 ARG A N 1
ATOM 1345 C CA . ARG A 1 176 ? -18 -33.656 7.207 1 92 176 ARG A CA 1
ATOM 1346 C C . ARG A 1 176 ? -18.719 -32.406 7.629 1 92 176 ARG A C 1
ATOM 1348 O O . ARG A 1 176 ? -19.656 -31.953 6.965 1 92 176 ARG A O 1
ATOM 1355 N N . ARG A 1 177 ? -18.516 -31.984 8.906 1 94.5 177 ARG A N 1
ATOM 1356 C CA . ARG A 1 177 ? -19.125 -30.781 9.43 1 94.5 177 ARG A CA 1
ATOM 1357 C C . ARG A 1 177 ? -18.078 -29.797 9.938 1 94.5 177 ARG A C 1
ATOM 1359 O O . ARG A 1 177 ? -16.984 -30.219 10.344 1 94.5 177 ARG A O 1
ATOM 1366 N N . LEU A 1 178 ? -18.453 -28.562 9.781 1 95.19 178 LEU A N 1
ATOM 1367 C CA . LEU A 1 178 ? -17.531 -27.516 10.195 1 95.19 178 LEU A CA 1
ATOM 1368 C C . LEU A 1 178 ? -17.062 -27.734 11.633 1 95.19 178 LEU A C 1
ATOM 1370 O O . LEU A 1 178 ? -15.898 -27.5 11.945 1 95.19 178 LEU A O 1
ATOM 1374 N N . ARG A 1 179 ? -17.891 -28.172 12.523 1 95.38 179 ARG A N 1
ATOM 1375 C CA . ARG A 1 179 ? -17.578 -28.359 13.93 1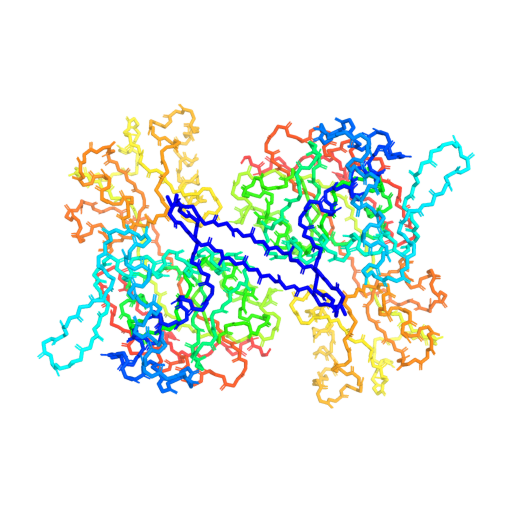 95.38 179 ARG A CA 1
ATOM 1376 C C . ARG A 1 179 ? -16.484 -29.422 14.102 1 95.38 179 ARG A C 1
ATOM 1378 O O . ARG A 1 179 ? -15.859 -29.516 15.164 1 95.38 179 ARG A O 1
ATOM 1385 N N . ASP A 1 180 ? -16.297 -30.25 13.086 1 96 180 ASP A N 1
ATOM 1386 C CA . ASP A 1 180 ? -15.289 -31.312 13.156 1 96 180 ASP A CA 1
ATOM 1387 C C . ASP A 1 180 ? -13.883 -30.734 13.297 1 96 180 ASP A C 1
ATOM 1389 O O . ASP A 1 180 ? -12.945 -31.453 13.641 1 96 180 ASP A O 1
ATOM 1393 N N . ILE A 1 181 ? -13.734 -29.406 13.031 1 96 181 ILE A N 1
ATOM 1394 C CA . ILE A 1 181 ? -12.398 -28.844 13.086 1 96 181 ILE A CA 1
ATOM 1395 C C . ILE A 1 181 ? -12.023 -28.531 14.539 1 96 181 ILE A C 1
ATOM 1397 O O . ILE A 1 181 ? -10.867 -28.25 14.836 1 96 181 ILE A O 1
ATOM 1401 N N . VAL A 1 182 ? -13.016 -28.609 15.445 1 95.38 182 VAL A N 1
ATOM 1402 C CA . VAL A 1 182 ? -12.789 -28.266 16.844 1 95.38 182 VAL A CA 1
ATOM 1403 C C . VAL A 1 182 ? -11.742 -29.203 17.453 1 95.38 182 VAL A C 1
ATOM 1405 O O . VAL A 1 182 ? -11.852 -30.422 17.328 1 95.38 182 VAL A O 1
ATOM 1408 N N . GLY A 1 183 ? -10.781 -28.578 18.078 1 95.06 183 GLY A N 1
ATOM 1409 C CA . GLY A 1 183 ? -9.742 -29.359 18.719 1 95.06 183 GLY A CA 1
ATOM 1410 C C . GLY A 1 183 ? -8.617 -29.766 17.781 1 95.06 183 GLY A C 1
ATOM 1411 O O . GLY A 1 183 ? -7.586 -30.281 18.219 1 95.06 183 GLY A O 1
ATOM 1412 N N . LEU A 1 184 ? -8.766 -29.547 16.516 1 96.75 184 LEU A N 1
ATOM 1413 C CA . LEU A 1 184 ? -7.742 -29.891 15.531 1 96.75 184 LEU A CA 1
ATOM 1414 C C . LEU A 1 184 ? -6.754 -28.75 15.344 1 96.75 184 LEU A C 1
ATOM 1416 O O . LEU A 1 184 ? -7.09 -27.578 15.578 1 96.75 184 LEU A O 1
ATOM 1420 N N . LYS A 1 185 ? -5.598 -29.109 14.906 1 97.56 185 LYS A N 1
ATOM 1421 C CA . LYS A 1 185 ? -4.512 -28.156 14.734 1 97.56 185 LYS A CA 1
ATOM 1422 C C . LYS A 1 185 ? -4.574 -27.5 13.359 1 97.56 185 LYS A C 1
ATOM 1424 O O . LYS A 1 185 ? -4.512 -28.188 12.336 1 97.56 185 LYS A O 1
ATOM 1429 N N . ILE A 1 186 ? -4.609 -26.172 13.344 1 97.81 186 ILE A N 1
ATOM 1430 C CA . ILE A 1 186 ? -4.703 -25.422 12.102 1 97.81 186 ILE A CA 1
ATOM 1431 C C . ILE A 1 186 ? -3.32 -24.891 11.711 1 97.81 186 ILE A C 1
ATOM 1433 O O . ILE A 1 186 ? -2.453 -24.719 12.57 1 97.81 186 ILE A O 1
ATOM 1437 N N . VAL A 1 187 ? -3.029 -24.781 10.438 1 97.31 187 VAL A N 1
ATOM 1438 C CA . VAL A 1 187 ? -2.07 -23.797 9.945 1 97.31 187 VAL A CA 1
ATOM 1439 C C . VAL A 1 187 ? -2.811 -22.594 9.359 1 97.31 187 VAL A C 1
ATOM 1441 O O . VAL A 1 187 ? -3.596 -22.734 8.422 1 97.31 187 VAL A O 1
ATOM 1444 N N . ASN A 1 188 ? -2.566 -21.484 9.891 1 94.12 188 ASN A N 1
ATOM 1445 C CA . ASN A 1 188 ? -3.33 -20.266 9.641 1 94.12 188 ASN A CA 1
ATOM 1446 C C . ASN A 1 188 ? -2.705 -19.438 8.523 1 94.12 188 ASN A C 1
ATOM 1448 O O . ASN A 1 188 ? -1.667 -19.812 7.973 1 94.12 188 ASN A O 1
ATOM 1452 N N . ARG A 1 189 ? -3.449 -18.406 8.047 1 88.38 189 ARG A N 1
ATOM 1453 C CA . ARG A 1 189 ? -2.996 -17.484 7.008 1 88.38 189 ARG A CA 1
ATOM 1454 C C . ARG A 1 189 ? -2.506 -16.172 7.609 1 88.38 189 ARG A C 1
ATOM 1456 O O . ARG A 1 189 ? -2.73 -15.914 8.797 1 88.38 189 ARG A O 1
ATOM 1463 N N . GLN A 1 190 ? -1.802 -15.453 6.809 1 77.56 190 GLN A N 1
ATOM 1464 C CA . GLN A 1 190 ? -1.221 -14.203 7.285 1 77.56 190 GLN A CA 1
ATOM 1465 C C . GLN A 1 190 ? -2.307 -13.219 7.707 1 77.56 190 GLN A C 1
ATOM 1467 O O . GLN A 1 190 ? -3.328 -13.078 7.031 1 77.56 190 GLN A O 1
ATOM 1472 N N . PRO A 1 191 ? -2.094 -12.562 8.898 1 70.56 191 PRO A N 1
ATOM 1473 C CA . PRO A 1 191 ? -3.014 -11.492 9.273 1 70.56 191 PRO A CA 1
ATOM 1474 C C . PRO A 1 191 ? -3.17 -10.438 8.172 1 70.56 191 PRO A C 1
ATOM 1476 O O . PRO A 1 191 ? -2.191 -10.078 7.512 1 70.56 191 PRO A O 1
ATOM 1479 N N . GLY A 1 192 ? -4.375 -9.977 7.93 1 65.38 192 GLY A N 1
ATOM 1480 C CA . GLY A 1 192 ? -4.613 -8.969 6.914 1 65.38 192 GLY A CA 1
ATOM 1481 C C . GLY A 1 192 ? -5.012 -9.547 5.57 1 65.38 192 GLY A C 1
ATOM 1482 O O . GLY A 1 192 ? -5.461 -8.82 4.684 1 65.38 192 GLY A O 1
ATOM 1483 N N . SER A 1 193 ? -4.773 -10.812 5.465 1 71.56 193 SER A N 1
ATOM 1484 C CA . SER A 1 193 ? -5.242 -11.43 4.227 1 71.56 193 SER A CA 1
ATOM 1485 C C . SER A 1 193 ? -6.754 -11.641 4.258 1 71.56 193 SER A C 1
ATOM 1487 O O . SER A 1 193 ? -7.352 -11.734 5.332 1 71.56 193 SER A O 1
ATOM 1489 N N . GLY A 1 194 ? -7.367 -11.68 3.131 1 70.62 194 GLY A N 1
ATOM 1490 C CA . GLY A 1 194 ? -8.781 -12 3.045 1 70.62 194 GLY A CA 1
ATOM 1491 C C . GLY A 1 194 ? -9.125 -13.359 3.621 1 70.62 194 GLY A C 1
ATOM 1492 O O . GLY A 1 194 ? -10.141 -13.508 4.312 1 70.62 194 GLY A O 1
ATOM 1493 N N . THR A 1 195 ? -8.258 -14.289 3.383 1 79.06 195 THR A N 1
ATOM 1494 C CA . THR A 1 195 ? -8.492 -15.633 3.891 1 79.06 195 THR A CA 1
ATOM 1495 C C . THR A 1 195 ? -8.477 -15.648 5.418 1 79.06 195 THR A C 1
ATOM 1497 O O . THR A 1 195 ? -9.297 -16.312 6.047 1 79.06 195 THR A O 1
ATOM 1500 N N . ARG A 1 196 ? -7.574 -14.914 5.973 1 80.75 196 ARG A N 1
ATOM 1501 C CA . ARG A 1 196 ? -7.5 -14.836 7.43 1 80.75 196 ARG A CA 1
ATOM 1502 C C . ARG A 1 196 ? -8.789 -14.281 8.016 1 80.75 196 ARG A C 1
ATOM 1504 O O . ARG A 1 196 ? -9.273 -14.773 9.039 1 80.75 196 ARG A O 1
ATOM 1511 N N . LEU A 1 197 ? -9.328 -13.297 7.422 1 73.06 197 LEU A N 1
ATOM 1512 C CA . LEU A 1 197 ? -10.586 -12.711 7.875 1 73.06 197 LEU A CA 1
ATOM 1513 C C . LEU A 1 197 ? -11.703 -13.75 7.875 1 73.06 197 LEU A C 1
ATOM 1515 O O . LEU A 1 197 ? -12.484 -13.828 8.82 1 73.06 197 LEU A O 1
ATOM 1519 N N . HIS A 1 198 ? -11.742 -14.477 6.863 1 80 198 HIS A N 1
ATOM 1520 C CA . HIS A 1 198 ? -12.781 -15.508 6.75 1 80 198 HIS A CA 1
ATOM 1521 C C . HIS A 1 198 ? -12.555 -16.625 7.766 1 80 198 HIS A C 1
ATOM 1523 O O . HIS A 1 198 ? -13.516 -17.172 8.32 1 80 198 HIS A O 1
ATOM 1529 N N . ILE A 1 199 ? -11.305 -16.953 8 1 87.31 199 ILE A N 1
ATOM 1530 C CA . ILE A 1 199 ? -11 -17.969 9.008 1 87.31 199 ILE A CA 1
ATOM 1531 C C . ILE A 1 199 ? -11.523 -17.516 10.367 1 87.31 199 ILE A C 1
ATOM 1533 O O . ILE A 1 199 ? -12.227 -18.281 11.047 1 87.31 199 ILE A O 1
ATOM 1537 N N . ASP A 1 200 ? -11.266 -16.344 10.711 1 82.44 200 ASP A N 1
ATOM 1538 C CA . ASP A 1 200 ? -11.68 -15.82 12.008 1 82.44 200 ASP A CA 1
ATOM 1539 C C . ASP A 1 200 ? -13.203 -15.797 12.125 1 82.44 200 ASP A C 1
ATOM 1541 O O . ASP A 1 200 ? -13.75 -16.047 13.203 1 82.44 200 ASP A O 1
ATOM 1545 N N . ARG A 1 201 ? -13.812 -15.445 11.047 1 80.19 201 ARG A N 1
ATOM 1546 C CA . ARG A 1 201 ? -15.273 -15.453 11.039 1 80.19 201 ARG A CA 1
ATOM 1547 C C . ARG A 1 201 ? -15.82 -16.859 11.25 1 80.19 201 ARG A C 1
ATOM 1549 O O . ARG A 1 201 ? -16.766 -17.062 12.023 1 80.19 201 ARG A O 1
ATOM 1556 N N . VAL A 1 202 ? -15.227 -17.766 10.555 1 87.06 202 VAL A N 1
ATOM 1557 C CA . VAL A 1 202 ? -15.625 -19.172 10.68 1 87.06 202 VAL A CA 1
ATOM 1558 C C . VAL A 1 202 ? -15.414 -19.641 12.109 1 87.06 202 VAL A C 1
ATOM 1560 O O . VAL A 1 202 ? -16.281 -20.297 12.688 1 87.06 202 VAL A O 1
ATOM 1563 N N . LEU A 1 203 ? -14.312 -19.312 12.703 1 90.38 203 LEU A N 1
ATOM 1564 C CA . LEU A 1 203 ? -14.016 -19.703 14.078 1 90.38 203 LEU A CA 1
ATOM 1565 C C . LEU A 1 203 ? -14.992 -19.062 15.055 1 90.38 203 LEU A C 1
ATOM 1567 O O . LEU A 1 203 ? -15.43 -19.703 16.016 1 90.38 203 LEU A O 1
ATOM 1571 N N . SER A 1 204 ? -15.312 -17.859 14.766 1 86.19 204 SER A N 1
ATOM 1572 C CA . SER A 1 204 ? -16.266 -17.156 15.617 1 86.19 204 SER A CA 1
ATOM 1573 C C . SER A 1 204 ? -17.625 -17.828 15.602 1 86.19 204 SER A C 1
ATOM 1575 O O . SER A 1 204 ? -18.312 -17.891 16.625 1 86.19 204 SER A O 1
ATOM 1577 N N . THR A 1 205 ? -18.078 -18.234 14.453 1 88.44 205 THR A N 1
ATOM 1578 C CA . THR A 1 205 ? -19.359 -18.922 14.336 1 88.44 205 THR A CA 1
ATOM 1579 C C . THR A 1 205 ? -19.375 -20.188 15.195 1 88.44 205 THR A C 1
ATOM 1581 O O . THR A 1 205 ? -20.438 -20.625 15.648 1 88.44 205 THR A O 1
ATOM 1584 N N . LEU A 1 206 ? -18.203 -20.719 15.477 1 92.31 206 LEU A N 1
ATOM 1585 C CA . LEU A 1 206 ? -18.047 -21.906 16.312 1 92.31 206 LEU A CA 1
ATOM 1586 C C . LEU A 1 206 ? -17.734 -21.531 17.75 1 92.31 206 LEU A C 1
ATOM 1588 O O . LEU A 1 206 ? -17.438 -22.406 18.578 1 92.31 206 LEU A O 1
ATOM 1592 N N . ARG A 1 207 ? -17.672 -20.172 17.969 1 91.19 207 ARG A N 1
ATOM 1593 C CA . ARG A 1 207 ? -17.391 -19.609 19.297 1 91.19 207 ARG A CA 1
ATOM 1594 C C . ARG A 1 207 ? -16 -19.984 19.766 1 91.19 207 ARG A C 1
ATOM 1596 O O . ARG A 1 207 ? -15.797 -20.297 20.938 1 91.19 207 ARG A O 1
ATOM 1603 N N . LEU A 1 208 ? -15.148 -20.125 18.859 1 91.62 208 LEU A N 1
ATOM 1604 C CA . LEU A 1 208 ? -13.758 -20.391 19.188 1 91.62 208 LEU A CA 1
ATOM 1605 C C . LEU A 1 208 ? -12.938 -19.109 19.203 1 91.62 208 LEU A C 1
ATOM 1607 O O . LEU A 1 208 ? -13.016 -18.312 18.266 1 91.62 208 LEU A O 1
ATOM 1611 N N . THR A 1 209 ? -12.195 -18.969 20.297 1 86.81 209 THR A N 1
ATOM 1612 C CA . THR A 1 209 ? -11.227 -17.875 20.359 1 86.81 209 THR A CA 1
ATOM 1613 C C . THR A 1 209 ? -9.852 -18.344 19.906 1 86.81 209 THR A C 1
ATOM 1615 O O . THR A 1 209 ? -9.57 -19.547 19.875 1 86.81 209 THR A O 1
ATOM 1618 N N . PRO A 1 210 ? -9.055 -17.406 19.453 1 86 210 PRO A N 1
ATOM 1619 C CA . PRO A 1 210 ? -7.715 -17.766 18.969 1 86 210 PRO A CA 1
ATOM 1620 C C . PRO A 1 210 ? -6.957 -18.672 19.938 1 86 210 PRO A C 1
ATOM 1622 O O . PRO A 1 210 ? -6.301 -19.625 19.516 1 86 210 PRO A O 1
ATOM 1625 N N . GLU A 1 211 ? -7.109 -18.406 21.219 1 89 211 GLU A N 1
ATOM 1626 C CA . GLU A 1 211 ? -6.387 -19.141 22.25 1 89 211 GLU A CA 1
ATOM 1627 C C . GLU A 1 211 ? -6.867 -20.594 22.312 1 89 211 GLU A C 1
ATOM 1629 O O . GLU A 1 211 ? -6.145 -21.469 22.781 1 89 211 GLU A O 1
ATOM 1634 N N . LYS A 1 212 ? -7.992 -20.844 21.797 1 92.81 212 LYS A N 1
ATOM 1635 C CA . LYS A 1 212 ? -8.602 -22.172 21.891 1 92.81 212 LYS A CA 1
ATOM 1636 C C . LYS A 1 212 ? -8.383 -22.969 20.625 1 92.81 212 LYS A C 1
ATOM 1638 O O . LYS A 1 212 ? -8.844 -24.109 20.5 1 92.81 212 LYS A O 1
ATOM 1643 N N . VAL A 1 213 ? -7.691 -22.422 19.688 1 95.31 213 VAL A N 1
ATOM 1644 C CA . VAL A 1 213 ? -7.461 -23.078 18.406 1 95.31 213 VAL A CA 1
ATOM 1645 C C . VAL A 1 213 ? -6 -23.5 18.297 1 95.31 213 VAL A C 1
ATOM 1647 O O . VAL A 1 213 ? -5.121 -22.672 18.062 1 95.31 213 VAL A O 1
ATOM 1650 N N . PRO A 1 214 ? -5.766 -24.797 18.453 1 96.19 214 PRO A N 1
ATOM 1651 C CA . PRO A 1 214 ? -4.375 -25.234 18.297 1 96.19 214 PRO A CA 1
ATOM 1652 C C . PRO A 1 214 ? -3.768 -24.828 16.953 1 96.19 214 PRO A C 1
ATOM 1654 O O . PRO A 1 214 ? -4.395 -25.016 15.914 1 96.19 214 PRO A O 1
ATOM 1657 N N . GLY A 1 215 ? -2.607 -24.203 17 1 96.06 215 GLY A N 1
ATOM 1658 C CA . GLY A 1 215 ? -1.888 -23.844 15.781 1 96.06 215 GLY A CA 1
ATOM 1659 C C . GLY A 1 215 ? -2.289 -22.5 15.227 1 96.06 215 GLY A C 1
ATOM 1660 O O . GLY A 1 215 ? -1.827 -22.094 14.156 1 96.06 215 GLY A O 1
ATOM 1661 N N . TYR A 1 216 ? -3.041 -21.781 15.898 1 94.12 216 TYR A N 1
ATOM 1662 C CA . TYR A 1 216 ? -3.596 -20.516 15.422 1 94.12 216 TYR A CA 1
ATOM 1663 C C . TYR A 1 216 ? -2.488 -19.562 14.984 1 94.12 216 TYR A C 1
ATOM 1665 O O . TYR A 1 216 ? -2.639 -18.844 14 1 94.12 216 TYR A O 1
ATOM 1673 N N . ASP A 1 217 ? -1.347 -19.609 15.594 1 90.25 217 ASP A N 1
ATOM 1674 C CA . ASP A 1 217 ? -0.292 -18.625 15.344 1 90.25 217 ASP A CA 1
ATOM 1675 C C . ASP A 1 217 ? 0.701 -19.141 14.305 1 90.25 217 ASP A C 1
ATOM 1677 O O . ASP A 1 217 ? 1.649 -18.453 13.938 1 90.25 217 ASP A O 1
ATOM 1681 N N . ARG A 1 218 ? 0.491 -20.344 13.883 1 93.44 218 ARG A N 1
ATOM 1682 C CA . ARG A 1 218 ? 1.304 -20.859 12.789 1 93.44 218 ARG A CA 1
ATOM 1683 C C . ARG A 1 218 ? 0.799 -20.344 11.445 1 93.44 218 ARG A C 1
ATOM 1685 O O . ARG A 1 218 ? -0.328 -20.641 11.039 1 93.44 218 ARG A O 1
ATOM 1692 N N . ILE A 1 219 ? 1.671 -19.656 10.789 1 92.31 219 ILE A N 1
ATOM 1693 C CA . ILE A 1 219 ? 1.198 -18.891 9.641 1 92.31 219 ILE A CA 1
ATOM 1694 C C . ILE A 1 219 ? 1.854 -19.422 8.367 1 92.31 219 ILE A C 1
ATOM 1696 O O . ILE A 1 219 ? 3.055 -19.703 8.352 1 92.31 219 ILE A O 1
ATOM 1700 N N . ALA A 1 220 ? 1.063 -19.641 7.402 1 92 220 ALA A N 1
ATOM 1701 C CA . ALA A 1 220 ? 1.521 -19.875 6.035 1 92 220 ALA A CA 1
ATOM 1702 C C . ALA A 1 220 ? 1.156 -18.703 5.125 1 92 220 ALA A C 1
ATOM 1704 O O . ALA A 1 220 ? -0.017 -18.344 5.016 1 92 220 ALA A O 1
ATOM 1705 N N . PRO A 1 221 ? 2.098 -18.172 4.355 1 82.25 221 PRO A N 1
ATOM 1706 C CA . PRO A 1 221 ? 1.848 -16.953 3.58 1 82.25 221 PRO A CA 1
ATOM 1707 C C . PRO A 1 221 ? 1.066 -17.219 2.297 1 82.25 221 PRO A C 1
ATOM 1709 O O . PRO A 1 221 ? 0.492 -16.297 1.715 1 82.25 221 PRO A O 1
ATOM 1712 N N . THR A 1 222 ? 1.068 -18.469 1.83 1 85.88 222 THR A N 1
ATOM 1713 C CA . THR A 1 222 ? 0.387 -18.766 0.573 1 85.88 222 THR A CA 1
ATOM 1714 C C . THR A 1 222 ? -0.559 -19.953 0.731 1 85.88 222 THR A C 1
ATOM 1716 O O . THR A 1 222 ? -0.395 -20.766 1.642 1 85.88 222 THR A O 1
ATOM 1719 N N . HIS A 1 223 ? -1.53 -19.969 -0.179 1 92.56 223 HIS A N 1
ATOM 1720 C CA . HIS A 1 223 ? -2.428 -21.125 -0.218 1 92.56 223 HIS A CA 1
ATOM 1721 C C . HIS A 1 223 ? -1.651 -22.422 -0.393 1 92.56 223 HIS A C 1
ATOM 1723 O O . HIS A 1 223 ? -1.941 -23.422 0.273 1 92.56 223 HIS A O 1
ATOM 1729 N N . ASP A 1 224 ? -0.676 -22.406 -1.171 1 92.69 224 ASP A N 1
ATOM 1730 C CA . ASP A 1 224 ? 0.129 -23.594 -1.474 1 92.69 224 ASP A CA 1
ATOM 1731 C C . ASP A 1 224 ? 0.907 -24.047 -0.244 1 92.69 224 ASP A C 1
ATOM 1733 O O . ASP A 1 224 ? 0.915 -25.25 0.078 1 92.69 224 ASP A O 1
ATOM 1737 N N . GLU A 1 225 ? 1.503 -23.141 0.374 1 92.75 225 GLU A N 1
ATOM 1738 C CA . GLU A 1 225 ? 2.285 -23.484 1.557 1 92.75 225 GLU A CA 1
ATOM 1739 C C . GLU A 1 225 ? 1.396 -24.047 2.662 1 92.75 225 GLU A C 1
ATOM 1741 O O . GLU A 1 225 ? 1.774 -25 3.344 1 92.75 225 GLU A O 1
ATOM 1746 N N . ALA A 1 226 ? 0.248 -23.453 2.842 1 96.62 226 ALA A N 1
ATOM 1747 C CA . ALA A 1 226 ? -0.69 -23.938 3.85 1 96.62 226 ALA A CA 1
ATOM 1748 C C . ALA A 1 226 ? -1.092 -25.375 3.57 1 96.62 226 ALA A C 1
ATOM 1750 O O . ALA A 1 226 ? -1.037 -26.234 4.465 1 96.62 226 ALA A O 1
ATOM 1751 N N . ALA A 1 227 ? -1.413 -25.672 2.359 1 97.75 227 ALA A N 1
ATOM 1752 C CA . ALA A 1 227 ? -1.812 -27.016 1.974 1 97.75 227 ALA A CA 1
ATOM 1753 C C . ALA A 1 227 ? -0.654 -28 2.139 1 97.75 227 ALA A C 1
ATOM 1755 O O . ALA A 1 227 ? -0.851 -29.125 2.588 1 97.75 227 ALA A O 1
ATOM 1756 N N . ARG A 1 228 ? 0.494 -27.578 1.81 1 97.25 228 ARG A N 1
ATOM 1757 C CA . ARG A 1 228 ? 1.676 -28.422 1.936 1 97.25 228 ARG A CA 1
ATOM 1758 C C . ARG A 1 228 ? 1.913 -28.828 3.389 1 97.25 228 ARG A C 1
ATOM 1760 O O . ARG A 1 228 ? 2.191 -29.984 3.684 1 97.25 228 ARG A O 1
ATOM 1767 N N . ILE A 1 229 ? 1.822 -27.859 4.258 1 97.75 229 ILE A N 1
ATOM 1768 C CA . ILE A 1 229 ? 2.039 -28.094 5.684 1 97.75 229 ILE A CA 1
ATOM 1769 C C . ILE A 1 229 ? 1.06 -29.141 6.195 1 97.75 229 ILE A C 1
ATOM 1771 O O . ILE A 1 229 ? 1.442 -30.047 6.949 1 97.75 229 ILE A O 1
ATOM 1775 N N . VAL A 1 230 ? -0.158 -29.078 5.797 1 98.38 230 VAL A N 1
ATOM 1776 C CA . VAL A 1 230 ? -1.172 -30.047 6.195 1 98.38 230 VAL A CA 1
ATOM 1777 C C . VAL A 1 230 ? -0.852 -31.422 5.586 1 98.38 230 VAL A C 1
ATOM 1779 O O . VAL A 1 230 ? -0.885 -32.438 6.281 1 98.38 230 VAL A O 1
ATOM 1782 N N . ALA A 1 231 ? -0.535 -31.422 4.34 1 98.19 231 ALA A N 1
ATOM 1783 C CA . ALA A 1 231 ? -0.227 -32.656 3.639 1 98.19 231 ALA A CA 1
ATOM 1784 C C . ALA A 1 231 ? 0.95 -33.375 4.289 1 98.19 231 ALA A C 1
ATOM 1786 O O . ALA A 1 231 ? 0.989 -34.625 4.328 1 98.19 231 ALA A O 1
ATOM 1787 N N . GLU A 1 232 ? 1.834 -32.625 4.785 1 97.81 232 GLU A N 1
ATOM 1788 C CA . GLU A 1 232 ? 3.035 -33.156 5.406 1 97.81 232 GLU A CA 1
ATOM 1789 C C . GLU A 1 232 ? 2.766 -33.594 6.844 1 97.81 232 GLU A C 1
ATOM 1791 O O . GLU A 1 232 ? 3.635 -34.188 7.496 1 97.81 232 GLU A O 1
ATOM 1796 N N . GLY A 1 233 ? 1.636 -33.281 7.371 1 97 233 GLY A N 1
ATOM 1797 C CA . GLY A 1 233 ? 1.219 -33.75 8.68 1 97 233 GLY A CA 1
ATOM 1798 C C . GLY A 1 233 ? 1.592 -32.812 9.812 1 97 233 GLY A C 1
ATOM 1799 O O . GLY A 1 233 ? 1.467 -33.156 10.984 1 97 233 GLY A O 1
ATOM 1800 N N . GLU A 1 234 ? 2.016 -31.594 9.516 1 97.62 234 GLU A N 1
ATOM 1801 C CA . GLU A 1 234 ? 2.428 -30.625 10.523 1 97.62 234 GLU A CA 1
ATOM 1802 C C . GLU A 1 234 ? 1.223 -29.906 11.117 1 97.62 234 GLU A C 1
ATOM 1804 O O . GLU A 1 234 ? 1.331 -29.266 12.172 1 97.62 234 GLU A O 1
ATOM 1809 N N . ALA A 1 235 ? 0.153 -29.984 10.477 1 98.38 235 ALA A N 1
ATOM 1810 C CA . ALA A 1 235 ? -1.145 -29.484 10.914 1 98.38 235 ALA A CA 1
ATOM 1811 C C . ALA A 1 235 ? -2.273 -30.406 10.477 1 98.38 235 ALA A C 1
ATOM 1813 O O . ALA A 1 235 ? -2.076 -31.266 9.609 1 98.38 235 ALA A O 1
ATOM 1814 N N . ASP A 1 236 ? -3.389 -30.25 11.055 1 98.06 236 ASP A N 1
ATOM 1815 C CA . ASP A 1 236 ? -4.523 -31.109 10.742 1 98.06 236 ASP A CA 1
ATOM 1816 C C . ASP A 1 236 ? -5.355 -30.531 9.602 1 98.06 236 ASP A C 1
ATOM 1818 O O . ASP A 1 236 ? -5.957 -31.281 8.828 1 98.06 236 ASP A O 1
ATOM 1822 N N . TYR A 1 237 ? -5.434 -29.266 9.594 1 97.81 237 TYR A N 1
ATOM 1823 C CA . TYR A 1 237 ? -6.246 -28.641 8.555 1 97.81 237 TYR A CA 1
ATOM 1824 C C . TYR A 1 237 ? -5.793 -27.203 8.289 1 97.81 237 TYR A C 1
ATOM 1826 O O . TYR A 1 237 ? -4.98 -26.656 9.031 1 97.81 237 TYR A O 1
ATOM 1834 N N . THR A 1 238 ? -6.258 -26.641 7.238 1 97.56 238 THR A N 1
ATOM 1835 C CA . THR A 1 238 ? -6.152 -25.234 6.871 1 97.56 238 THR A CA 1
ATOM 1836 C C . THR A 1 238 ? -7.359 -24.797 6.043 1 97.56 238 THR A C 1
ATOM 1838 O O . THR A 1 238 ? -8.266 -25.594 5.797 1 97.56 238 THR A O 1
ATOM 1841 N N . ILE A 1 239 ? -7.477 -23.594 5.812 1 95.88 239 ILE A N 1
ATOM 1842 C CA . ILE A 1 239 ? -8.445 -23.078 4.848 1 95.88 239 ILE A CA 1
ATOM 1843 C C . ILE A 1 239 ? -7.715 -22.578 3.602 1 95.88 239 ILE A C 1
ATOM 1845 O O . ILE A 1 239 ? -6.812 -21.734 3.691 1 95.88 239 ILE A O 1
ATOM 1849 N N . THR A 1 240 ? -8.016 -23.156 2.492 1 96.12 240 THR A N 1
ATOM 1850 C CA . THR A 1 240 ? -7.332 -22.844 1.239 1 96.12 240 THR A CA 1
ATOM 1851 C C . THR A 1 240 ? -8.25 -23.094 0.047 1 96.12 240 THR A C 1
ATOM 1853 O O . THR A 1 240 ? -9.453 -23.328 0.217 1 96.12 240 THR A O 1
ATOM 1856 N N . LEU A 1 241 ? -7.719 -23.062 -1.123 1 96.88 241 LEU A N 1
ATOM 1857 C CA . LEU A 1 241 ? -8.477 -23.281 -2.35 1 96.88 241 LEU A CA 1
ATOM 1858 C C . LEU A 1 241 ? -8.656 -24.781 -2.604 1 96.88 241 LEU A C 1
ATOM 1860 O O . LEU A 1 241 ? -7.75 -25.578 -2.348 1 96.88 241 LEU A O 1
ATOM 1864 N N . ARG A 1 242 ? -9.812 -25.094 -3.205 1 98.06 242 ARG A N 1
ATOM 1865 C CA . ARG A 1 242 ? -10.016 -26.484 -3.596 1 98.06 242 ARG A CA 1
ATOM 1866 C C . ARG A 1 242 ? -8.914 -26.953 -4.547 1 98.06 242 ARG A C 1
ATOM 1868 O O . ARG A 1 242 ? -8.375 -28.047 -4.395 1 98.06 242 ARG A O 1
ATOM 1875 N N . TYR A 1 243 ? -8.641 -26.109 -5.496 1 97.69 243 TYR A N 1
ATOM 1876 C CA . TYR A 1 243 ? -7.617 -26.406 -6.492 1 97.69 243 TYR A CA 1
ATOM 1877 C C . TYR A 1 243 ? -6.312 -26.828 -5.828 1 97.69 243 TYR A C 1
ATOM 1879 O O . TYR A 1 243 ? -5.688 -27.812 -6.23 1 97.69 243 TYR A O 1
ATOM 1887 N N . VAL A 1 244 ? -5.902 -26.125 -4.816 1 97.25 244 VAL A N 1
ATOM 1888 C CA . VAL A 1 244 ? -4.648 -26.359 -4.109 1 97.25 244 VAL A CA 1
ATOM 1889 C C . VAL A 1 244 ? -4.777 -27.609 -3.238 1 97.25 244 VAL A C 1
ATOM 1891 O O . VAL A 1 244 ? -3.873 -28.453 -3.201 1 97.25 244 VAL A O 1
ATOM 1894 N N . ALA A 1 245 ? -5.887 -27.75 -2.553 1 97.88 245 ALA A N 1
ATOM 1895 C CA . ALA A 1 245 ? -6.129 -28.922 -1.716 1 97.88 245 ALA A CA 1
ATOM 1896 C C . ALA A 1 245 ? -6.016 -30.203 -2.527 1 97.88 245 ALA A C 1
ATOM 1898 O O . ALA A 1 245 ? -5.336 -31.141 -2.115 1 97.88 245 ALA A O 1
ATOM 1899 N N . GLU A 1 246 ? -6.645 -30.234 -3.65 1 97.25 246 GLU A N 1
ATOM 1900 C CA . GLU A 1 246 ? -6.66 -31.422 -4.492 1 97.25 246 GLU A CA 1
ATOM 1901 C C . GLU A 1 246 ? -5.273 -31.734 -5.051 1 97.25 246 GLU A C 1
ATOM 1903 O O . GLU A 1 246 ? -4.898 -32.906 -5.199 1 97.25 246 GLU A O 1
ATOM 1908 N N . ARG A 1 247 ? -4.602 -30.734 -5.34 1 96.06 247 ARG A N 1
ATOM 1909 C CA . ARG A 1 247 ? -3.24 -30.906 -5.832 1 96.06 247 ARG A CA 1
ATOM 1910 C C . ARG A 1 247 ? -2.375 -31.625 -4.805 1 96.06 247 ARG A C 1
ATOM 1912 O O . ARG A 1 247 ? -1.462 -32.375 -5.172 1 96.06 247 ARG A O 1
ATOM 1919 N N . TYR A 1 248 ? -2.664 -31.438 -3.527 1 97.25 248 TYR A N 1
ATOM 1920 C CA . TYR A 1 248 ? -1.878 -32.062 -2.467 1 97.25 248 TYR A CA 1
ATOM 1921 C C . TYR A 1 248 ? -2.574 -33.312 -1.925 1 97.25 248 TYR A C 1
ATOM 1923 O O . TYR A 1 248 ? -2.164 -33.844 -0.9 1 97.25 248 TYR A O 1
ATOM 1931 N N . GLY A 1 249 ? -3.662 -33.688 -2.58 1 97.38 249 GLY A N 1
ATOM 1932 C CA . GLY A 1 249 ? -4.363 -34.906 -2.211 1 97.38 249 GLY A CA 1
ATOM 1933 C C . GLY A 1 249 ? -5.117 -34.781 -0.901 1 97.38 249 GLY A C 1
ATOM 1934 O O . GLY A 1 249 ? -5.289 -35.781 -0.188 1 97.38 249 GLY A O 1
ATOM 1935 N N . LEU A 1 250 ? -5.52 -33.656 -0.561 1 98.44 250 LEU A N 1
ATOM 1936 C CA . LEU A 1 250 ? -6.227 -33.438 0.698 1 98.44 250 LEU A CA 1
ATOM 1937 C C . LEU A 1 250 ? -7.734 -33.531 0.499 1 98.44 250 LEU A C 1
ATOM 1939 O O . LEU A 1 250 ? -8.234 -33.312 -0.602 1 98.44 250 LEU A O 1
ATOM 1943 N N . TYR A 1 251 ? -8.414 -33.938 1.578 1 98.25 251 TYR A N 1
ATOM 1944 C CA . TYR A 1 251 ? -9.867 -33.781 1.593 1 98.25 251 TYR A CA 1
ATOM 1945 C C . TYR A 1 251 ? -10.258 -32.312 1.625 1 98.25 251 TYR A C 1
ATOM 1947 O O . TYR A 1 251 ? -9.5 -31.453 2.113 1 98.25 251 TYR A O 1
ATOM 1955 N N . PHE A 1 252 ? -11.406 -32.062 1.058 1 98.12 252 PHE A N 1
ATOM 1956 C CA . PHE A 1 252 ? -11.82 -30.672 0.938 1 98.12 252 PHE A CA 1
ATOM 1957 C C . PHE A 1 252 ? -13.297 -30.516 1.288 1 98.12 252 PHE A C 1
ATOM 1959 O O . PHE A 1 252 ? -14.141 -31.266 0.787 1 98.12 252 PHE A O 1
ATOM 1966 N N . MET A 1 253 ? -13.602 -29.562 2.195 1 97.56 253 MET A N 1
ATOM 1967 C CA . MET A 1 253 ? -14.961 -29.141 2.525 1 97.56 253 MET A CA 1
ATOM 1968 C C . MET A 1 253 ? -15.195 -27.688 2.152 1 97.56 253 MET A C 1
ATOM 1970 O O . MET A 1 253 ? -14.641 -26.781 2.787 1 97.56 253 MET A O 1
ATOM 1974 N N . LYS A 1 254 ? -16.047 -27.484 1.205 1 96.5 254 LYS A N 1
ATOM 1975 C CA . LYS A 1 254 ? -16.281 -26.141 0.698 1 96.5 254 LYS A CA 1
ATOM 1976 C C . LYS A 1 254 ? -16.953 -25.266 1.759 1 96.5 254 LYS A C 1
ATOM 1978 O O . LYS A 1 254 ? -17.906 -25.688 2.416 1 96.5 254 LYS A O 1
ATOM 1983 N N . LEU A 1 255 ? -16.438 -24.094 1.894 1 94.75 255 LEU A N 1
ATOM 1984 C CA . LEU A 1 255 ? -17.047 -23.125 2.797 1 94.75 255 LEU A CA 1
ATOM 1985 C C . LEU A 1 255 ? -17.75 -22.016 2.018 1 94.75 255 LEU A C 1
ATOM 1987 O O . LEU A 1 255 ? -18.891 -21.656 2.324 1 94.75 255 LEU A O 1
ATOM 1991 N N . TRP A 1 256 ? -17.031 -21.406 1.015 1 91.81 256 TRP A N 1
ATOM 1992 C CA . TRP A 1 256 ? -17.641 -20.344 0.221 1 91.81 256 TRP A CA 1
ATOM 1993 C C . TRP A 1 256 ? -16.969 -20.234 -1.147 1 91.81 256 TRP A C 1
ATOM 1995 O O . TRP A 1 256 ? -15.977 -20.922 -1.419 1 91.81 256 TRP A O 1
ATOM 2005 N N . ASP A 1 257 ? -17.625 -19.453 -1.974 1 94.75 257 ASP A N 1
ATOM 2006 C CA . ASP A 1 257 ? -17.016 -19.031 -3.236 1 94.75 257 ASP A CA 1
ATOM 2007 C C . ASP A 1 257 ? -16.375 -17.656 -3.102 1 94.75 257 ASP A C 1
ATOM 2009 O O . ASP A 1 257 ? -16.938 -16.766 -2.449 1 94.75 257 ASP A O 1
ATOM 2013 N N . GLU A 1 258 ? -15.25 -17.531 -3.631 1 93.44 258 GLU A N 1
ATOM 2014 C CA . GLU A 1 258 ? -14.586 -16.219 -3.662 1 93.44 258 GLU A CA 1
ATOM 2015 C C . GLU A 1 258 ? -14.516 -15.672 -5.082 1 93.44 258 GLU A C 1
ATOM 2017 O O . GLU A 1 258 ? -14.141 -16.391 -6.016 1 93.44 258 GLU A O 1
ATOM 2022 N N . GLU A 1 259 ? -14.945 -14.438 -5.172 1 94.94 259 GLU A N 1
ATOM 2023 C CA . GLU A 1 259 ? -14.891 -13.797 -6.48 1 94.94 259 GLU A CA 1
ATOM 2024 C C . GLU A 1 259 ? -13.516 -13.18 -6.734 1 94.94 259 GLU A C 1
ATOM 2026 O O . GLU A 1 259 ? -12.945 -12.531 -5.855 1 94.94 259 GLU A O 1
ATOM 2031 N N . PHE A 1 260 ? -12.969 -13.414 -7.859 1 96.25 260 PHE A N 1
ATOM 2032 C CA . PHE A 1 260 ? -11.688 -12.898 -8.312 1 96.25 260 PHE A CA 1
ATOM 2033 C C . PHE A 1 260 ? -11.844 -12.133 -9.625 1 96.25 260 PHE A C 1
ATOM 2035 O O . PHE A 1 260 ? -12.289 -12.695 -10.625 1 96.25 260 PHE A O 1
ATOM 2042 N N . ASP A 1 261 ? -11.539 -10.844 -9.609 1 97.88 261 ASP A N 1
ATOM 2043 C CA . ASP A 1 261 ? -11.648 -9.984 -10.781 1 97.88 261 ASP A CA 1
ATOM 2044 C C . ASP A 1 261 ? -10.305 -9.32 -11.102 1 97.88 261 ASP A C 1
ATOM 2046 O O . ASP A 1 261 ? -9.297 -9.594 -10.453 1 97.88 261 ASP A O 1
ATOM 2050 N N . PHE A 1 262 ? -10.344 -8.523 -12.156 1 98.62 262 PHE A N 1
ATOM 2051 C CA . PHE A 1 262 ? -9.133 -7.863 -12.609 1 98.62 262 PHE A CA 1
ATOM 2052 C C . PHE A 1 262 ? -9.359 -6.363 -12.781 1 98.62 262 PHE A C 1
ATOM 2054 O O . PHE A 1 262 ? -10.445 -5.941 -13.188 1 98.62 262 PHE A O 1
ATOM 2061 N N . VAL A 1 263 ? -8.352 -5.59 -12.406 1 97.56 263 VAL A N 1
ATOM 2062 C CA . VAL A 1 263 ? -8.391 -4.152 -12.641 1 97.56 263 VAL A CA 1
ATOM 2063 C C . VAL A 1 263 ? -7.32 -3.766 -13.656 1 97.56 263 VAL A C 1
ATOM 2065 O O . VAL A 1 263 ? -6.305 -4.453 -13.789 1 97.56 263 VAL A O 1
ATOM 2068 N N . CYS A 1 264 ? -7.559 -2.664 -14.383 1 97.62 264 CYS A N 1
ATOM 2069 C CA . CYS A 1 264 ? -6.551 -2.145 -15.297 1 97.62 264 CYS A CA 1
ATOM 2070 C C . CYS A 1 264 ? -6.754 -0.655 -15.547 1 97.62 264 CYS A C 1
ATOM 2072 O O . CYS A 1 264 ? -7.797 -0.101 -15.203 1 97.62 264 CYS A O 1
ATOM 2074 N N . ARG A 1 265 ? -5.727 -0.126 -16.031 1 92.31 265 ARG A N 1
ATOM 2075 C CA . ARG A 1 265 ? -5.816 1.263 -16.484 1 92.31 265 ARG A CA 1
ATOM 2076 C C . ARG A 1 265 ? -6.703 1.393 -17.703 1 92.31 265 ARG A C 1
ATOM 2078 O O . ARG A 1 265 ? -6.828 0.451 -18.5 1 92.31 265 ARG A O 1
ATOM 2085 N N . ARG A 1 266 ? -7.215 2.609 -17.828 1 89.62 266 ARG A N 1
ATOM 2086 C CA . ARG A 1 266 ? -8.031 2.887 -19 1 89.62 266 ARG A CA 1
ATOM 2087 C C . ARG A 1 266 ? -7.246 2.646 -20.281 1 89.62 266 ARG A C 1
ATOM 2089 O O . ARG A 1 266 ? -6.07 3.002 -20.375 1 89.62 266 ARG A O 1
ATOM 2096 N N . GLY A 1 267 ? -7.898 2.064 -21.281 1 94.06 267 GLY A N 1
ATOM 2097 C CA . GLY A 1 267 ? -7.258 1.797 -22.547 1 94.06 267 GLY A CA 1
ATOM 2098 C C . GLY A 1 267 ? -6.723 0.382 -22.672 1 94.06 267 GLY A C 1
ATOM 2099 O O . GLY A 1 267 ? -6.41 -0.081 -23.766 1 94.06 267 GLY A O 1
ATOM 2100 N N . LEU A 1 268 ? -6.625 -0.318 -21.531 1 97.38 268 LEU A N 1
ATOM 2101 C CA . LEU A 1 268 ? -6.051 -1.658 -21.562 1 97.38 268 LEU A CA 1
ATOM 2102 C C . LEU A 1 268 ? -7.137 -2.719 -21.422 1 97.38 268 LEU A C 1
ATOM 2104 O O . LEU A 1 268 ? -6.84 -3.906 -21.266 1 97.38 268 LEU A O 1
ATOM 2108 N N . GLU A 1 269 ? -8.398 -2.346 -21.484 1 97.44 269 GLU A N 1
ATOM 2109 C CA . GLU A 1 269 ? -9.523 -3.234 -21.203 1 97.44 269 GLU A CA 1
ATOM 2110 C C . GLU A 1 269 ? -9.523 -4.43 -22.156 1 97.44 269 GLU A C 1
ATOM 2112 O O . GLU A 1 269 ? -9.703 -5.57 -21.719 1 97.44 269 GLU A O 1
ATOM 2117 N N . ARG A 1 270 ? -9.273 -4.141 -23.375 1 97.94 270 ARG A N 1
ATOM 2118 C CA . ARG A 1 270 ? -9.328 -5.211 -24.375 1 97.94 270 ARG A CA 1
ATOM 2119 C C . ARG A 1 270 ? -8.227 -6.242 -24.125 1 97.94 270 ARG A C 1
ATOM 2121 O O . ARG A 1 270 ? -8.477 -7.449 -24.188 1 97.94 270 ARG A O 1
ATOM 2128 N N . ARG A 1 271 ? -7.055 -5.789 -23.875 1 98.12 271 ARG A N 1
ATOM 2129 C CA . ARG A 1 271 ? -5.922 -6.684 -23.656 1 98.12 271 ARG A CA 1
ATOM 2130 C C . ARG A 1 271 ? -6.133 -7.527 -22.406 1 98.12 271 ARG A C 1
ATOM 2132 O O . ARG A 1 271 ? -5.871 -8.734 -22.406 1 98.12 271 ARG A O 1
ATOM 2139 N N . VAL A 1 272 ? -6.578 -6.895 -21.312 1 98.56 272 VAL A N 1
ATOM 2140 C CA . VAL A 1 272 ? -6.809 -7.609 -20.062 1 98.56 272 VAL A CA 1
ATOM 2141 C C . VAL A 1 272 ? -7.977 -8.586 -20.219 1 98.56 272 VAL A C 1
ATOM 2143 O O . VAL A 1 272 ? -7.93 -9.711 -19.719 1 98.56 272 VAL A O 1
ATOM 2146 N N . ALA A 1 273 ? -9.016 -8.148 -20.953 1 98.56 273 ALA A N 1
ATOM 2147 C CA . ALA A 1 273 ? -10.141 -9.039 -21.234 1 98.56 273 ALA A CA 1
ATOM 2148 C C . ALA A 1 273 ? -9.688 -10.289 -21.969 1 98.56 273 ALA A C 1
ATOM 2150 O O . ALA A 1 273 ? -10.125 -11.398 -21.656 1 98.56 273 ALA A O 1
ATOM 2151 N N . GLN A 1 274 ? -8.891 -10.117 -22.938 1 98.44 274 GLN A N 1
ATOM 2152 C CA . GLN A 1 274 ? -8.367 -11.258 -23.688 1 98.44 274 GLN A CA 1
ATOM 2153 C C . GLN A 1 274 ? -7.566 -12.188 -22.781 1 98.44 274 GLN A C 1
ATOM 2155 O O . GLN A 1 274 ? -7.723 -13.406 -22.844 1 98.44 274 GLN A O 1
ATOM 2160 N N . PHE A 1 275 ? -6.734 -11.633 -21.953 1 98.38 275 PHE A N 1
ATOM 2161 C CA . PHE A 1 275 ? -5.984 -12.414 -20.984 1 98.38 275 PHE A CA 1
ATOM 2162 C C . PHE A 1 275 ? -6.918 -13.266 -20.125 1 98.38 275 PHE A C 1
ATOM 2164 O O . PHE A 1 275 ? -6.672 -14.461 -19.922 1 98.38 275 PHE A O 1
ATOM 2171 N N . VAL A 1 276 ? -7.969 -12.609 -19.656 1 98.69 276 VAL A N 1
ATOM 2172 C CA . VAL A 1 276 ? -8.906 -13.266 -18.75 1 98.69 276 VAL A CA 1
ATOM 2173 C C . VAL A 1 276 ? -9.609 -14.406 -19.484 1 98.69 276 VAL A C 1
ATOM 2175 O O . VAL A 1 276 ? -9.766 -15.5 -18.953 1 98.69 276 VAL A O 1
ATOM 2178 N N . ARG A 1 277 ? -9.953 -14.242 -20.734 1 97.75 277 ARG A N 1
ATOM 2179 C CA . ARG A 1 277 ? -10.672 -15.234 -21.516 1 97.75 277 ARG A CA 1
ATOM 2180 C C . ARG A 1 277 ? -9.781 -16.438 -21.812 1 97.75 277 ARG A C 1
ATOM 2182 O O . ARG A 1 277 ? -10.281 -17.547 -22.031 1 97.75 277 ARG A O 1
ATOM 2189 N N . GLU A 1 278 ? -8.523 -16.266 -21.781 1 97.5 278 GLU A N 1
ATOM 2190 C CA . GLU A 1 278 ? -7.59 -17.328 -22.156 1 97.5 278 GLU A CA 1
ATOM 2191 C C . GLU A 1 278 ? -7.168 -18.141 -20.938 1 97.5 278 GLU A C 1
ATOM 2193 O O . GLU A 1 278 ? -6.449 -19.141 -21.078 1 97.5 278 GLU A O 1
ATOM 2198 N N . LEU A 1 279 ? -7.629 -17.703 -19.766 1 98.19 279 LEU A N 1
ATOM 2199 C CA . LEU A 1 279 ? -7.285 -18.453 -18.562 1 98.19 279 LEU A CA 1
ATOM 2200 C C . LEU A 1 279 ? -7.879 -19.859 -18.609 1 98.19 279 LEU A C 1
ATOM 2202 O O . LEU A 1 279 ? -9.023 -20.031 -19.031 1 98.19 279 LEU A O 1
ATOM 2206 N N . GLU A 1 280 ? -7.09 -20.812 -18.281 1 97.12 280 GLU A N 1
ATOM 2207 C CA . GLU A 1 280 ? -7.551 -22.188 -18.156 1 97.12 280 GLU A CA 1
ATOM 2208 C C . GLU A 1 280 ? -7.938 -22.516 -16.719 1 97.12 280 GLU A C 1
ATOM 2210 O O . GLU A 1 280 ? -7.082 -22.859 -15.898 1 97.12 280 GLU A O 1
ATOM 2215 N N . LEU A 1 281 ? -9.227 -22.562 -16.453 1 97.25 281 LEU A N 1
ATOM 2216 C CA . LEU A 1 281 ? -9.727 -22.766 -15.086 1 97.25 281 LEU A CA 1
ATOM 2217 C C . LEU A 1 281 ? -9.648 -24.234 -14.695 1 97.25 281 LEU A C 1
ATOM 2219 O O . LEU A 1 281 ? -9.891 -25.125 -15.523 1 97.25 281 LEU A O 1
ATOM 2223 N N . GLY A 1 282 ? -9.25 -24.516 -13.5 1 95.44 282 GLY A N 1
ATOM 2224 C CA . GLY A 1 282 ? -9.117 -25.875 -12.992 1 95.44 282 GLY A CA 1
ATOM 2225 C C . GLY A 1 282 ? -10.211 -26.25 -12.016 1 95.44 282 GLY A C 1
ATOM 2226 O O . GLY A 1 282 ? -11.242 -25.578 -11.93 1 95.44 282 GLY A O 1
ATOM 2227 N N . PRO A 1 283 ? -10.039 -27.406 -11.359 1 95 283 PRO A N 1
ATOM 2228 C CA . PRO A 1 283 ? -11.031 -27.844 -10.375 1 95 283 PRO A CA 1
ATOM 2229 C C . PRO A 1 283 ? -11.305 -26.781 -9.297 1 95 283 PRO A C 1
ATOM 2231 O O . PRO A 1 283 ? -10.367 -26.156 -8.805 1 95 283 PRO A O 1
ATOM 2234 N N . GLY A 1 284 ? -12.57 -26.594 -9.047 1 97.19 284 GLY A N 1
ATOM 2235 C CA . GLY A 1 284 ? -12.938 -25.656 -8 1 97.19 284 GLY A CA 1
ATOM 2236 C C . GLY A 1 284 ? -13.102 -24.234 -8.508 1 97.19 284 GLY A C 1
ATOM 2237 O O . GLY A 1 284 ? -13.469 -23.328 -7.746 1 97.19 284 GLY A O 1
ATOM 2238 N N . TYR A 1 285 ? -12.805 -24.078 -9.766 1 98 285 TYR A N 1
ATOM 2239 C CA . TYR A 1 285 ? -13 -22.766 -10.398 1 98 285 TYR A CA 1
ATOM 2240 C C . TYR A 1 285 ? -14.234 -22.781 -11.289 1 98 285 TYR A C 1
ATOM 2242 O O . TYR A 1 285 ? -14.586 -23.812 -11.859 1 98 285 TYR A O 1
ATOM 2250 N N . ALA A 1 286 ? -14.922 -21.656 -11.359 1 98.19 286 ALA A N 1
ATOM 2251 C CA . ALA A 1 286 ? -16.031 -21.453 -12.297 1 98.19 286 ALA A CA 1
ATOM 2252 C C . ALA A 1 286 ? -15.992 -20.047 -12.883 1 98.19 286 ALA A C 1
ATOM 2254 O O . ALA A 1 286 ? -15.742 -19.078 -12.164 1 98.19 286 ALA A O 1
ATOM 2255 N N . PRO A 1 287 ? -16.172 -19.984 -14.172 1 98.06 287 PRO A N 1
ATOM 2256 C CA . PRO A 1 287 ? -16.25 -18.641 -14.734 1 98.06 287 PRO A CA 1
ATOM 2257 C C . PRO A 1 287 ? -17.469 -17.859 -14.219 1 98.06 287 PRO A C 1
ATOM 2259 O O . PRO A 1 287 ? -18.547 -18.438 -14.07 1 98.06 287 PRO A O 1
ATOM 2262 N N . LYS A 1 288 ? -17.25 -16.641 -13.883 1 97.81 288 LYS A N 1
ATOM 2263 C CA . LYS A 1 288 ? -18.422 -15.789 -13.703 1 97.81 288 LYS A CA 1
ATOM 2264 C C . LYS A 1 288 ? -19.219 -15.672 -14.992 1 97.81 288 LYS A C 1
ATOM 2266 O O . LYS A 1 288 ? -18.672 -15.812 -16.094 1 97.81 288 LYS A O 1
ATOM 2271 N N . PRO A 1 289 ? -20.562 -15.422 -14.883 1 96.88 289 PRO A N 1
ATOM 2272 C CA . PRO A 1 289 ? -21.375 -15.297 -16.094 1 96.88 289 PRO A CA 1
ATOM 2273 C C . PRO A 1 289 ? -20.844 -14.234 -17.062 1 96.88 289 PRO A C 1
ATOM 2275 O O . PRO A 1 289 ? -20.953 -14.383 -18.281 1 96.88 289 PRO A O 1
ATOM 2278 N N . ASN A 1 290 ? -20.219 -13.211 -16.547 1 97.44 290 ASN A N 1
ATOM 2279 C CA . ASN A 1 290 ? -19.703 -12.117 -17.344 1 97.44 290 ASN A CA 1
ATOM 2280 C C . ASN A 1 290 ? -18.172 -12.117 -17.375 1 97.44 290 ASN A C 1
ATOM 2282 O O . ASN A 1 290 ? -17.547 -11.062 -17.469 1 97.44 290 ASN A O 1
ATOM 2286 N N . MET A 1 291 ? -17.578 -13.242 -17.281 1 98.19 291 MET A N 1
ATOM 2287 C CA . MET A 1 291 ? -16.125 -13.352 -17.281 1 98.19 291 MET A CA 1
ATOM 2288 C C . MET A 1 291 ? -15.547 -12.75 -18.562 1 98.19 291 MET A C 1
ATOM 2290 O O . MET A 1 291 ? -16.031 -13.031 -19.656 1 98.19 291 MET A O 1
ATOM 2294 N N . GLY A 1 292 ? -14.547 -11.945 -18.422 1 98.12 292 GLY A N 1
ATOM 2295 C CA . GLY A 1 292 ? -13.883 -11.32 -19.562 1 98.12 292 GLY A CA 1
ATOM 2296 C C . GLY A 1 292 ? -14.57 -10.055 -20.031 1 98.12 292 GLY A C 1
ATOM 2297 O O . GLY A 1 292 ? -14.125 -9.422 -20.984 1 98.12 292 GLY A O 1
ATOM 2298 N N . ARG A 1 293 ? -15.602 -9.664 -19.328 1 98 293 ARG A N 1
ATOM 2299 C CA . ARG A 1 293 ? -16.312 -8.445 -19.703 1 98 293 ARG A CA 1
ATOM 2300 C C . ARG A 1 293 ? -15.961 -7.297 -18.766 1 98 293 ARG A C 1
ATOM 2302 O O . ARG A 1 293 ? -15.68 -7.516 -17.594 1 98 293 ARG A O 1
ATOM 2309 N N . VAL A 1 294 ? -16 -6.137 -19.312 1 97.06 294 VAL A N 1
ATOM 2310 C CA . VAL A 1 294 ? -15.734 -4.926 -18.531 1 97.06 294 VAL A CA 1
ATOM 2311 C C . VAL A 1 294 ? -16.969 -4.559 -17.703 1 97.06 294 VAL A C 1
ATOM 2313 O O . VAL A 1 294 ? -18.094 -4.656 -18.172 1 97.06 294 VAL A O 1
ATOM 2316 N N . GLU A 1 295 ? -16.75 -4.25 -16.453 1 95.31 295 GLU A N 1
ATOM 2317 C CA . GLU A 1 295 ? -17.828 -3.729 -15.625 1 95.31 295 GLU A CA 1
ATOM 2318 C C . GLU A 1 295 ? -18.281 -2.355 -16.109 1 95.31 295 GLU A C 1
ATOM 2320 O O . GLU A 1 295 ? -17.547 -1.376 -16 1 95.31 295 GLU A O 1
ATOM 2325 N N . PRO A 1 296 ? -19.516 -2.23 -16.547 1 87.06 296 PRO A N 1
ATOM 2326 C CA . PRO A 1 296 ? -19.953 -1.001 -17.219 1 87.06 296 PRO A CA 1
ATOM 2327 C C . PRO A 1 296 ? -20.125 0.164 -16.234 1 87.06 296 PRO A C 1
ATOM 2329 O O . PRO A 1 296 ? -20.047 1.326 -16.641 1 87.06 296 PRO A O 1
ATOM 2332 N N . THR A 1 297 ? -20.328 -0.117 -14.992 1 77.19 297 THR A N 1
ATOM 2333 C CA . THR A 1 297 ? -20.656 0.941 -14.047 1 77.19 297 THR A CA 1
ATOM 2334 C C . THR A 1 297 ? -19.406 1.642 -13.547 1 77.19 297 THR A C 1
ATOM 2336 O O . THR A 1 297 ? -19.484 2.707 -12.938 1 77.19 297 THR A O 1
ATOM 2339 N N . ILE A 1 298 ? -18.25 1.066 -13.789 1 77.62 298 ILE A N 1
ATOM 2340 C CA . ILE A 1 298 ? -16.969 1.686 -13.438 1 77.62 298 ILE A CA 1
ATOM 2341 C C . ILE A 1 298 ? -16.406 2.43 -14.648 1 77.62 298 ILE A C 1
ATOM 2343 O O . ILE A 1 298 ? -16.016 1.809 -15.641 1 77.62 298 ILE A O 1
ATOM 2347 N N . LYS A 1 299 ? -16.5 3.783 -14.719 1 66.88 299 LYS A N 1
ATOM 2348 C CA . LYS A 1 299 ? -16.125 4.59 -15.875 1 66.88 299 LYS A CA 1
ATOM 2349 C C . LYS A 1 299 ? -14.836 5.371 -15.594 1 66.88 299 LYS A C 1
ATOM 2351 O O . LYS A 1 299 ? -14.57 5.758 -14.453 1 66.88 299 LYS A O 1
ATOM 2356 N N . MET B 1 1 ? 20.938 -14.578 3.408 1 86.75 1 MET B N 1
ATOM 2357 C CA . MET B 1 1 ? 20.453 -13.688 2.359 1 86.75 1 MET B CA 1
ATOM 2358 C C . MET B 1 1 ? 19.281 -12.859 2.857 1 86.75 1 MET B C 1
ATOM 2360 O O . MET B 1 1 ? 18.344 -13.391 3.461 1 86.75 1 MET B O 1
ATOM 2364 N N . GLU B 1 2 ? 19.516 -11.539 2.805 1 92.62 2 GLU B N 1
ATOM 2365 C CA . GLU B 1 2 ? 18.469 -10.641 3.295 1 92.62 2 GLU B CA 1
ATOM 2366 C C . GLU B 1 2 ? 18.125 -9.578 2.258 1 92.62 2 GLU B C 1
ATOM 2368 O O . GLU B 1 2 ? 19 -9.086 1.544 1 92.62 2 GLU B O 1
ATOM 2373 N N . PHE B 1 3 ? 16.875 -9.359 2.084 1 93 3 PHE B N 1
ATOM 2374 C CA . PHE B 1 3 ? 16.438 -8.211 1.294 1 93 3 PHE B CA 1
ATOM 2375 C C . PHE B 1 3 ? 16.547 -6.926 2.102 1 93 3 PHE B C 1
ATOM 2377 O O . PHE B 1 3 ? 16.016 -6.836 3.213 1 93 3 PHE B O 1
ATOM 2384 N N . LYS B 1 4 ? 17.266 -5.961 1.607 1 93.44 4 LYS B N 1
ATOM 2385 C CA . LYS B 1 4 ? 17.484 -4.707 2.316 1 93.44 4 LYS B CA 1
ATOM 2386 C C . LYS B 1 4 ? 16.984 -3.518 1.502 1 93.44 4 LYS B C 1
ATOM 2388 O O . LYS B 1 4 ? 17.672 -3.043 0.593 1 93.44 4 LYS B O 1
ATOM 2393 N N . PRO B 1 5 ? 15.828 -2.986 1.881 1 93.94 5 PRO B N 1
ATOM 2394 C CA . PRO B 1 5 ? 15.32 -1.78 1.218 1 93.94 5 PRO B CA 1
ATOM 2395 C C . PRO B 1 5 ? 16.016 -0.508 1.7 1 93.94 5 PRO B C 1
ATOM 2397 O O . PRO B 1 5 ? 16.406 -0.42 2.865 1 93.94 5 PRO B O 1
ATOM 2400 N N . GLU B 1 6 ? 16.172 0.422 0.777 1 92.5 6 GLU B N 1
ATOM 2401 C CA . GLU B 1 6 ? 16.75 1.718 1.123 1 92.5 6 GLU B CA 1
ATOM 2402 C C . GLU B 1 6 ? 16.109 2.84 0.313 1 92.5 6 GLU B C 1
ATOM 2404 O O . GLU B 1 6 ? 15.656 2.619 -0.812 1 92.5 6 GLU B O 1
ATOM 2409 N N . LEU B 1 7 ? 15.992 3.98 0.899 1 95.56 7 LEU B N 1
ATOM 2410 C CA . LEU B 1 7 ? 15.625 5.23 0.24 1 95.56 7 LEU B CA 1
ATOM 2411 C C . LEU B 1 7 ? 16.688 6.301 0.486 1 95.56 7 LEU B C 1
ATOM 2413 O O . LEU B 1 7 ? 17.016 6.605 1.636 1 95.56 7 LEU B O 1
ATOM 2417 N N . LYS B 1 8 ? 17.25 6.852 -0.583 1 96.12 8 LYS B N 1
ATOM 2418 C CA . LYS B 1 8 ? 18.25 7.902 -0.472 1 96.12 8 LYS B CA 1
ATOM 2419 C C . LYS B 1 8 ? 17.812 9.164 -1.21 1 96.12 8 LYS B C 1
ATOM 2421 O O . LYS B 1 8 ? 17 9.094 -2.133 1 96.12 8 LYS B O 1
ATOM 2426 N N . VAL B 1 9 ? 18.266 10.266 -0.683 1 95.69 9 VAL B N 1
ATOM 2427 C CA . VAL B 1 9 ? 18.203 11.516 -1.443 1 95.69 9 VAL B CA 1
ATOM 2428 C C . VAL B 1 9 ? 19.5 11.695 -2.223 1 95.69 9 VAL B C 1
ATOM 2430 O O . VAL B 1 9 ? 20.594 11.719 -1.637 1 95.69 9 VAL B O 1
ATOM 2433 N N . VAL B 1 10 ? 19.375 11.805 -3.486 1 94.94 10 VAL B N 1
ATOM 2434 C CA . VAL B 1 10 ? 20.547 11.93 -4.34 1 94.94 10 VAL B CA 1
ATOM 2435 C C . VAL B 1 10 ? 20.641 13.344 -4.906 1 94.94 10 VAL B C 1
ATOM 2437 O O . VAL B 1 10 ? 19.656 13.859 -5.449 1 94.94 10 VAL B O 1
ATOM 2440 N N . THR B 1 11 ? 21.781 13.906 -4.68 1 94.06 11 THR B N 1
ATOM 2441 C CA . THR B 1 11 ? 22.078 15.211 -5.254 1 94.06 11 THR B CA 1
ATOM 2442 C C . THR B 1 11 ? 23.344 15.148 -6.113 1 94.06 11 THR B C 1
ATOM 2444 O O . THR B 1 11 ? 23.969 14.094 -6.219 1 94.06 11 THR B O 1
ATOM 2447 N N . GLU B 1 12 ? 23.656 16.266 -6.777 1 93.19 12 GLU B N 1
ATOM 2448 C CA . GLU B 1 12 ? 24.891 16.344 -7.57 1 93.19 12 GLU B CA 1
ATOM 2449 C C . GLU B 1 12 ? 26.125 16.234 -6.688 1 93.19 12 GLU B C 1
ATOM 2451 O O . GLU B 1 12 ? 27.188 15.789 -7.145 1 93.19 12 GLU B O 1
ATOM 2456 N N . ARG B 1 13 ? 26 16.531 -5.527 1 93.81 13 ARG B N 1
ATOM 2457 C CA . ARG B 1 13 ? 27.141 16.672 -4.633 1 93.81 13 ARG B CA 1
ATOM 2458 C C . ARG B 1 13 ? 27.281 15.445 -3.73 1 93.81 13 ARG B C 1
ATOM 2460 O O . ARG B 1 13 ? 28.281 15.281 -3.037 1 93.81 13 ARG B O 1
ATOM 2467 N N . GLY B 1 14 ? 26.25 14.641 -3.756 1 94.62 14 GLY B N 1
ATOM 2468 C CA . GLY B 1 14 ? 26.281 13.461 -2.898 1 94.62 14 GLY B CA 1
ATOM 2469 C C . GLY B 1 14 ? 24.906 12.945 -2.543 1 94.62 14 GLY B C 1
ATOM 2470 O O . GLY B 1 14 ? 23.891 13.492 -2.984 1 94.62 14 GLY B O 1
ATOM 2471 N N . ASP B 1 15 ? 24.938 11.766 -1.727 1 95.56 15 ASP B N 1
ATOM 2472 C CA . ASP B 1 15 ? 23.672 11.164 -1.349 1 95.56 15 ASP B CA 1
ATOM 2473 C C . ASP B 1 15 ? 23.484 11.164 0.168 1 95.56 15 ASP B C 1
ATOM 2475 O O . ASP B 1 15 ? 24.469 11.281 0.913 1 95.56 15 ASP B O 1
ATOM 2479 N N . LEU B 1 16 ? 22.328 11.242 0.601 1 96.44 16 LEU B N 1
ATOM 2480 C CA . LEU B 1 16 ? 21.938 11.164 2.004 1 96.44 16 LEU B CA 1
ATOM 2481 C C . LEU B 1 16 ? 20.969 10.008 2.236 1 96.44 16 LEU B C 1
ATOM 2483 O O . LEU B 1 16 ? 19.953 9.891 1.543 1 96.44 16 LEU B O 1
ATOM 2487 N N . GLY B 1 17 ? 21.281 9.141 3.209 1 95.38 17 GLY B N 1
ATOM 2488 C CA . GLY B 1 17 ? 20.5 7.934 3.398 1 95.38 17 GLY B CA 1
ATOM 2489 C C . GLY B 1 17 ? 19.766 7.906 4.727 1 95.38 17 GLY B C 1
ATOM 2490 O O . GLY B 1 17 ? 19.547 8.945 5.352 1 95.38 17 GLY B O 1
ATOM 2491 N N . ARG B 1 18 ? 19.359 6.754 5.109 1 95.69 18 ARG B N 1
ATOM 2492 C CA . ARG B 1 18 ? 18.516 6.484 6.266 1 95.69 18 ARG B CA 1
ATOM 2493 C C . ARG B 1 18 ? 19.125 7.051 7.543 1 95.69 18 ARG B C 1
ATOM 2495 O O . ARG B 1 18 ? 18.422 7.609 8.383 1 95.69 18 ARG B O 1
ATOM 2502 N N . GLU B 1 19 ? 20.422 6.984 7.66 1 95.31 19 GLU B N 1
ATOM 2503 C CA . GLU B 1 19 ? 21.094 7.418 8.883 1 95.31 19 GLU B CA 1
ATOM 2504 C C . GLU B 1 19 ? 20.938 8.922 9.086 1 95.31 19 GLU B C 1
ATOM 2506 O O . GLU B 1 19 ? 20.734 9.375 10.219 1 95.31 19 GLU B O 1
ATOM 2511 N N . PHE B 1 20 ? 21.094 9.633 8.039 1 97.12 20 PHE B N 1
ATOM 2512 C CA . PHE B 1 20 ? 20.922 11.078 8.109 1 97.12 20 PHE B CA 1
ATOM 2513 C C . PHE B 1 20 ? 19.5 11.438 8.539 1 97.12 20 PHE B C 1
ATOM 2515 O O . PHE B 1 20 ? 19.312 12.266 9.422 1 97.12 20 PHE B O 1
ATOM 2522 N N . PHE B 1 21 ? 18.516 10.797 8.016 1 97.75 21 PHE B N 1
ATOM 2523 C CA . PHE B 1 21 ? 17.125 11.148 8.297 1 97.75 21 PHE B CA 1
ATOM 2524 C C . PHE B 1 21 ? 16.719 10.656 9.68 1 97.75 21 PHE B C 1
ATOM 2526 O O . PHE B 1 21 ? 15.883 11.281 10.344 1 97.75 21 PHE B O 1
ATOM 2533 N N . GLN B 1 22 ? 17.312 9.539 10.109 1 97.75 22 GLN B N 1
ATOM 2534 C CA . GLN B 1 22 ? 17.125 9.141 11.5 1 97.75 22 GLN B CA 1
ATOM 2535 C C . GLN B 1 22 ? 17.641 10.211 12.461 1 97.75 22 GLN B C 1
ATOM 2537 O O . GLN B 1 22 ? 17.016 10.477 13.492 1 97.75 22 GLN B O 1
ATOM 2542 N N . LEU B 1 23 ? 18.766 10.758 12.109 1 97.5 23 LEU B N 1
ATOM 2543 C CA . LEU B 1 23 ? 19.328 11.828 12.93 1 97.5 23 LEU B CA 1
ATOM 2544 C C . LEU B 1 23 ? 18.406 13.039 12.953 1 97.5 23 LEU B C 1
ATOM 2546 O O . LEU B 1 23 ? 18.156 13.617 14.016 1 97.5 23 LEU B O 1
ATOM 2550 N N . LEU B 1 24 ? 17.875 13.445 11.812 1 97.38 24 LEU B N 1
ATOM 2551 C CA . LEU B 1 24 ? 16.953 14.57 11.758 1 97.38 24 LEU B CA 1
ATOM 2552 C C . LEU B 1 24 ? 15.727 14.312 12.617 1 97.38 24 LEU B C 1
ATOM 2554 O O . LEU B 1 24 ? 15.289 15.195 13.359 1 97.38 24 LEU B O 1
ATOM 2558 N N . LEU B 1 25 ? 15.203 13.156 12.477 1 97.62 25 LEU B N 1
ATOM 2559 C CA . LEU B 1 25 ? 14.031 12.805 13.266 1 97.62 25 LEU B CA 1
ATOM 2560 C C . LEU B 1 25 ? 14.344 12.836 14.758 1 97.62 25 LEU B C 1
ATOM 2562 O O . LEU B 1 25 ? 13.547 13.32 15.555 1 97.62 25 LEU B O 1
ATOM 2566 N N . ALA B 1 26 ? 15.5 12.312 15.109 1 97.38 26 ALA B N 1
ATOM 2567 C CA . ALA B 1 26 ? 15.914 12.312 16.516 1 97.38 26 ALA B CA 1
ATOM 2568 C C . ALA B 1 26 ? 16.031 13.742 17.047 1 97.38 26 ALA B C 1
ATOM 2570 O O . ALA B 1 26 ? 15.672 14.008 18.188 1 97.38 26 ALA B O 1
ATOM 2571 N N . VAL B 1 27 ? 16.547 14.617 16.266 1 96.25 27 VAL B N 1
ATOM 2572 C CA . VAL B 1 27 ? 16.625 16.016 16.641 1 96.25 27 VAL B CA 1
ATOM 2573 C C . VAL B 1 27 ? 15.227 16.578 16.859 1 96.25 27 VAL B C 1
ATOM 2575 O O . VAL B 1 27 ? 14.977 17.281 17.844 1 96.25 27 VAL B O 1
ATOM 2578 N N . GLU B 1 28 ? 14.367 16.266 15.914 1 94 28 GLU B N 1
ATOM 2579 C CA . GLU B 1 28 ? 12.984 16.734 16.016 1 94 28 GLU B CA 1
ATOM 2580 C C . GLU B 1 28 ? 12.32 16.234 17.281 1 94 28 GLU B C 1
ATOM 2582 O O . GLU B 1 28 ? 11.617 16.984 17.969 1 94 28 GLU B O 1
ATOM 2587 N N . LEU B 1 29 ? 12.555 15.008 17.641 1 94.69 29 LEU B N 1
ATOM 2588 C CA . LEU B 1 29 ? 11.898 14.359 18.781 1 94.69 29 LEU B CA 1
ATOM 2589 C C . LEU B 1 29 ? 12.5 14.836 20.094 1 94.69 29 LEU B C 1
ATOM 2591 O O . LEU B 1 29 ? 11.781 15.023 21.078 1 94.69 29 LEU B O 1
ATOM 2595 N N . SER B 1 30 ? 13.797 15.07 20.109 1 93 30 SER B N 1
ATOM 2596 C CA . SER B 1 30 ? 14.484 15.375 21.359 1 93 30 SER B CA 1
ATOM 2597 C C . SER B 1 30 ? 14.633 16.891 21.562 1 93 30 SER B C 1
ATOM 2599 O O . SER B 1 30 ? 14.852 17.344 22.672 1 93 30 SER B O 1
ATOM 2601 N N . GLY B 1 31 ? 14.656 17.625 20.469 1 90.88 31 GLY B N 1
ATOM 2602 C CA . GLY B 1 31 ? 14.773 19.078 20.531 1 90.88 31 GLY B CA 1
ATOM 2603 C C . GLY B 1 31 ? 16.203 19.547 20.547 1 90.88 31 GLY B C 1
ATOM 2604 O O . GLY B 1 31 ? 16.469 20.734 20.781 1 90.88 31 GLY B O 1
ATOM 2605 N N . SER B 1 32 ? 17.188 18.562 20.375 1 93.12 32 SER B N 1
ATOM 2606 C CA . SER B 1 32 ? 18.594 18.953 20.406 1 93.12 32 SER B CA 1
ATOM 2607 C C . SER B 1 32 ? 19.484 17.922 19.719 1 93.12 32 SER B C 1
ATOM 2609 O O . SER B 1 32 ? 19.078 16.766 19.562 1 93.12 32 SER B O 1
ATOM 2611 N N . LEU B 1 33 ? 20.641 18.391 19.281 1 94 33 LEU B N 1
ATOM 2612 C CA . LEU B 1 33 ? 21.609 17.469 18.703 1 94 33 LEU B CA 1
ATOM 2613 C C . LEU B 1 33 ? 22.141 16.5 19.75 1 94 33 LEU B C 1
ATOM 2615 O O . LEU B 1 33 ? 22.422 15.344 19.453 1 94 33 LEU B O 1
ATOM 2619 N N . LYS B 1 34 ? 22.344 17.031 20.969 1 94.06 34 LYS B N 1
ATOM 2620 C CA . LYS B 1 34 ? 22.781 16.172 22.062 1 94.06 34 LYS B CA 1
ATOM 2621 C C . LYS B 1 34 ? 21.75 15.078 22.359 1 94.06 34 LYS B C 1
ATOM 2623 O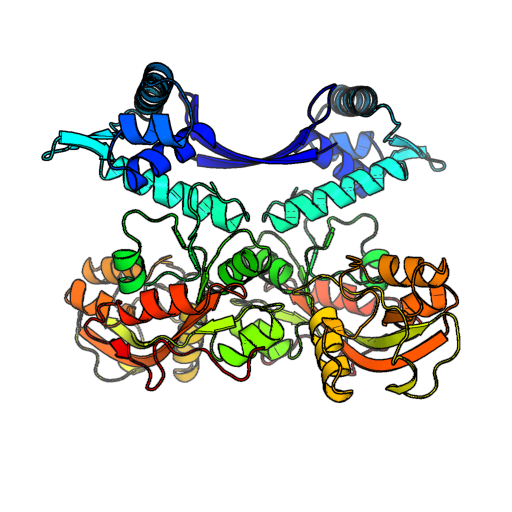 O . LYS B 1 34 ? 22.125 13.906 22.5 1 94.06 34 LYS B O 1
ATOM 2628 N N . GLY B 1 35 ? 20.562 15.445 22.453 1 94.62 35 GLY B N 1
ATOM 2629 C CA . GLY B 1 35 ? 19.5 14.469 22.656 1 94.62 35 GLY B CA 1
ATOM 2630 C C . GLY B 1 35 ? 19.422 13.445 21.531 1 94.62 35 GLY B C 1
ATOM 2631 O O . GLY B 1 35 ? 19.172 12.266 21.781 1 94.62 35 GLY B O 1
ATOM 2632 N N . ALA B 1 36 ? 19.625 13.867 20.344 1 96.5 36 ALA B N 1
ATOM 2633 C CA . ALA B 1 36 ? 19.609 12.984 19.188 1 96.5 36 ALA B CA 1
ATOM 2634 C C . ALA B 1 36 ? 20.75 11.969 19.25 1 96.5 36 ALA B C 1
ATOM 2636 O O . ALA B 1 36 ? 20.547 10.781 18.984 1 96.5 36 ALA B O 1
ATOM 2637 N N . SER B 1 37 ? 21.922 12.492 19.578 1 96.62 37 SER B N 1
ATOM 2638 C CA . SER B 1 37 ? 23.078 11.609 19.719 1 96.62 37 SER B CA 1
ATOM 2639 C C . SER B 1 37 ? 22.812 10.531 20.766 1 96.62 37 SER B C 1
ATOM 2641 O O . SER B 1 37 ? 23.188 9.367 20.578 1 96.62 37 SER B O 1
ATOM 2643 N N . GLU B 1 38 ? 22.219 10.852 21.844 1 96.44 38 GLU B N 1
ATOM 2644 C CA . GLU B 1 38 ? 21.891 9.906 22.906 1 96.44 38 GLU B CA 1
ATOM 2645 C C . GLU B 1 38 ? 20.859 8.891 22.438 1 96.44 38 GLU B C 1
ATOM 2647 O O . GLU B 1 38 ? 21.016 7.688 22.672 1 96.44 38 GLU B O 1
ATOM 2652 N N . ALA B 1 39 ? 19.875 9.375 21.812 1 95.12 39 ALA B N 1
ATOM 2653 C CA . ALA B 1 39 ? 18.797 8.508 21.328 1 95.12 39 ALA B CA 1
ATOM 2654 C C . ALA B 1 39 ? 19.312 7.484 20.328 1 95.12 39 ALA B C 1
ATOM 2656 O O . ALA B 1 39 ? 18.875 6.336 20.312 1 95.12 39 ALA B O 1
ATOM 2657 N N . LEU B 1 40 ? 20.25 7.871 19.484 1 97 40 LEU B N 1
ATOM 2658 C CA . LEU B 1 40 ? 20.75 7.012 18.422 1 97 40 LEU B CA 1
ATOM 2659 C C . LEU B 1 40 ? 22 6.254 18.891 1 97 40 LEU B C 1
ATOM 2661 O O . LEU B 1 40 ? 22.531 5.418 18.156 1 97 40 LEU B O 1
ATOM 2665 N N . LYS B 1 41 ? 22.469 6.566 20.062 1 96.62 41 LYS B N 1
ATOM 2666 C CA . LYS B 1 41 ? 23.672 5.945 20.641 1 96.62 41 LYS B CA 1
ATOM 2667 C C . LYS B 1 41 ? 24.875 6.145 19.734 1 96.62 41 LYS B C 1
ATOM 2669 O O . LYS B 1 41 ? 25.594 5.188 19.422 1 96.62 41 LYS B O 1
ATOM 2674 N N . VAL B 1 42 ? 25.047 7.367 19.25 1 96.88 42 VAL B N 1
ATOM 2675 C CA . VAL B 1 42 ? 26.234 7.75 18.484 1 96.88 42 VAL B CA 1
ATOM 2676 C C . VAL B 1 42 ? 26.922 8.93 19.172 1 96.88 42 VAL B C 1
ATOM 2678 O O . VAL B 1 42 ? 26.281 9.727 19.844 1 96.88 42 VAL B O 1
ATOM 2681 N N . PRO B 1 43 ? 28.266 9 19.016 1 97.19 43 PRO B N 1
ATOM 2682 C CA . PRO B 1 43 ? 28.984 10.156 19.562 1 97.19 43 PRO B CA 1
ATOM 2683 C C . PRO B 1 43 ? 28.484 11.477 19 1 97.19 43 PRO B C 1
ATOM 2685 O O . PRO B 1 43 ? 28.094 11.547 17.828 1 97.19 43 PRO B O 1
ATOM 2688 N N . TYR B 1 44 ? 28.547 12.477 19.891 1 95.94 44 TYR B N 1
ATOM 2689 C CA . TYR B 1 44 ? 28.109 13.812 19.484 1 95.94 44 TYR B CA 1
ATOM 2690 C C . TYR B 1 44 ? 28.844 14.266 18.234 1 95.94 44 TYR B C 1
ATOM 2692 O O . TYR B 1 44 ? 28.266 14.891 17.359 1 95.94 44 TYR B O 1
ATOM 2700 N N . SER B 1 45 ? 30.094 13.969 18.125 1 96.31 45 SER B N 1
ATOM 2701 C CA . SER B 1 45 ? 30.922 14.367 16.984 1 96.31 45 SER B CA 1
ATOM 2702 C C . SER B 1 45 ? 30.406 13.742 15.688 1 96.31 45 SER B C 1
ATOM 2704 O O . SER B 1 45 ? 30.375 14.398 14.641 1 96.31 45 SER B O 1
ATOM 2706 N N . THR B 1 46 ? 29.953 12.531 15.75 1 96.44 46 THR B N 1
ATOM 2707 C CA . THR B 1 46 ? 29.406 11.844 14.594 1 96.44 46 THR B CA 1
ATOM 2708 C C . THR B 1 46 ? 28.094 12.5 14.148 1 96.44 46 THR B C 1
ATOM 2710 O O . THR B 1 46 ? 27.875 12.703 12.953 1 96.44 46 THR B O 1
ATOM 2713 N N . ALA B 1 47 ? 27.266 12.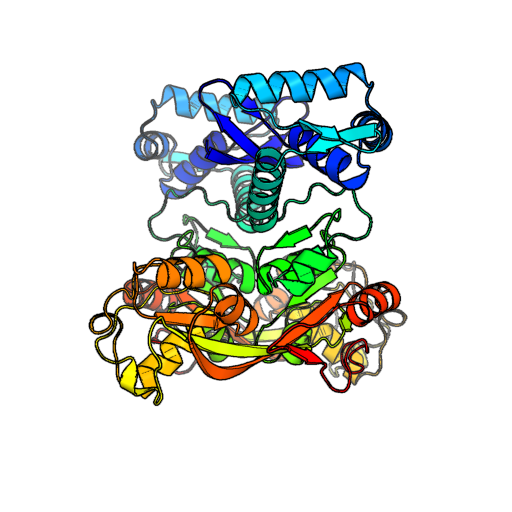766 15.125 1 96.44 47 ALA B N 1
ATOM 2714 C CA . ALA B 1 47 ? 26.016 13.445 14.828 1 96.44 47 ALA B CA 1
ATOM 2715 C C . ALA B 1 47 ? 26.25 14.797 14.172 1 96.44 47 ALA B C 1
ATOM 2717 O O . ALA B 1 47 ? 25.656 15.117 13.141 1 96.44 47 ALA B O 1
ATOM 2718 N N . TRP B 1 48 ? 27.156 15.508 14.695 1 94.62 48 TRP B N 1
ATOM 2719 C CA . TRP B 1 48 ? 27.484 16.844 14.188 1 94.62 48 TRP B CA 1
ATOM 2720 C C . TRP B 1 48 ? 28.062 16.766 12.781 1 94.62 48 TRP B C 1
ATOM 2722 O O . TRP B 1 48 ? 27.688 17.531 11.898 1 94.62 48 TRP B O 1
ATOM 2732 N N . ASN B 1 49 ? 28.938 15.891 12.594 1 96.19 49 ASN B N 1
ATOM 2733 C CA . ASN B 1 49 ? 29.578 15.719 11.289 1 96.19 49 ASN B CA 1
ATOM 2734 C C . ASN B 1 49 ? 28.562 15.305 10.227 1 96.19 49 ASN B C 1
ATOM 2736 O O . ASN B 1 49 ? 28.688 15.703 9.062 1 96.19 49 ASN B O 1
ATOM 2740 N N . THR B 1 50 ? 27.656 14.461 10.641 1 96.44 50 THR B N 1
ATOM 2741 C CA . THR B 1 50 ? 26.609 14.031 9.719 1 96.44 50 THR B CA 1
ATOM 2742 C C . THR B 1 50 ? 25.781 15.219 9.25 1 96.44 50 THR B C 1
ATOM 2744 O O . THR B 1 50 ? 25.5 15.352 8.062 1 96.44 50 THR B O 1
ATOM 2747 N N . VAL B 1 51 ? 25.453 16.109 10.164 1 96.25 51 VAL B N 1
ATOM 2748 C CA . VAL B 1 51 ? 24.656 17.297 9.836 1 96.25 51 VAL B CA 1
ATOM 2749 C C . VAL B 1 51 ? 25.469 18.234 8.953 1 96.25 51 VAL B C 1
ATOM 2751 O O . VAL B 1 51 ? 24.984 18.734 7.938 1 96.25 51 VAL B O 1
ATOM 2754 N N . ALA B 1 52 ? 26.688 18.438 9.344 1 95.62 52 ALA B N 1
ATOM 2755 C CA . ALA B 1 52 ? 27.562 19.328 8.586 1 95.62 52 ALA B CA 1
ATOM 2756 C C . ALA B 1 52 ? 27.75 18.828 7.152 1 95.62 52 ALA B C 1
ATOM 2758 O O . ALA B 1 52 ? 27.703 19.625 6.207 1 95.62 52 ALA B O 1
ATOM 2759 N N . ARG B 1 53 ? 27.969 17.609 7.043 1 96.44 53 ARG B N 1
ATOM 2760 C CA . ARG B 1 53 ? 28.109 17.016 5.719 1 96.44 53 ARG B CA 1
ATOM 2761 C C . ARG B 1 53 ? 26.844 17.203 4.891 1 96.44 53 ARG B C 1
ATOM 2763 O O . ARG B 1 53 ? 26.922 17.562 3.711 1 96.44 53 ARG B O 1
ATOM 2770 N N . ALA B 1 54 ? 25.734 16.953 5.473 1 96.94 54 ALA B N 1
ATOM 2771 C CA . ALA B 1 54 ? 24.453 17.078 4.77 1 96.94 54 ALA B CA 1
ATOM 2772 C C . ALA B 1 54 ? 24.234 18.516 4.309 1 96.94 54 ALA B C 1
ATOM 2774 O O . ALA B 1 54 ? 23.75 18.75 3.195 1 96.94 54 ALA B O 1
ATOM 2775 N N . GLU B 1 55 ? 24.547 19.453 5.176 1 96.81 55 GLU B N 1
ATOM 2776 C CA . GLU B 1 55 ? 24.375 20.859 4.82 1 96.81 55 GLU B CA 1
ATOM 2777 C C . GLU B 1 55 ? 25.281 21.25 3.652 1 96.81 55 GLU B C 1
ATOM 2779 O O . GLU B 1 55 ? 24.891 22.047 2.793 1 96.81 55 GLU B O 1
ATOM 2784 N N . ARG B 1 56 ? 26.422 20.688 3.58 1 96 56 ARG B N 1
ATOM 2785 C CA . ARG B 1 56 ? 27.312 20.922 2.453 1 96 56 ARG B CA 1
ATOM 2786 C C . ARG B 1 56 ? 26.734 20.328 1.167 1 96 56 ARG B C 1
ATOM 2788 O O . ARG B 1 56 ? 26.781 20.984 0.117 1 96 56 ARG B O 1
ATOM 2795 N N . ILE B 1 57 ? 26.219 19.172 1.271 1 96.06 57 ILE B N 1
ATOM 2796 C CA . ILE B 1 57 ? 25.656 18.469 0.122 1 96.06 57 ILE B CA 1
ATOM 2797 C C . ILE B 1 57 ? 24.438 19.234 -0.397 1 96.06 57 ILE B C 1
ATOM 2799 O O . ILE B 1 57 ? 24.266 19.391 -1.608 1 96.06 57 ILE B O 1
ATOM 2803 N N . LEU B 1 58 ? 23.625 19.766 0.503 1 95.31 58 LEU B N 1
ATOM 2804 C CA . LEU B 1 58 ? 22.344 20.375 0.148 1 95.31 58 LEU B CA 1
ATOM 2805 C C . LEU B 1 58 ? 22.5 21.859 -0.146 1 95.31 58 LEU B C 1
ATOM 2807 O O . LEU B 1 58 ? 21.672 22.453 -0.823 1 95.31 58 LEU B O 1
ATOM 2811 N N . GLY B 1 59 ? 23.469 22.406 0.398 1 94.19 59 GLY B N 1
ATOM 2812 C CA . GLY B 1 59 ?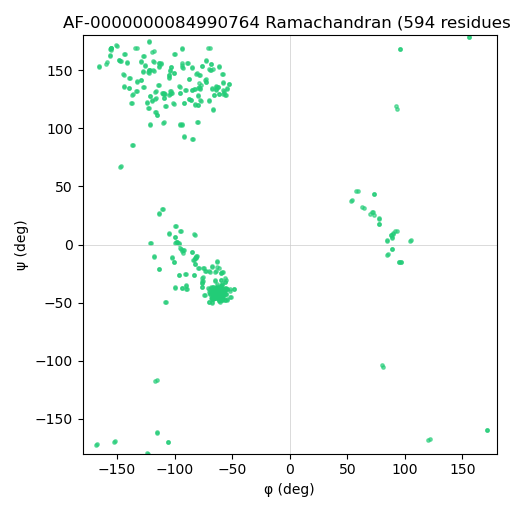 23.719 23.828 0.209 1 94.19 59 GLY B CA 1
ATOM 2813 C C . GLY B 1 59 ? 22.812 24.703 1.038 1 94.19 59 GLY B C 1
ATOM 2814 O O . GLY B 1 59 ? 22.578 25.875 0.69 1 94.19 59 GLY B O 1
ATOM 2815 N N . VAL B 1 60 ? 22.172 24.172 2.057 1 95.19 60 VAL B N 1
ATOM 2816 C CA . VAL B 1 60 ? 21.281 24.922 2.93 1 95.19 60 VAL B CA 1
ATOM 2817 C C . VAL B 1 60 ? 21.453 24.453 4.375 1 95.19 60 VAL B C 1
ATOM 2819 O O . VAL B 1 60 ? 21.953 23.359 4.625 1 95.19 60 VAL B O 1
ATOM 2822 N N . LYS B 1 61 ? 21.109 25.312 5.246 1 95.56 61 LYS B N 1
ATOM 2823 C CA . LYS B 1 61 ? 21.125 24.938 6.66 1 95.56 61 LYS B CA 1
ATOM 2824 C C . LYS B 1 61 ? 19.891 24.109 7.02 1 95.56 61 LYS B C 1
ATOM 2826 O O . LYS B 1 61 ? 18.766 24.438 6.645 1 95.56 61 LYS B O 1
ATOM 2831 N N . ILE B 1 62 ? 20.188 23.031 7.781 1 95.69 62 ILE B N 1
ATOM 2832 C CA . ILE B 1 62 ? 19.094 22.125 8.133 1 95.69 62 ILE B CA 1
ATOM 2833 C C . ILE B 1 62 ? 18.844 22.188 9.633 1 95.69 62 ILE B C 1
ATOM 2835 O O . ILE B 1 62 ? 17.75 21.828 10.102 1 95.69 62 ILE B O 1
ATOM 2839 N N . VAL B 1 63 ? 19.828 22.641 10.375 1 95.31 63 VAL B N 1
ATOM 2840 C CA . VAL B 1 63 ? 19.672 22.828 11.82 1 95.31 63 VAL B CA 1
ATOM 2841 C C . VAL B 1 63 ? 20.047 24.266 12.203 1 95.31 63 VAL B C 1
ATOM 2843 O O . VAL B 1 63 ? 20.766 24.938 11.469 1 95.31 63 VAL B O 1
ATOM 2846 N N . GLU B 1 64 ? 19.438 24.656 13.289 1 93.69 64 GLU B N 1
ATOM 2847 C CA . GLU B 1 64 ? 19.734 26 13.812 1 93.69 64 GLU B CA 1
ATOM 2848 C C . GLU B 1 64 ? 19.625 26.031 15.336 1 93.69 64 GLU B C 1
ATOM 2850 O O . GLU B 1 64 ? 19.062 25.125 15.945 1 93.69 64 GLU B O 1
ATOM 2855 N N . ALA B 1 65 ? 20.312 27.062 15.852 1 85.25 65 ALA B N 1
ATOM 2856 C CA . ALA B 1 65 ? 20.25 27.266 17.297 1 85.25 65 ALA B CA 1
ATOM 2857 C C . ALA B 1 65 ? 18.844 27.641 17.734 1 85.25 65 ALA B C 1
ATOM 2859 O O . ALA B 1 65 ? 18.141 28.391 17.062 1 85.25 65 ALA B O 1
ATOM 2860 N N . SER B 1 66 ? 18.359 26.922 18.703 1 80.75 66 SER B N 1
ATOM 2861 C CA . SER B 1 66 ? 17.047 27.234 19.25 1 80.75 66 SER B CA 1
ATOM 2862 C C . SER B 1 66 ? 17.125 28.312 20.312 1 80.75 66 SER B C 1
ATOM 2864 O O . SER B 1 66 ? 18.172 28.5 20.953 1 80.75 66 SER B O 1
ATOM 2866 N N . LYS B 1 67 ? 16.031 29.078 20.5 1 70.06 67 LYS B N 1
ATOM 2867 C CA . LYS B 1 67 ? 15.961 30.125 21.516 1 70.06 67 LYS B CA 1
ATOM 2868 C C . LYS B 1 67 ? 16.047 29.516 22.922 1 70.06 67 LYS B C 1
ATOM 2870 O O . LYS B 1 67 ? 16.469 30.203 23.859 1 70.06 67 LYS B O 1
ATOM 2875 N N . ARG B 1 68 ? 15.547 28.484 23.219 1 68.31 68 ARG B N 1
ATOM 2876 C CA . ARG B 1 68 ? 15.492 27.859 24.531 1 68.31 68 ARG B CA 1
ATOM 2877 C C . ARG B 1 68 ? 16.781 27.109 24.828 1 68.31 68 ARG B C 1
ATOM 2879 O O . ARG B 1 68 ? 16.844 26.344 25.797 1 68.31 68 ARG B O 1
ATOM 2886 N N . GLY B 1 69 ? 17.703 27.234 24.062 1 70.19 69 GLY B N 1
ATOM 2887 C CA . GLY B 1 69 ? 18.906 26.438 24.266 1 70.19 69 GLY B CA 1
ATOM 2888 C C . GLY B 1 69 ? 18.891 25.125 23.5 1 70.19 69 GLY B C 1
ATOM 2889 O O . GLY B 1 69 ? 17.828 24.625 23.141 1 70.19 69 GLY B O 1
ATOM 2890 N N . GLY B 1 70 ? 19.797 24.844 22.578 1 80.25 70 GLY B N 1
ATOM 2891 C CA . GLY B 1 70 ? 19.938 23.625 21.812 1 80.25 70 GLY B CA 1
ATOM 2892 C C . GLY B 1 70 ? 19.828 23.828 20.312 1 80.25 70 GLY B C 1
ATOM 2893 O O . GLY B 1 70 ? 20.031 24.938 19.812 1 80.25 70 GLY B O 1
ATOM 2894 N N . THR B 1 71 ? 19.703 22.734 19.641 1 88.06 71 THR B N 1
ATOM 2895 C CA . THR B 1 71 ? 19.656 22.75 18.188 1 88.06 71 THR B CA 1
ATOM 2896 C C . THR B 1 71 ? 18.344 22.172 17.688 1 88.06 71 THR B C 1
ATOM 2898 O O . THR B 1 71 ? 17.875 21.141 18.188 1 88.06 71 THR B O 1
ATOM 2901 N N . THR B 1 72 ? 17.609 22.938 16.906 1 91.62 72 THR B N 1
ATOM 2902 C CA . THR B 1 72 ? 16.375 22.469 16.297 1 91.62 72 THR B CA 1
ATOM 2903 C C . THR B 1 72 ? 16.484 22.484 14.781 1 91.62 72 THR B C 1
ATOM 2905 O O . THR B 1 72 ? 17.438 23.016 14.227 1 91.62 72 THR B O 1
ATOM 2908 N N . LEU B 1 73 ? 15.516 21.812 14.18 1 95.12 73 LEU B N 1
ATOM 2909 C CA . LEU B 1 73 ? 15.5 21.844 12.719 1 95.12 73 LEU B CA 1
ATOM 2910 C C . LEU B 1 73 ? 15.031 23.188 12.195 1 95.12 73 LEU B C 1
ATOM 2912 O O . LEU B 1 73 ? 14.133 23.812 12.773 1 95.12 73 LEU B O 1
ATOM 2916 N N . THR B 1 74 ? 15.672 23.625 11.109 1 94.81 74 THR B N 1
ATOM 2917 C CA . THR B 1 74 ? 15.133 24.75 10.359 1 94.81 74 THR B CA 1
ATOM 2918 C C . THR B 1 74 ? 13.844 24.375 9.641 1 94.81 74 THR B C 1
ATOM 2920 O O . THR B 1 74 ? 13.477 23.203 9.609 1 94.81 74 THR B O 1
ATOM 2923 N N . ASP B 1 75 ? 13.125 25.359 9.109 1 92.69 75 ASP B N 1
ATOM 2924 C CA . ASP B 1 75 ? 11.945 25.078 8.297 1 92.69 75 ASP B CA 1
ATOM 2925 C C . ASP B 1 75 ? 12.297 24.172 7.121 1 92.69 75 ASP B C 1
ATOM 2927 O O . ASP B 1 75 ? 11.547 23.234 6.805 1 92.69 75 ASP B O 1
ATOM 2931 N N . ARG B 1 76 ? 13.375 24.453 6.508 1 94 76 ARG B N 1
ATOM 2932 C CA . ARG B 1 76 ? 13.828 23.641 5.379 1 94 76 ARG B CA 1
ATOM 2933 C C . ARG B 1 76 ? 14.164 22.219 5.82 1 94 76 ARG B C 1
ATOM 2935 O O . ARG B 1 76 ? 13.883 21.266 5.102 1 94 76 ARG B O 1
ATOM 2942 N N . GLY B 1 77 ? 14.773 22.141 6.957 1 95.06 77 GLY B N 1
ATOM 2943 C CA . GLY B 1 77 ? 15.07 20.828 7.504 1 95.06 77 GLY B CA 1
ATOM 2944 C C . GLY B 1 77 ? 13.836 20 7.785 1 95.06 77 GLY B C 1
ATOM 2945 O O . GLY B 1 77 ? 13.789 18.797 7.473 1 95.06 77 GLY B O 1
ATOM 2946 N N . ARG B 1 78 ? 12.891 20.641 8.344 1 94.06 78 ARG B N 1
ATOM 2947 C CA . ARG B 1 78 ? 11.633 19.969 8.656 1 94.06 78 ARG B CA 1
ATOM 2948 C C . ARG B 1 78 ? 10.914 19.531 7.383 1 94.06 78 ARG B C 1
ATOM 2950 O O . ARG B 1 78 ? 10.367 18.438 7.32 1 94.06 78 ARG B O 1
ATOM 2957 N N . GLU B 1 79 ? 10.914 20.359 6.469 1 91.88 79 GLU B N 1
ATOM 2958 C CA . GLU B 1 79 ? 10.281 20.047 5.188 1 91.88 79 GLU B CA 1
ATOM 2959 C C . GLU B 1 79 ? 10.961 18.844 4.527 1 91.88 79 GLU B C 1
ATOM 2961 O O . GLU B 1 79 ? 10.281 17.969 3.982 1 91.88 79 GLU B O 1
ATOM 2966 N N . LEU B 1 80 ? 12.242 18.859 4.527 1 94.44 80 LEU B N 1
ATOM 2967 C CA . LEU B 1 80 ? 12.992 17.766 3.939 1 94.44 80 LEU B CA 1
ATOM 2968 C C . LEU B 1 80 ? 12.688 16.453 4.652 1 94.44 80 LEU B C 1
ATOM 2970 O O . LEU B 1 80 ? 12.492 15.422 4.008 1 94.44 80 LEU B O 1
ATOM 2974 N N . LEU B 1 81 ? 12.688 16.5 5.945 1 96.06 81 LEU B N 1
ATOM 2975 C CA . LEU B 1 81 ? 12.375 15.32 6.738 1 96.06 81 LEU B CA 1
ATOM 2976 C C . LEU B 1 81 ? 10.977 14.805 6.41 1 96.06 81 LEU B C 1
ATOM 2978 O O . LEU B 1 81 ? 10.789 13.609 6.176 1 96.06 81 LEU B O 1
ATOM 2982 N N . ARG B 1 82 ? 10.055 15.703 6.359 1 92.19 82 ARG B N 1
ATOM 2983 C CA . ARG B 1 82 ? 8.672 15.32 6.082 1 92.19 82 ARG B CA 1
ATOM 2984 C C . ARG B 1 82 ? 8.547 14.688 4.703 1 92.19 82 ARG B C 1
ATOM 2986 O O . ARG B 1 82 ? 7.836 13.695 4.535 1 92.19 82 ARG B O 1
ATOM 2993 N N . ARG B 1 83 ? 9.18 15.25 3.738 1 91.81 83 ARG B N 1
ATOM 2994 C CA . ARG B 1 83 ? 9.133 14.711 2.383 1 91.81 83 ARG B CA 1
ATOM 2995 C C . ARG B 1 83 ? 9.75 13.32 2.326 1 91.81 83 ARG B C 1
ATOM 2997 O O . ARG B 1 83 ? 9.219 12.43 1.662 1 91.81 83 ARG B O 1
ATOM 3004 N N . TYR B 1 84 ? 10.891 13.203 2.988 1 95.94 84 TYR B N 1
ATOM 3005 C CA . TYR B 1 84 ? 11.523 11.891 3.043 1 95.94 84 TYR B CA 1
ATOM 3006 C C . TYR B 1 84 ? 10.594 10.867 3.678 1 95.94 84 TYR B C 1
ATOM 3008 O O . TYR B 1 84 ? 10.43 9.758 3.16 1 95.94 84 TYR B O 1
ATOM 3016 N N . MET B 1 85 ? 10.031 11.242 4.777 1 95.25 85 MET B N 1
ATOM 3017 C CA . MET B 1 85 ? 9.18 10.32 5.52 1 95.25 85 MET B CA 1
ATOM 3018 C C . MET B 1 85 ? 7.941 9.953 4.707 1 95.25 85 MET B C 1
ATOM 3020 O O . MET B 1 85 ? 7.5 8.805 4.727 1 95.25 85 MET B O 1
ATOM 3024 N N . ALA B 1 86 ? 7.395 10.867 4.023 1 89.5 86 ALA B N 1
ATOM 3025 C CA . ALA B 1 86 ? 6.25 10.578 3.158 1 89.5 86 ALA B CA 1
ATOM 3026 C C . ALA B 1 86 ? 6.621 9.57 2.072 1 89.5 86 ALA B C 1
ATOM 3028 O O . ALA B 1 86 ? 5.898 8.594 1.854 1 89.5 86 ALA B O 1
ATOM 3029 N N . GLU B 1 87 ? 7.742 9.836 1.428 1 92.56 87 GLU B N 1
ATOM 3030 C CA . GLU B 1 87 ? 8.188 8.938 0.368 1 92.56 87 GLU B CA 1
ATOM 3031 C C . GLU B 1 87 ? 8.531 7.559 0.924 1 92.56 87 GLU B C 1
ATOM 3033 O O . GLU B 1 87 ? 8.188 6.539 0.325 1 92.56 87 GLU B O 1
ATOM 3038 N N . ALA B 1 88 ? 9.203 7.535 2.025 1 95.06 88 ALA B N 1
ATOM 3039 C CA . ALA B 1 88 ? 9.57 6.281 2.68 1 95.06 88 ALA B CA 1
ATOM 3040 C C . ALA B 1 88 ? 8.32 5.488 3.068 1 95.06 88 ALA B C 1
ATOM 3042 O O . ALA B 1 88 ? 8.25 4.281 2.828 1 95.06 88 ALA B O 1
ATOM 3043 N N . GLY B 1 89 ? 7.406 6.16 3.627 1 93.62 89 GLY B N 1
ATOM 3044 C CA . GLY B 1 89 ? 6.168 5.516 4.035 1 93.62 89 GLY B CA 1
ATOM 3045 C C . GLY B 1 89 ? 5.43 4.859 2.885 1 93.62 89 GLY B C 1
ATOM 3046 O O . GLY B 1 89 ? 4.855 3.779 3.045 1 93.62 89 GLY B O 1
ATOM 3047 N N . LYS B 1 90 ? 5.426 5.504 1.786 1 89.19 90 LYS B N 1
ATOM 3048 C CA . LYS B 1 90 ? 4.785 4.938 0.604 1 89.19 90 LYS B CA 1
ATOM 3049 C C . LYS B 1 90 ? 5.418 3.602 0.223 1 89.19 90 LYS B C 1
ATOM 3051 O O . LYS B 1 90 ? 4.766 2.752 -0.387 1 89.19 90 LYS B O 1
ATOM 3056 N N . MET B 1 91 ? 6.645 3.457 0.638 1 91.56 91 MET B N 1
ATOM 3057 C CA . MET B 1 91 ? 7.391 2.248 0.3 1 91.56 91 MET B CA 1
ATOM 3058 C C . MET B 1 91 ? 7.352 1.247 1.45 1 91.56 91 MET B C 1
ATOM 3060 O O . MET B 1 91 ? 8.008 0.205 1.395 1 91.56 91 MET B O 1
ATOM 3064 N N . GLY B 1 92 ? 6.68 1.59 2.438 1 91.62 92 GLY B N 1
ATOM 3065 C CA . GLY B 1 92 ? 6.648 0.716 3.6 1 91.62 92 GLY B CA 1
ATOM 3066 C C . GLY B 1 92 ? 7.898 0.81 4.449 1 91.62 92 GLY B C 1
ATOM 3067 O O . GLY B 1 92 ? 8.289 -0.165 5.098 1 91.62 92 GLY B O 1
ATOM 3068 N N . LEU B 1 93 ? 8.562 1.854 4.34 1 93.94 93 LEU B N 1
ATOM 3069 C CA . LEU B 1 93 ? 9.75 2.082 5.148 1 93.94 93 LEU B CA 1
ATOM 3070 C C . LEU B 1 93 ? 9.461 3.068 6.273 1 93.94 93 LEU B C 1
ATOM 3072 O O . LEU B 1 93 ? 8.805 4.086 6.059 1 93.94 93 LEU B O 1
ATOM 3076 N N . VAL B 1 94 ? 9.867 2.709 7.453 1 95.5 94 VAL B N 1
ATOM 3077 C CA . VAL B 1 94 ? 9.75 3.598 8.602 1 95.5 94 VAL B CA 1
ATOM 3078 C C . VAL B 1 94 ? 11.102 3.74 9.289 1 95.5 94 VAL B C 1
ATOM 3080 O O . VAL B 1 94 ? 11.93 2.824 9.25 1 95.5 94 VAL B O 1
ATOM 3083 N N . LEU B 1 95 ? 11.359 4.883 9.883 1 96.19 95 LEU B N 1
ATOM 3084 C CA . LEU B 1 95 ? 12.625 5.121 10.57 1 96.19 95 LEU B CA 1
ATOM 3085 C C . LEU B 1 95 ? 12.641 4.414 11.922 1 96.19 95 LEU B C 1
ATOM 3087 O O . LEU B 1 95 ? 13.695 3.963 12.383 1 96.19 95 LEU B O 1
ATOM 3091 N N . GLY B 1 96 ? 11.562 4.289 12.578 1 95.56 96 GLY B N 1
ATOM 3092 C CA . GLY B 1 96 ? 11.375 3.412 13.719 1 95.56 96 GLY B CA 1
ATOM 3093 C C . GLY B 1 96 ? 12.07 3.908 14.977 1 95.56 96 GLY B C 1
ATOM 3094 O O . GLY B 1 96 ? 12.742 3.139 15.664 1 95.56 96 GLY B O 1
ATOM 3095 N N . LEU B 1 97 ? 11.977 5.203 15.273 1 95.44 97 LEU B N 1
ATOM 3096 C CA . LEU B 1 97 ? 12.656 5.738 16.453 1 95.44 97 LEU B CA 1
ATOM 3097 C C . LEU B 1 97 ? 11.672 5.922 17.609 1 95.44 97 LEU B C 1
ATOM 3099 O O . LEU B 1 97 ? 12.086 6.145 18.75 1 95.44 97 LEU B O 1
ATOM 3103 N N . SER B 1 98 ? 10.398 5.875 17.281 1 95.38 98 SER B N 1
ATOM 3104 C CA . SER B 1 98 ? 9.375 6.164 18.281 1 95.38 98 SER B CA 1
ATOM 3105 C C . SER B 1 98 ? 8.562 4.914 18.625 1 95.38 98 SER B C 1
ATOM 3107 O O . SER B 1 98 ? 8.5 3.977 17.828 1 95.38 98 SER B O 1
ATOM 3109 N N . ASP B 1 99 ? 7.996 4.91 19.797 1 95.06 99 ASP B N 1
ATOM 3110 C CA . ASP B 1 99 ? 7.113 3.82 20.203 1 95.06 99 ASP B CA 1
ATOM 3111 C C . ASP B 1 99 ? 5.652 4.16 19.922 1 95.06 99 ASP B C 1
ATOM 3113 O O . ASP B 1 99 ? 4.746 3.479 20.391 1 95.06 99 ASP B O 1
ATOM 3117 N N . PHE B 1 100 ? 5.426 5.164 19.203 1 97.12 100 PHE B N 1
ATOM 3118 C CA . PHE B 1 100 ? 4.086 5.617 18.859 1 97.12 100 PHE B CA 1
ATOM 3119 C C . PHE B 1 100 ? 4.066 6.246 17.469 1 97.12 100 PHE B C 1
ATOM 3121 O O . PHE B 1 100 ? 3.82 7.445 17.328 1 97.12 100 PHE B O 1
ATOM 3128 N N . ILE B 1 101 ? 4.293 5.445 16.5 1 98.19 101 ILE B N 1
ATOM 3129 C CA . ILE B 1 101 ? 4.441 5.867 15.117 1 98.19 101 ILE B CA 1
ATOM 3130 C C . ILE B 1 101 ? 3.07 5.957 14.453 1 98.19 101 ILE B C 1
ATOM 3132 O O . ILE B 1 101 ? 2.291 5 14.492 1 98.19 101 ILE B O 1
ATOM 3136 N N . TYR B 1 102 ? 2.787 7.125 13.906 1 98.31 102 TYR B N 1
ATOM 3137 C CA . TYR B 1 102 ? 1.57 7.344 13.133 1 98.31 102 TYR B CA 1
ATOM 3138 C C . TYR B 1 102 ? 1.802 7.051 11.656 1 98.31 102 TYR B C 1
ATOM 3140 O O . TYR B 1 102 ? 2.805 7.48 11.086 1 98.31 102 TYR B O 1
ATOM 3148 N N . ALA B 1 103 ? 0.955 6.32 11 1 97.06 103 ALA B N 1
ATOM 3149 C CA . ALA B 1 103 ? 0.876 6.195 9.547 1 97.06 103 ALA B CA 1
ATOM 3150 C C . ALA B 1 103 ? -0.573 6.234 9.07 1 97.06 103 ALA B C 1
ATOM 3152 O O . ALA B 1 103 ? -1.393 5.414 9.492 1 97.06 103 ALA B O 1
ATOM 3153 N N . GLY B 1 104 ? -0.898 7.18 8.219 1 94.31 104 GLY B N 1
ATOM 3154 C CA . GLY B 1 104 ? -2.279 7.273 7.773 1 94.31 104 GLY B CA 1
ATOM 3155 C C . GLY B 1 104 ? -2.559 8.523 6.961 1 94.31 104 GLY B C 1
ATOM 3156 O O . GLY B 1 104 ? -1.645 9.109 6.371 1 94.31 104 GLY B O 1
ATOM 3157 N N . SER B 1 105 ? -3.842 8.844 6.906 1 92.44 105 SER B N 1
ATOM 3158 C CA . SER B 1 105 ? -4.312 9.984 6.129 1 92.44 105 SER B CA 1
ATOM 3159 C C . SER B 1 105 ? -3.869 11.305 6.758 1 92.44 105 SER B C 1
ATOM 3161 O O . SER B 1 105 ? -3.738 11.398 7.98 1 92.44 105 SER B O 1
ATOM 3163 N N . HIS B 1 106 ? -3.697 12.242 5.898 1 91.75 106 HIS B N 1
ATOM 3164 C CA . HIS B 1 106 ? -3.35 13.586 6.348 1 91.75 106 HIS B CA 1
ATOM 3165 C C . HIS B 1 106 ? -4.59 14.359 6.789 1 91.75 106 HIS B C 1
ATOM 3167 O O . HIS B 1 106 ? -5.617 14.328 6.113 1 91.75 106 HIS B O 1
ATOM 3173 N N . ASP B 1 107 ? -4.492 14.961 7.855 1 94.5 107 ASP B N 1
ATOM 3174 C CA . ASP B 1 107 ? -5.445 15.922 8.398 1 94.5 107 ASP B CA 1
ATOM 3175 C C . ASP B 1 107 ? -4.727 17.047 9.148 1 94.5 107 ASP B C 1
ATOM 3177 O O . ASP B 1 107 ? -3.811 16.781 9.93 1 94.5 107 ASP B O 1
ATOM 3181 N N . PRO B 1 108 ? -5.156 18.297 8.922 1 94.25 108 PRO B N 1
ATOM 3182 C CA . PRO B 1 108 ? -4.445 19.422 9.539 1 94.25 108 PRO B CA 1
ATOM 3183 C C . PRO B 1 108 ? -4.449 19.344 11.07 1 94.25 108 PRO B C 1
ATOM 3185 O O . PRO B 1 108 ? -3.443 19.672 11.703 1 94.25 108 PRO B O 1
ATOM 3188 N N . ILE B 1 109 ? -5.492 19.016 11.656 1 96.62 109 ILE B N 1
ATOM 3189 C CA . ILE B 1 109 ? -5.609 18.969 13.109 1 96.62 109 ILE B CA 1
ATOM 3190 C C . ILE B 1 109 ? -4.762 17.828 13.656 1 96.62 109 ILE B C 1
ATOM 3192 O O . ILE B 1 109 ? -4.109 17.969 14.695 1 96.62 109 ILE B O 1
ATOM 3196 N N . VAL B 1 110 ? -4.789 16.703 12.961 1 97.12 110 VAL B N 1
ATOM 3197 C CA . VAL B 1 110 ? -3.986 15.547 13.359 1 97.12 110 VAL B CA 1
ATOM 3198 C C . VAL B 1 110 ? -2.504 15.875 13.211 1 97.12 110 VAL B C 1
ATOM 3200 O O . VAL B 1 110 ? -1.699 15.539 14.086 1 97.12 110 VAL B O 1
ATOM 3203 N N . GLU B 1 111 ? -2.213 16.531 12.117 1 94.19 111 GLU B N 1
ATOM 3204 C CA . GLU B 1 111 ? -0.827 16.938 11.914 1 94.19 111 GLU B CA 1
ATOM 3205 C C . GLU B 1 111 ? -0.343 17.844 13.039 1 94.19 111 GLU B C 1
ATOM 3207 O O . GLU B 1 111 ? 0.778 17.703 13.531 1 94.19 111 GLU B O 1
ATOM 3212 N N . ALA B 1 112 ? -1.147 18.797 13.422 1 94.19 112 ALA B N 1
ATOM 3213 C CA . ALA B 1 112 ? -0.791 19.719 14.5 1 94.19 112 ALA B CA 1
ATOM 3214 C C . ALA B 1 112 ? -0.553 18.969 15.805 1 94.19 112 ALA B C 1
ATOM 3216 O O . ALA B 1 112 ? 0.355 19.312 16.562 1 94.19 112 ALA B O 1
ATOM 3217 N N . ALA B 1 113 ? -1.304 17.953 16.062 1 97 113 ALA B N 1
ATOM 3218 C CA . ALA B 1 113 ? -1.194 17.172 17.297 1 97 113 ALA B CA 1
ATOM 3219 C C . ALA B 1 113 ? 0.034 16.266 17.266 1 97 113 ALA B C 1
ATOM 3221 O O . ALA B 1 113 ? 0.489 15.789 18.312 1 97 113 ALA B O 1
ATOM 3222 N N . LEU B 1 114 ? 0.528 16.016 16.047 1 95.56 114 LEU B N 1
ATOM 3223 C CA . LEU B 1 114 ? 1.639 15.078 15.883 1 95.56 114 LEU B CA 1
ATOM 3224 C C . LEU B 1 114 ? 2.959 15.828 15.742 1 95.56 114 LEU B C 1
ATOM 3226 O O . LEU B 1 114 ? 3.949 15.258 15.273 1 95.56 114 LEU B O 1
ATOM 3230 N N . GLN B 1 115 ? 2.889 17.047 16.109 1 88.75 115 GLN B N 1
ATOM 3231 C CA . GLN B 1 115 ? 4.148 17.781 16.141 1 88.75 115 GLN B CA 1
ATOM 3232 C C . GLN B 1 115 ? 5.164 17.094 17.047 1 88.75 115 GLN B C 1
ATOM 3234 O O . GLN B 1 115 ? 4.812 16.609 18.125 1 88.75 115 GLN B O 1
ATOM 3239 N N . ARG B 1 116 ? 6.395 16.859 16.625 1 89.44 116 ARG B N 1
ATOM 3240 C CA . ARG B 1 116 ? 7.48 16.203 17.344 1 89.44 116 ARG B CA 1
ATOM 3241 C C . ARG B 1 116 ? 7.215 14.711 17.516 1 89.44 116 ARG B C 1
ATOM 3243 O O . ARG B 1 116 ? 7.5 14.141 18.578 1 89.44 116 ARG B O 1
ATOM 3250 N N . SER B 1 117 ? 6.449 14.141 16.641 1 94.94 117 SER B N 1
ATOM 3251 C CA . SER B 1 117 ? 6.184 12.703 16.578 1 94.94 117 SER B CA 1
ATOM 3252 C C . SER B 1 117 ? 6.664 12.109 15.258 1 94.94 117 SER B C 1
ATOM 3254 O O . SER B 1 117 ? 6.926 12.836 14.297 1 94.94 117 SER B O 1
ATOM 3256 N N . GLU B 1 118 ? 6.898 10.867 15.281 1 97.38 118 GLU B N 1
ATOM 3257 C CA . GLU B 1 118 ? 7.16 10.148 14.031 1 97.38 118 GLU B CA 1
ATOM 3258 C C . GLU B 1 118 ? 5.859 9.836 13.297 1 97.38 118 GLU B C 1
ATOM 3260 O O . GLU B 1 118 ? 5.098 8.969 13.719 1 97.38 118 GLU B O 1
ATOM 3265 N N . ALA B 1 119 ? 5.656 10.633 12.219 1 97.19 119 ALA B N 1
ATOM 3266 C CA . ALA B 1 119 ? 4.371 10.531 11.531 1 97.19 119 ALA B CA 1
ATOM 3267 C C . ALA B 1 119 ? 4.566 10.438 10.016 1 97.19 119 ALA B C 1
ATOM 3269 O O . ALA B 1 119 ? 5.324 11.211 9.43 1 97.19 119 ALA B O 1
ATOM 3270 N N . TYR B 1 120 ? 3.879 9.477 9.414 1 96.31 120 TYR B N 1
ATOM 3271 C CA . TYR B 1 120 ? 3.896 9.25 7.977 1 96.31 120 TYR B CA 1
ATOM 3272 C C . TYR B 1 120 ? 2.523 9.492 7.367 1 96.31 120 TYR B C 1
ATOM 3274 O O . TYR B 1 120 ? 1.586 8.727 7.602 1 96.31 120 TYR B O 1
ATOM 3282 N N . PHE B 1 121 ? 2.43 10.531 6.59 1 92.62 121 PHE B N 1
ATOM 3283 C CA . PHE B 1 121 ? 1.177 10.844 5.91 1 92.62 121 PHE B CA 1
ATOM 3284 C C . PHE B 1 121 ? 1.141 10.203 4.527 1 92.62 121 PHE B C 1
ATOM 3286 O O . PHE B 1 121 ? 1.549 10.82 3.541 1 92.62 121 PHE B O 1
ATOM 3293 N N . VAL B 1 122 ? 0.569 9 4.48 1 89.75 122 VAL B N 1
ATOM 3294 C CA . VAL B 1 122 ? 0.682 8.18 3.279 1 89.75 122 VAL B CA 1
ATOM 3295 C C . VAL B 1 122 ? -0.709 7.871 2.73 1 89.75 122 VAL B C 1
ATOM 3297 O O . VAL B 1 122 ? -0.849 7.129 1.755 1 89.75 122 VAL B O 1
ATOM 3300 N N . GLY B 1 123 ? -1.73 8.359 3.324 1 86.69 123 GLY B N 1
ATOM 3301 C CA . GLY B 1 123 ? -3.098 8.031 2.955 1 86.69 123 GLY B CA 1
ATOM 3302 C C . GLY B 1 123 ? -3.693 6.922 3.803 1 86.69 123 GLY B C 1
ATOM 3303 O O . GLY B 1 123 ? -2.971 6.211 4.504 1 86.69 123 GLY B O 1
ATOM 3304 N N . SER B 1 124 ? -4.996 6.734 3.691 1 88.56 124 SER B N 1
ATOM 3305 C CA . SER B 1 124 ? -5.75 5.848 4.57 1 88.56 124 SER B CA 1
ATOM 3306 C C . SER B 1 124 ? -5.363 4.391 4.344 1 88.56 124 SER B C 1
ATOM 3308 O O . SER B 1 124 ? -5.039 3.676 5.297 1 88.56 124 SER B O 1
ATOM 3310 N N . MET B 1 125 ? -5.359 3.992 3.119 1 83.94 125 MET B N 1
ATOM 3311 C CA . MET B 1 125 ? -5.164 2.578 2.814 1 83.94 125 MET B CA 1
ATOM 3312 C C . MET B 1 125 ? -3.729 2.15 3.104 1 83.94 125 MET B C 1
ATOM 3314 O O . MET B 1 125 ? -3.498 1.116 3.732 1 83.94 125 MET B O 1
ATOM 3318 N N . ARG B 1 126 ? -2.811 2.92 2.6 1 86.88 126 ARG B N 1
ATOM 3319 C CA . ARG B 1 126 ? -1.415 2.605 2.881 1 86.88 126 ARG B CA 1
ATOM 3320 C C . ARG B 1 126 ? -1.14 2.631 4.383 1 86.88 126 ARG B C 1
ATOM 3322 O O . ARG B 1 126 ? -0.387 1.8 4.895 1 86.88 126 ARG B O 1
ATOM 3329 N N . GLY B 1 127 ? -1.719 3.625 5.008 1 91.81 127 GLY B N 1
ATOM 3330 C CA . GLY B 1 127 ? -1.577 3.684 6.457 1 91.81 127 GLY B CA 1
ATOM 3331 C C . GLY B 1 127 ? -2.117 2.451 7.156 1 91.81 127 GLY B C 1
ATOM 3332 O O . GLY B 1 127 ? -1.463 1.9 8.047 1 91.81 127 GLY B O 1
ATOM 3333 N N . LEU B 1 128 ? -3.285 2.078 6.75 1 90.44 128 LEU B N 1
ATOM 3334 C CA . LEU B 1 128 ? -3.906 0.878 7.301 1 90.44 128 LEU B CA 1
ATOM 3335 C C . LEU B 1 128 ? -2.99 -0.331 7.137 1 90.44 128 LEU B C 1
ATOM 3337 O O . LEU B 1 128 ? -2.822 -1.118 8.07 1 90.44 128 LEU B O 1
ATOM 3341 N N . LEU B 1 129 ? -2.395 -0.451 6.008 1 86.44 129 LEU B N 1
ATOM 3342 C CA . LEU B 1 129 ? -1.507 -1.576 5.734 1 86.44 129 LEU B CA 1
ATOM 3343 C C . LEU B 1 129 ? -0.254 -1.501 6.602 1 86.44 129 LEU B C 1
ATOM 3345 O O . LEU B 1 129 ? 0.199 -2.516 7.133 1 86.44 129 LEU B O 1
ATOM 3349 N N . LEU B 1 130 ? 0.29 -0.318 6.75 1 92 130 LEU B N 1
ATOM 3350 C CA . LEU B 1 130 ? 1.485 -0.149 7.566 1 92 130 LEU B CA 1
ATOM 3351 C C . LEU B 1 130 ? 1.208 -0.524 9.016 1 92 130 LEU B C 1
ATOM 3353 O O . LEU B 1 130 ? 2.041 -1.16 9.672 1 92 130 LEU B O 1
ATOM 3357 N N . VAL B 1 131 ? 0.079 -0.165 9.531 1 94.44 131 VAL B N 1
ATOM 3358 C CA . VAL B 1 131 ? -0.274 -0.497 10.906 1 94.44 131 VAL B CA 1
ATOM 3359 C C . VAL B 1 131 ? -0.51 -2 11.031 1 94.44 131 VAL B C 1
ATOM 3361 O O . VAL B 1 131 ? -0.031 -2.633 11.977 1 94.44 131 VAL B O 1
ATOM 3364 N N . SER B 1 132 ? -1.164 -2.547 10.117 1 87.5 132 SER B N 1
ATOM 3365 C CA . SER B 1 132 ? -1.483 -3.969 10.156 1 87.5 132 SER B CA 1
ATOM 3366 C C . SER B 1 132 ? -0.22 -4.82 10.07 1 87.5 132 SER B C 1
ATOM 3368 O O . SER B 1 132 ? -0.163 -5.91 10.648 1 87.5 132 SER B O 1
ATOM 3370 N N . GLU B 1 133 ? 0.774 -4.336 9.398 1 84.94 133 GLU B N 1
ATOM 3371 C CA . GLU B 1 133 ? 2.025 -5.066 9.227 1 84.94 133 GLU B CA 1
ATOM 3372 C C . GLU B 1 133 ? 2.965 -4.84 10.406 1 84.94 133 GLU B C 1
ATOM 3374 O O . GLU B 1 133 ? 4.066 -5.395 10.445 1 84.94 133 GLU B O 1
ATOM 3379 N N . GLY B 1 134 ? 2.59 -3.969 11.273 1 90.06 134 GLY B N 1
ATOM 3380 C CA . GLY B 1 134 ? 3.357 -3.742 12.484 1 90.06 134 GLY B CA 1
ATOM 3381 C C . GLY B 1 134 ? 4.43 -2.682 12.328 1 90.06 134 GLY B C 1
ATOM 3382 O O . GLY B 1 134 ? 5.281 -2.518 13.203 1 90.06 134 GLY B O 1
ATOM 3383 N N . LEU B 1 135 ? 4.41 -1.996 11.219 1 93 135 LEU B N 1
ATOM 3384 C CA . LEU B 1 135 ? 5.434 -0.991 10.953 1 93 135 LEU B CA 1
ATOM 3385 C C . LEU B 1 135 ? 5.082 0.332 11.633 1 93 135 LEU B C 1
ATOM 3387 O O . LEU B 1 135 ? 5.969 1.148 11.898 1 93 135 LEU B O 1
ATOM 3391 N N . ALA B 1 136 ? 3.801 0.56 11.844 1 97.06 136 ALA B N 1
ATOM 3392 C CA . ALA B 1 136 ? 3.305 1.721 12.578 1 97.06 136 ALA B CA 1
ATOM 3393 C C . ALA B 1 136 ? 2.369 1.297 13.711 1 97.06 136 ALA B C 1
ATOM 3395 O O . ALA B 1 136 ? 1.944 0.14 13.773 1 97.06 136 ALA B O 1
ATOM 3396 N N . HIS B 1 137 ? 2.174 2.18 14.617 1 97.88 137 HIS B N 1
ATOM 3397 C CA . HIS B 1 137 ? 1.416 1.846 15.82 1 97.88 137 HIS B CA 1
ATOM 3398 C C . HIS B 1 137 ? -0.057 2.209 15.656 1 97.88 137 HIS B C 1
ATOM 3400 O O . HIS B 1 137 ? -0.931 1.524 16.188 1 97.88 137 HIS B O 1
ATOM 3406 N N . PHE B 1 138 ? -0.325 3.301 15.008 1 98.44 138 PHE B N 1
ATOM 3407 C CA . PHE B 1 138 ? -1.697 3.732 14.773 1 98.44 138 PHE B CA 1
ATOM 3408 C C . PHE B 1 138 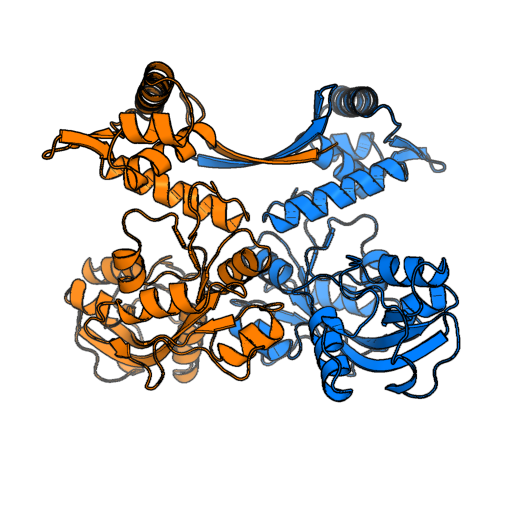? -1.777 4.629 13.547 1 98.44 138 PHE B C 1
ATOM 3410 O O . PHE B 1 138 ? -0.75 5.004 12.977 1 98.44 138 PHE B O 1
ATOM 3417 N N . GLY B 1 139 ? -2.996 4.941 13.047 1 97.81 139 GLY B N 1
ATOM 3418 C CA . GLY B 1 139 ? -3.158 5.766 11.859 1 97.81 139 GLY B CA 1
ATOM 3419 C C . GLY B 1 139 ? -4.574 6.273 11.68 1 97.81 139 GLY B C 1
ATOM 3420 O O . GLY B 1 139 ? -5.527 5.676 12.18 1 97.81 139 GLY B O 1
ATOM 3421 N N . GLY B 1 140 ? -4.715 7.379 11.031 1 96.88 140 GLY B N 1
ATOM 3422 C CA . GLY B 1 140 ? -6.008 7.938 10.664 1 96.88 140 GLY B CA 1
ATOM 3423 C C . GLY B 1 140 ? -6.527 7.414 9.336 1 96.88 140 GLY B C 1
ATOM 3424 O O . GLY B 1 140 ? -5.758 7.215 8.391 1 96.88 140 GLY B O 1
ATOM 3425 N N . ILE B 1 141 ? -7.863 7.199 9.289 1 93.94 141 ILE B N 1
ATOM 3426 C CA . ILE B 1 141 ? -8.43 6.672 8.055 1 93.94 141 ILE B CA 1
ATOM 3427 C C . ILE B 1 141 ? -9.75 7.375 7.75 1 93.94 141 ILE B C 1
ATOM 3429 O O . ILE B 1 141 ? -10.484 7.762 8.664 1 93.94 141 ILE B O 1
ATOM 3433 N N . HIS B 1 142 ? -10.016 7.613 6.555 1 90.69 142 HIS B N 1
ATOM 3434 C CA . HIS B 1 142 ? -11.305 8.008 5.988 1 90.69 142 HIS B CA 1
ATOM 3435 C C . HIS B 1 142 ? -11.594 7.25 4.699 1 90.69 142 HIS B C 1
ATOM 3437 O O . HIS B 1 142 ? -11.367 7.766 3.604 1 90.69 142 HIS B O 1
ATOM 3443 N N . LEU B 1 143 ? -12.141 6.086 4.816 1 82.56 143 LEU B N 1
ATOM 3444 C CA . LEU B 1 143 ? -12.305 5.129 3.727 1 82.56 143 LEU B CA 1
ATOM 3445 C C . LEU B 1 143 ? -13.781 4.93 3.404 1 82.56 143 LEU B C 1
ATOM 3447 O O . LEU B 1 143 ? -14.188 3.844 2.98 1 82.56 143 LEU B O 1
ATOM 3451 N N . GLY B 1 144 ? -14.602 5.934 3.688 1 81.5 144 GLY B N 1
ATOM 3452 C CA . GLY B 1 144 ? -16.047 5.734 3.594 1 81.5 144 GLY B CA 1
ATOM 3453 C C . GLY B 1 144 ? -16.625 5.043 4.809 1 81.5 144 GLY B C 1
ATOM 3454 O O . GLY B 1 144 ? -16.703 5.629 5.891 1 81.5 144 GLY B O 1
ATOM 3455 N N . ASP B 1 145 ? -16.953 3.779 4.625 1 82.94 145 ASP B N 1
ATOM 3456 C CA . ASP B 1 145 ? -17.328 2.988 5.797 1 82.94 145 ASP B CA 1
ATOM 3457 C C . ASP B 1 145 ? -16.094 2.428 6.492 1 82.94 145 ASP B C 1
ATOM 3459 O O . ASP B 1 145 ? -15.625 1.333 6.164 1 82.94 145 ASP B O 1
ATOM 3463 N N . ASN B 1 146 ? -15.648 3.24 7.43 1 90.25 146 ASN B N 1
ATOM 3464 C CA . ASN B 1 146 ? -14.398 2.902 8.102 1 90.25 146 ASN B CA 1
ATOM 3465 C C . ASN B 1 146 ? -14.5 1.579 8.852 1 90.25 146 ASN B C 1
ATOM 3467 O O . ASN B 1 146 ? -13.547 0.797 8.883 1 90.25 146 ASN B O 1
ATOM 3471 N N . VAL B 1 147 ? -15.641 1.347 9.445 1 89.75 147 VAL B N 1
ATOM 3472 C CA . VAL B 1 147 ? -15.844 0.116 10.203 1 89.75 147 VAL B CA 1
ATOM 3473 C C . VAL B 1 147 ? -15.742 -1.089 9.266 1 89.75 147 VAL B C 1
ATOM 3475 O O . VAL B 1 147 ? -15.008 -2.043 9.555 1 89.75 147 VAL B O 1
ATOM 3478 N N . GLN B 1 148 ? -16.359 -0.975 8.156 1 80.81 148 GLN B N 1
ATOM 3479 C CA . GLN B 1 148 ? -16.328 -2.062 7.188 1 80.81 148 GLN B CA 1
ATOM 3480 C C . GLN B 1 148 ? -14.922 -2.236 6.609 1 80.81 148 GLN B C 1
ATOM 3482 O O . GLN B 1 148 ? -14.461 -3.363 6.422 1 80.81 148 GLN B O 1
ATOM 3487 N N . ALA B 1 149 ? -14.281 -1.141 6.305 1 83.5 149 ALA B N 1
ATOM 3488 C CA . ALA B 1 149 ? -12.938 -1.202 5.746 1 83.5 149 ALA B CA 1
ATOM 3489 C C . ALA B 1 149 ? -11.984 -1.924 6.695 1 83.5 149 ALA B C 1
ATOM 3491 O O . ALA B 1 149 ? -11.195 -2.77 6.27 1 83.5 149 ALA B O 1
ATOM 3492 N N . VAL B 1 150 ? -12.062 -1.635 7.965 1 87.56 150 VAL B N 1
ATOM 3493 C CA . VAL B 1 150 ? -11.164 -2.234 8.945 1 87.56 150 VAL B CA 1
ATOM 3494 C C . VAL B 1 150 ? -11.5 -3.713 9.117 1 87.56 150 VAL B C 1
ATOM 3496 O O . VAL B 1 150 ? -10.609 -4.543 9.305 1 87.56 150 VAL B O 1
ATOM 3499 N N . ARG B 1 151 ? -12.789 -3.99 9.078 1 78.62 151 ARG B N 1
ATOM 3500 C CA . ARG B 1 151 ? -13.211 -5.383 9.188 1 78.62 151 ARG B CA 1
ATOM 3501 C C . ARG B 1 151 ? -12.617 -6.227 8.062 1 78.62 151 ARG B C 1
ATOM 3503 O O . ARG B 1 151 ? -12.242 -7.379 8.273 1 78.62 151 ARG B O 1
ATOM 3510 N N . ILE B 1 152 ? -12.523 -5.609 6.98 1 73.56 152 ILE B N 1
ATOM 3511 C CA . ILE B 1 152 ? -12.133 -6.359 5.793 1 73.56 152 ILE B CA 1
ATOM 3512 C C . ILE B 1 152 ? -10.609 -6.344 5.66 1 73.56 152 ILE B C 1
ATOM 3514 O O . ILE B 1 152 ? -9.992 -7.379 5.387 1 73.56 152 ILE B O 1
ATOM 3518 N N . TYR B 1 153 ? -10.008 -5.207 5.984 1 75.75 153 TYR B N 1
ATOM 3519 C CA . TYR B 1 153 ? -8.617 -5.051 5.598 1 75.75 153 TYR B CA 1
ATOM 3520 C C . TYR B 1 153 ? -7.723 -4.887 6.82 1 75.75 153 TYR B C 1
ATOM 3522 O O . TYR B 1 153 ? -6.492 -4.934 6.715 1 75.75 153 TYR B O 1
ATOM 3530 N N . GLY B 1 154 ? -8.203 -4.703 7.957 1 80.31 154 GLY B N 1
ATOM 3531 C CA . GLY B 1 154 ? -7.434 -4.316 9.125 1 80.31 154 GLY B CA 1
ATOM 3532 C C . GLY B 1 154 ? -6.746 -5.492 9.805 1 80.31 154 GLY B C 1
ATOM 3533 O O . GLY B 1 154 ? -5.777 -5.309 10.539 1 80.31 154 GLY B O 1
ATOM 3534 N N . GLY B 1 155 ? -7.059 -6.719 9.461 1 72.25 155 GLY B N 1
ATOM 3535 C CA . GLY B 1 155 ? -6.32 -7.875 9.945 1 72.25 155 GLY B CA 1
ATOM 3536 C C . GLY B 1 155 ? -6.203 -7.918 11.461 1 72.25 155 GLY B C 1
ATOM 3537 O O . GLY B 1 155 ? -5.113 -8.133 11.992 1 72.25 155 GLY B O 1
ATOM 3538 N N . GLY B 1 156 ? -7.09 -7.578 12.266 1 76.56 156 GLY B N 1
ATOM 3539 C CA . GLY B 1 156 ? -6.988 -7.652 13.719 1 76.56 156 GLY B CA 1
ATOM 3540 C C . GLY B 1 156 ? -6.773 -6.301 14.375 1 76.56 156 GLY B C 1
ATOM 3541 O O . GLY B 1 156 ? -6.551 -6.223 15.578 1 76.56 156 GLY B O 1
ATOM 3542 N N . LEU B 1 157 ? -6.781 -5.332 13.625 1 89.88 157 LEU B N 1
ATOM 3543 C CA . LEU B 1 157 ? -6.641 -3.982 14.164 1 89.88 157 LEU B CA 1
ATOM 3544 C C . LEU B 1 157 ? -7.91 -3.549 14.883 1 89.88 157 LEU B C 1
ATOM 3546 O O . LEU B 1 157 ? -8.969 -4.156 14.711 1 89.88 157 LEU B O 1
ATOM 3550 N N . ARG B 1 158 ? -7.723 -2.574 15.758 1 94.81 158 ARG B N 1
ATOM 3551 C CA . ARG B 1 158 ? -8.836 -1.935 16.453 1 94.81 158 ARG B CA 1
ATOM 3552 C C . ARG B 1 158 ? -9.141 -0.564 15.852 1 94.81 158 ARG B C 1
ATOM 3554 O O . ARG B 1 158 ? -8.281 0.039 15.203 1 94.81 158 ARG B O 1
ATOM 3561 N N . LEU B 1 159 ? -10.445 -0.183 16.016 1 97.12 159 LEU B N 1
ATOM 3562 C CA . LEU B 1 159 ? -10.867 1.107 15.477 1 97.12 159 LEU B CA 1
ATOM 3563 C C . LEU B 1 159 ? -11.32 2.041 16.594 1 97.12 159 LEU B C 1
ATOM 3565 O O . LEU B 1 159 ? -12.086 1.64 17.469 1 97.12 159 LEU B O 1
ATOM 3569 N N . ILE B 1 160 ? -10.758 3.207 16.688 1 98.69 160 ILE B N 1
ATOM 3570 C CA . ILE B 1 160 ? -11.188 4.285 17.578 1 98.69 160 ILE B CA 1
ATOM 3571 C C . ILE B 1 160 ? -11.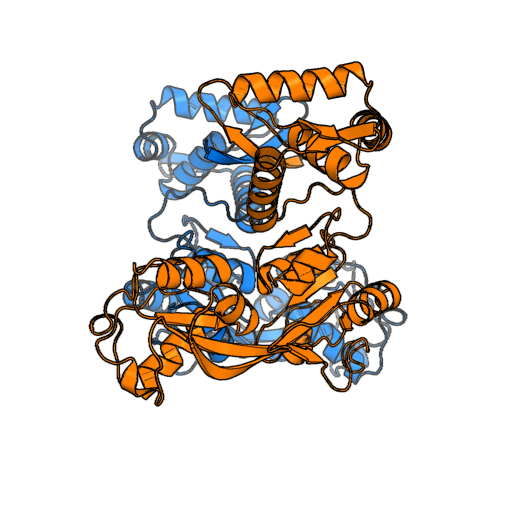922 5.355 16.781 1 98.69 160 ILE B C 1
ATOM 3573 O O . ILE B 1 160 ? -11.414 5.836 15.758 1 98.69 160 ILE B O 1
ATOM 3577 N N . HIS B 1 161 ? -13.102 5.715 17.266 1 98.56 161 HIS B N 1
ATOM 3578 C CA . HIS B 1 161 ? -13.898 6.715 16.562 1 98.56 161 HIS B CA 1
ATOM 3579 C C . HIS B 1 161 ? -13.305 8.109 16.719 1 98.56 161 HIS B C 1
ATOM 3581 O O . HIS B 1 161 ? -12.805 8.453 17.797 1 98.56 161 HIS B O 1
ATOM 3587 N N . GLY B 1 162 ? -13.336 8.828 15.648 1 98.56 162 GLY B N 1
ATOM 3588 C CA . GLY B 1 162 ? -12.766 10.172 15.664 1 98.56 162 GLY B CA 1
ATOM 3589 C C . GLY B 1 162 ? -13.797 11.258 15.438 1 98.56 162 GLY B C 1
ATOM 3590 O O . GLY B 1 162 ? -14.781 11.352 16.172 1 98.56 162 GLY B O 1
ATOM 3591 N N . PHE B 1 163 ? -13.656 11.984 14.359 1 98.62 163 PHE B N 1
ATOM 3592 C CA . PHE B 1 163 ? -14.438 13.188 14.133 1 98.62 163 PHE B CA 1
ATOM 3593 C C . PHE B 1 163 ? -14.992 13.219 12.719 1 98.62 163 PHE B C 1
ATOM 3595 O O . PHE B 1 163 ? -14.703 12.328 11.914 1 98.62 163 PHE B O 1
ATOM 3602 N N . LYS B 1 164 ? -15.891 14.156 12.484 1 97.94 164 LYS B N 1
ATOM 3603 C CA . LYS B 1 164 ? -16.375 14.523 11.156 1 97.94 164 LYS B CA 1
ATOM 3604 C C . LYS B 1 164 ? -15.781 15.852 10.703 1 97.94 164 LYS B C 1
ATOM 3606 O O . LYS B 1 164 ? -15.516 16.734 11.523 1 97.94 164 LYS B O 1
ATOM 3611 N N . ARG B 1 165 ? -15.516 15.914 9.43 1 97.5 165 ARG B N 1
ATOM 3612 C CA . ARG B 1 165 ? -15.031 17.172 8.859 1 97.5 165 ARG B CA 1
ATOM 3613 C C . ARG B 1 165 ? -15.789 17.531 7.586 1 97.5 165 ARG B C 1
ATOM 3615 O O . ARG B 1 165 ? -16.156 16.641 6.809 1 97.5 165 ARG B O 1
ATOM 3622 N N . GLU B 1 166 ? -16.062 18.781 7.453 1 97.44 166 GLU B N 1
ATOM 3623 C CA . GLU B 1 166 ? -16.844 19.266 6.316 1 97.44 166 GLU B CA 1
ATOM 3624 C C . GLU B 1 166 ? -15.984 19.391 5.062 1 97.44 166 GLU B C 1
ATOM 3626 O O . GLU B 1 166 ? -14.914 19.984 5.102 1 97.44 166 GLU B O 1
ATOM 3631 N N . VAL B 1 167 ? -16.469 18.781 4.008 1 95.88 167 VAL B N 1
ATOM 3632 C CA . VAL B 1 167 ? -15.844 18.891 2.695 1 95.88 167 VAL B CA 1
ATOM 3633 C C . VAL B 1 167 ? -16.766 19.641 1.74 1 95.88 167 VAL B C 1
ATOM 3635 O O . VAL B 1 167 ? -17.984 19.438 1.765 1 95.88 167 VAL B O 1
ATOM 3638 N N . GLY B 1 168 ? -16.156 20.562 0.943 1 96.75 168 GLY B N 1
ATOM 3639 C CA . GLY B 1 168 ? -17 21.344 0.05 1 96.75 168 GLY B CA 1
ATOM 3640 C C . GLY B 1 168 ? -16.203 22.109 -0.988 1 96.75 168 GLY B C 1
ATOM 3641 O O . GLY B 1 168 ? -14.992 21.906 -1.133 1 96.75 168 GLY B O 1
ATOM 3642 N N . VAL B 1 169 ? -16.938 22.938 -1.68 1 97.06 169 VAL B N 1
ATOM 3643 C CA . VAL B 1 169 ? -16.344 23.781 -2.723 1 97.06 169 VAL B CA 1
ATOM 3644 C C . VAL B 1 169 ? -15.727 25.016 -2.098 1 97.06 169 VAL B C 1
ATOM 3646 O O . VAL B 1 169 ? -16.391 25.766 -1.376 1 97.06 169 VAL B O 1
ATOM 3649 N N . ALA B 1 170 ? -14.461 25.188 -2.299 1 98.12 170 ALA B N 1
ATOM 3650 C CA . ALA B 1 170 ? -13.766 26.422 -1.937 1 98.12 170 ALA B CA 1
ATOM 3651 C C . ALA B 1 170 ? -13.508 27.281 -3.166 1 98.12 170 ALA B C 1
ATOM 3653 O O . ALA B 1 170 ? -13.008 26.797 -4.184 1 98.12 170 ALA B O 1
ATOM 3654 N N . SER B 1 171 ? -13.867 28.547 -3.078 1 98.5 171 SER B N 1
ATOM 3655 C CA . SER B 1 171 ? -13.773 29.422 -4.234 1 98.5 171 SER B CA 1
ATOM 3656 C C . SER B 1 171 ? -13.445 30.859 -3.816 1 98.5 171 SER B C 1
ATOM 3658 O O . SER B 1 171 ? -13.633 31.219 -2.654 1 98.5 171 SER B O 1
ATOM 3660 N N . ARG B 1 172 ? -12.906 31.609 -4.758 1 96.31 172 ARG B N 1
ATOM 3661 C CA . ARG B 1 172 ? -12.578 33 -4.488 1 96.31 172 ARG B CA 1
ATOM 3662 C C . ARG B 1 172 ? -13.844 33.875 -4.469 1 96.31 172 ARG B C 1
ATOM 3664 O O . ARG B 1 172 ? -13.898 34.875 -3.775 1 96.31 172 ARG B O 1
ATOM 3671 N N . ARG B 1 173 ? -14.828 33.438 -5.219 1 95.94 173 ARG B N 1
ATOM 3672 C CA . ARG B 1 173 ? -16.125 34.125 -5.211 1 95.94 173 ARG B CA 1
ATOM 3673 C C . ARG B 1 173 ? -17.203 33.25 -4.613 1 95.94 173 ARG B C 1
ATOM 3675 O O . ARG B 1 173 ? -17.078 32 -4.625 1 95.94 173 ARG B O 1
ATOM 3682 N N . GLU B 1 174 ? -18.172 33.844 -4.156 1 96 174 GLU B N 1
ATOM 3683 C CA . GLU B 1 174 ? -19.25 33.094 -3.531 1 96 174 GLU B CA 1
ATOM 3684 C C . GLU B 1 174 ? -20.047 32.281 -4.57 1 96 174 GLU B C 1
ATOM 3686 O O . GLU B 1 174 ? -20.469 32.844 -5.586 1 96 174 GLU B O 1
ATOM 3691 N N . LEU B 1 175 ? -20.109 31.031 -4.34 1 96 175 LEU B N 1
ATOM 3692 C CA . LEU B 1 175 ? -20.969 30.141 -5.121 1 96 175 LEU B CA 1
ATOM 3693 C C . LEU B 1 175 ? -22.156 29.672 -4.289 1 96 175 LEU B C 1
ATOM 3695 O O . LEU B 1 175 ? -21.984 29.188 -3.17 1 96 175 LEU B O 1
ATOM 3699 N N . ARG B 1 176 ? -23.281 29.797 -4.785 1 92 176 ARG B N 1
ATOM 3700 C CA . ARG B 1 176 ? -24.484 29.5 -4 1 92 176 ARG B CA 1
ATOM 3701 C C . ARG B 1 176 ? -25.031 28.109 -4.324 1 92 176 ARG B C 1
ATOM 3703 O O . ARG B 1 176 ? -25.766 27.531 -3.529 1 92 176 ARG B O 1
ATOM 3710 N N . ARG B 1 177 ? -24.953 27.719 -5.617 1 94.56 177 ARG B N 1
ATOM 3711 C CA . ARG B 1 177 ? -25.422 26.406 -6.059 1 94.56 177 ARG B CA 1
ATOM 3712 C C . ARG B 1 177 ? -24.312 25.625 -6.742 1 94.56 177 ARG B C 1
ATOM 3714 O O . ARG B 1 177 ? -23.375 26.219 -7.305 1 94.56 177 ARG B O 1
ATOM 3721 N N . LEU B 1 178 ? -24.438 24.359 -6.551 1 95.12 178 LEU B N 1
ATOM 3722 C CA . LEU B 1 178 ? -23.422 23.469 -7.121 1 95.12 178 LEU B CA 1
ATOM 3723 C C . LEU B 1 178 ? -23.234 23.766 -8.602 1 95.12 178 LEU B C 1
ATOM 3725 O O . LEU B 1 178 ? -22.109 23.719 -9.102 1 95.12 178 LEU B O 1
ATOM 3729 N N . ARG B 1 179 ? -24.25 24.031 -9.344 1 95.38 179 ARG B N 1
ATOM 3730 C CA . ARG B 1 179 ? -24.203 24.281 -10.789 1 95.38 179 ARG B CA 1
ATOM 3731 C C . ARG B 1 179 ? -23.359 25.5 -11.109 1 95.38 179 ARG B C 1
ATOM 3733 O O . ARG B 1 179 ? -22.922 25.672 -12.25 1 95.38 179 ARG B O 1
ATOM 3740 N N . ASP B 1 180 ? -23.156 26.359 -10.133 1 96 180 ASP B N 1
ATOM 3741 C CA . ASP B 1 180 ? -22.375 27.594 -10.336 1 96 180 ASP B CA 1
ATOM 3742 C C . ASP B 1 180 ? -20.938 27.266 -10.711 1 96 180 ASP B C 1
ATOM 3744 O O . ASP B 1 180 ? -20.203 28.141 -11.188 1 96 180 ASP B O 1
ATOM 3748 N N . ILE B 1 181 ? -20.516 25.984 -10.492 1 96 181 ILE B N 1
ATOM 3749 C CA . ILE B 1 181 ? -19.125 25.656 -10.766 1 96 181 ILE B CA 1
ATOM 3750 C C . ILE B 1 181 ? -18.938 25.406 -12.258 1 96 181 ILE B C 1
ATOM 3752 O O . ILE B 1 181 ? -17.797 25.312 -12.742 1 96 181 ILE B O 1
ATOM 3756 N N . VAL B 1 182 ? -20.047 25.281 -13 1 95.31 182 VAL B N 1
ATOM 3757 C CA . VAL B 1 182 ? -19.984 24.969 -14.422 1 95.31 182 VAL B CA 1
ATOM 3758 C C . VAL B 1 182 ? -19.234 26.062 -15.164 1 95.31 182 VAL B C 1
ATOM 3760 O O . VAL B 1 182 ? -19.531 27.25 -15.008 1 95.31 182 VAL B O 1
ATOM 3763 N N . GLY B 1 183 ? -18.281 25.625 -15.945 1 95.06 183 GLY B N 1
ATOM 3764 C CA . GLY B 1 183 ? -17.516 26.562 -16.734 1 95.06 183 GLY B CA 1
ATOM 3765 C C . GLY B 1 183 ? -16.344 27.172 -15.977 1 95.06 183 GLY B C 1
ATOM 3766 O O . GLY B 1 183 ? -15.5 27.844 -16.562 1 95.06 183 GLY B O 1
ATOM 3767 N N . LEU B 1 184 ? -16.25 26.938 -14.703 1 96.75 184 LEU B N 1
ATOM 3768 C CA . LEU B 1 184 ? -15.164 27.469 -13.883 1 96.75 184 LEU B CA 1
ATOM 3769 C C . LEU B 1 184 ? -13.977 26.516 -13.867 1 96.75 184 LEU B C 1
ATOM 3771 O O . LEU B 1 184 ? -14.141 25.312 -14.07 1 96.75 184 LEU B O 1
ATOM 3775 N N . LYS B 1 185 ? -12.852 27.094 -13.602 1 97.62 185 LYS B N 1
ATOM 3776 C CA . LYS B 1 185 ? -11.602 26.344 -13.617 1 97.62 185 LYS B CA 1
ATOM 3777 C C . LYS B 1 185 ? -11.336 25.703 -12.258 1 97.62 185 LYS B C 1
ATOM 3779 O O . LYS B 1 185 ? -11.227 26.391 -11.25 1 97.62 185 LYS B O 1
ATOM 3784 N N . ILE B 1 186 ? -11.133 24.391 -12.266 1 97.81 186 ILE B N 1
ATOM 3785 C CA . ILE B 1 186 ? -10.898 23.641 -11.039 1 97.81 186 ILE B CA 1
ATOM 3786 C C . ILE B 1 186 ? -9.406 23.375 -10.875 1 97.81 186 ILE B C 1
ATOM 3788 O O . ILE B 1 186 ? -8.664 23.344 -11.859 1 97.81 186 ILE B O 1
ATOM 3792 N N . VAL B 1 187 ? -8.898 23.328 -9.664 1 97.31 187 VAL B N 1
ATOM 3793 C CA . VAL B 1 187 ? -7.719 22.531 -9.352 1 97.31 187 VAL B CA 1
ATOM 3794 C C . VAL B 1 187 ? -8.141 21.219 -8.672 1 97.31 187 VAL B C 1
ATOM 3796 O O . VAL B 1 187 ? -8.781 21.25 -7.621 1 97.31 187 VAL B O 1
ATOM 3799 N N . ASN B 1 188 ? -7.785 20.156 -9.25 1 94.19 188 ASN B N 1
ATOM 3800 C CA . ASN B 1 188 ? -8.273 18.828 -8.898 1 94.19 188 ASN B CA 1
ATOM 3801 C C . ASN B 1 188 ? -7.352 18.141 -7.902 1 94.19 188 ASN B C 1
ATOM 3803 O O . ASN B 1 188 ? -6.32 18.688 -7.52 1 94.19 188 ASN B O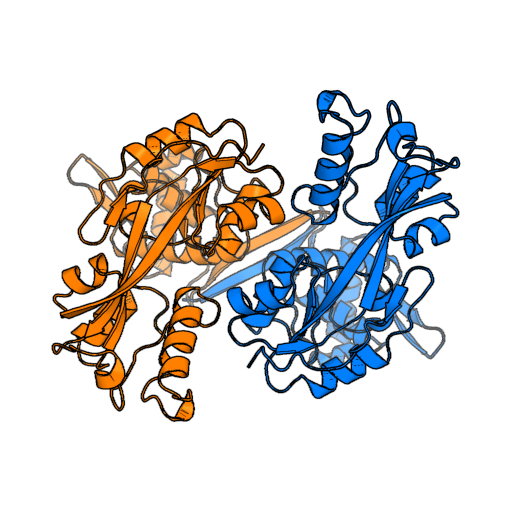 1
ATOM 3807 N N . ARG B 1 189 ? -7.828 17.016 -7.332 1 88.38 189 ARG B N 1
ATOM 3808 C CA . ARG B 1 189 ? -7.066 16.203 -6.391 1 88.38 189 ARG B CA 1
ATOM 3809 C C . ARG B 1 189 ? -6.457 14.984 -7.086 1 88.38 189 ARG B C 1
ATOM 3811 O O . ARG B 1 189 ? -6.82 14.664 -8.219 1 88.38 189 ARG B O 1
ATOM 3818 N N . GLN B 1 190 ? -5.52 14.398 -6.418 1 77.62 190 GLN B N 1
ATOM 3819 C CA . GLN B 1 190 ? -4.816 13.258 -7 1 77.62 190 GLN B CA 1
ATOM 3820 C C . GLN B 1 190 ? -5.77 12.094 -7.258 1 77.62 190 GLN B C 1
ATOM 3822 O O . GLN B 1 190 ? -6.625 11.789 -6.426 1 77.62 190 GLN B O 1
ATOM 3827 N N . PRO B 1 191 ? -5.625 11.484 -8.469 1 70.69 191 PRO B N 1
ATOM 3828 C CA . PRO B 1 191 ? -6.391 10.258 -8.703 1 70.69 191 PRO B CA 1
ATOM 3829 C C . PRO B 1 191 ? -6.184 9.211 -7.609 1 70.69 191 PRO B C 1
ATOM 3831 O O . PRO B 1 191 ? -5.066 9.039 -7.117 1 70.69 191 PRO B O 1
ATOM 3834 N N . GLY B 1 192 ? -7.242 8.555 -7.191 1 65.69 192 GLY B N 1
ATOM 3835 C CA . GLY B 1 192 ? -7.137 7.527 -6.164 1 65.69 192 GLY B CA 1
ATOM 3836 C C . GLY B 1 192 ? -7.414 8.055 -4.77 1 65.69 192 GLY B C 1
ATOM 3837 O O . GLY B 1 192 ? -7.598 7.277 -3.83 1 65.69 192 GLY B O 1
ATOM 3838 N N . SER B 1 193 ? -7.387 9.344 -4.68 1 71.75 193 SER B N 1
ATOM 3839 C CA . SER B 1 193 ? -7.758 9.891 -3.379 1 71.75 193 SER B CA 1
ATOM 3840 C C . SER B 1 193 ? -9.266 9.836 -3.17 1 71.75 193 SER B C 1
ATOM 3842 O O . SER B 1 193 ? -10.031 9.805 -4.137 1 71.75 193 SER B O 1
ATOM 3844 N N . GLY B 1 194 ? -9.703 9.773 -1.967 1 70.81 194 GLY B N 1
ATOM 3845 C CA . GLY B 1 194 ? -11.125 9.844 -1.657 1 70.81 194 GLY B CA 1
ATOM 3846 C C . GLY B 1 194 ? -11.781 11.109 -2.152 1 70.81 194 GLY B C 1
ATOM 3847 O O . GLY B 1 194 ? -12.898 11.078 -2.68 1 70.81 194 GLY B O 1
ATOM 3848 N N . THR B 1 195 ? -11.062 12.188 -2.041 1 78.94 195 THR B N 1
ATOM 3849 C CA . THR B 1 195 ? -11.602 13.461 -2.49 1 78.94 195 THR B CA 1
ATOM 3850 C C . THR B 1 195 ? -11.828 13.461 -4 1 78.94 195 THR B C 1
ATOM 3852 O O . THR B 1 195 ? -12.836 13.961 -4.484 1 78.94 195 THR B O 1
ATOM 3855 N N . ARG B 1 196 ? -10.906 12.875 -4.695 1 80.69 196 ARG B N 1
ATOM 3856 C CA . ARG B 1 196 ? -11.047 12.797 -6.145 1 80.69 196 ARG B CA 1
ATOM 3857 C C . ARG B 1 196 ? -12.305 12.016 -6.531 1 80.69 196 ARG B C 1
ATOM 3859 O O . ARG B 1 196 ? -13.016 12.398 -7.461 1 80.69 196 ARG B O 1
ATOM 3866 N N . LEU B 1 197 ? -12.562 10.961 -5.871 1 73.19 197 LEU B N 1
ATOM 3867 C CA . LEU B 1 197 ? -13.75 10.156 -6.129 1 73.19 197 LEU B CA 1
ATOM 3868 C C . LEU B 1 197 ? -15.016 10.984 -5.938 1 73.19 197 LEU B C 1
ATOM 3870 O O . LEU B 1 197 ? -15.945 10.906 -6.746 1 73.19 197 LEU B O 1
ATOM 3874 N N . HIS B 1 198 ? -15.023 11.703 -4.922 1 80.12 198 HIS B N 1
ATOM 3875 C CA . HIS B 1 198 ? -16.188 12.531 -4.641 1 80.12 198 HIS B CA 1
ATOM 3876 C C . HIS B 1 198 ? -16.328 13.656 -5.66 1 80.12 198 HIS B C 1
ATOM 3878 O O . HIS B 1 198 ? -17.438 14.016 -6.047 1 80.12 198 HIS B O 1
ATOM 3884 N N . ILE B 1 199 ? -15.211 14.211 -6.086 1 87.25 199 ILE B N 1
ATOM 3885 C CA . ILE B 1 199 ? -15.242 15.242 -7.117 1 87.25 199 ILE B CA 1
ATOM 3886 C C . ILE B 1 199 ? -15.891 14.688 -8.383 1 87.25 199 ILE B C 1
ATOM 3888 O O . ILE B 1 199 ? -16.812 15.305 -8.938 1 87.25 199 ILE B O 1
ATOM 3892 N N . ASP B 1 200 ? -15.492 13.57 -8.773 1 82.38 200 ASP B N 1
ATOM 3893 C CA . ASP B 1 200 ? -16.016 12.969 -10 1 82.38 200 ASP B CA 1
ATOM 3894 C C . ASP B 1 200 ? -17.5 12.68 -9.883 1 82.38 200 ASP B C 1
ATOM 3896 O O . ASP B 1 200 ? -18.25 12.812 -10.852 1 82.38 200 ASP B O 1
ATOM 3900 N N . ARG B 1 201 ? -17.859 12.242 -8.727 1 80.25 201 ARG B N 1
ATOM 3901 C CA . ARG B 1 201 ? -19.281 11.992 -8.492 1 80.25 201 ARG B CA 1
ATOM 3902 C C . ARG B 1 201 ? -20.094 13.289 -8.602 1 80.25 201 ARG B C 1
ATOM 3904 O O . ARG B 1 201 ? -21.156 13.305 -9.203 1 80.25 201 ARG B O 1
ATOM 3911 N N . VAL B 1 202 ? -19.562 14.281 -7.988 1 87.06 202 VAL B N 1
ATOM 3912 C CA . VAL B 1 202 ? -20.219 15.586 -8.023 1 87.06 202 VAL B CA 1
ATOM 3913 C C . VAL B 1 202 ? -20.312 16.078 -9.469 1 87.06 202 VAL B C 1
ATOM 3915 O O . VAL B 1 202 ? -21.375 16.562 -9.891 1 87.06 202 VAL B O 1
ATOM 3918 N N . LEU B 1 203 ? -19.281 15.93 -10.234 1 90.31 203 LEU B N 1
ATOM 3919 C CA . LEU B 1 203 ? -19.266 16.344 -11.633 1 90.31 203 LEU B CA 1
ATOM 3920 C C . LEU B 1 203 ? -20.266 15.539 -12.445 1 90.31 203 LEU B C 1
ATOM 3922 O O . LEU B 1 203 ? -20.953 16.078 -13.32 1 90.31 203 LEU B O 1
ATOM 3926 N N . SER B 1 204 ? -20.312 14.312 -12.133 1 86.25 204 SER B N 1
ATOM 3927 C CA . SER B 1 204 ? -21.25 13.438 -12.836 1 86.25 204 SER B CA 1
ATOM 3928 C C . SER B 1 204 ? -22.703 13.859 -12.586 1 86.25 204 SER B C 1
ATOM 3930 O O . SER B 1 204 ? -23.531 13.789 -13.492 1 86.25 204 SER B O 1
ATOM 3932 N N . THR B 1 205 ? -23.016 14.195 -11.391 1 88.25 205 THR B N 1
ATOM 3933 C CA . THR B 1 205 ? -24.359 14.648 -11.062 1 88.25 205 THR B CA 1
ATOM 3934 C C . THR B 1 205 ? -24.734 15.883 -11.883 1 88.25 205 THR B C 1
ATOM 3936 O O . THR B 1 205 ? -25.906 16.125 -12.156 1 88.25 205 THR B O 1
ATOM 3939 N N . LEU B 1 206 ? -23.734 16.609 -12.336 1 92.25 206 LEU B N 1
ATOM 3940 C CA . LEU B 1 206 ? -23.922 17.797 -13.156 1 92.25 206 LEU B CA 1
ATOM 3941 C C . LEU B 1 206 ? -23.781 17.469 -14.641 1 92.25 206 LEU B C 1
ATOM 3943 O O . LEU B 1 206 ? -23.766 18.359 -15.484 1 92.25 206 LEU B O 1
ATOM 3947 N N . ARG B 1 207 ? -23.531 16.125 -14.891 1 91.12 207 ARG B N 1
ATOM 3948 C CA . ARG B 1 207 ? -23.359 15.609 -16.25 1 91.12 207 ARG B CA 1
ATOM 3949 C C . ARG B 1 207 ? -22.141 16.234 -16.922 1 91.12 207 ARG B C 1
ATOM 3951 O O . ARG B 1 207 ? -22.203 16.562 -18.109 1 91.12 207 ARG B O 1
ATOM 3958 N N . LEU B 1 208 ? -21.203 16.516 -16.172 1 91.62 208 LEU B N 1
ATOM 3959 C CA . LEU B 1 208 ? -19.938 17.016 -16.688 1 91.62 208 LEU B CA 1
ATOM 3960 C C . LEU B 1 208 ? -18.922 15.891 -16.859 1 91.62 208 LEU B C 1
ATOM 3962 O O . LEU B 1 208 ? -18.719 15.102 -15.93 1 91.62 208 LEU B O 1
ATOM 3966 N N . THR B 1 209 ? -18.344 15.883 -18.047 1 86.81 209 THR B N 1
ATOM 3967 C CA . THR B 1 209 ? -17.219 14.977 -18.297 1 86.81 209 THR B CA 1
ATOM 3968 C C . THR B 1 209 ? -15.891 15.68 -18.047 1 86.81 209 THR B C 1
ATOM 3970 O O . THR B 1 209 ? -15.828 16.906 -18.047 1 86.81 209 THR B O 1
ATOM 3973 N N . PRO B 1 210 ? -14.883 14.906 -17.734 1 85.94 210 PRO B N 1
ATOM 3974 C CA . PRO B 1 210 ? -13.57 15.5 -17.469 1 85.94 210 PRO B CA 1
ATOM 3975 C C . PRO B 1 210 ? -13.141 16.5 -18.531 1 85.94 210 PRO B C 1
ATOM 3977 O O . PRO B 1 210 ? -12.602 17.562 -18.188 1 85.94 210 PRO B O 1
ATOM 3980 N N . GLU B 1 211 ? -13.438 16.203 -19.781 1 89 211 GLU B N 1
ATOM 3981 C CA . GLU B 1 211 ? -13.023 17.047 -20.891 1 89 211 GLU B CA 1
ATOM 3982 C C . GLU B 1 211 ? -13.75 18.391 -20.859 1 89 211 GLU B C 1
ATOM 3984 O O . GLU B 1 211 ? -13.273 19.375 -21.422 1 89 211 GLU B O 1
ATOM 3989 N N . LYS B 1 212 ? -14.812 18.453 -20.172 1 92.81 212 LYS B N 1
ATOM 3990 C CA . LYS B 1 212 ? -15.648 19.656 -20.156 1 92.81 212 LYS B CA 1
ATOM 3991 C C . LYS B 1 212 ? -15.367 20.5 -18.906 1 92.81 212 LYS B C 1
ATOM 3993 O O . LYS B 1 212 ? -15.992 21.547 -18.719 1 92.81 212 LYS B O 1
ATOM 3998 N N . VAL B 1 213 ? -14.469 20.078 -18.109 1 95.38 213 VAL B N 1
ATOM 3999 C CA . VAL B 1 213 ? -14.164 20.781 -16.875 1 95.38 213 VAL B CA 1
ATOM 4000 C C . VAL B 1 213 ? -12.797 21.453 -16.984 1 95.38 213 VAL B C 1
ATOM 4002 O O . VAL B 1 213 ? -11.766 20.781 -16.906 1 95.38 213 VAL B O 1
ATOM 4005 N N . PRO B 1 214 ? -12.812 22.766 -17.141 1 96.19 214 PRO B N 1
ATOM 4006 C CA . PRO B 1 214 ? -11.516 23.453 -17.219 1 96.19 214 PRO B CA 1
ATOM 4007 C C . PRO B 1 214 ? -10.648 23.172 -15.992 1 96.19 214 PRO B C 1
ATOM 4009 O O . PRO B 1 214 ? -11.125 23.25 -14.852 1 96.19 214 PRO B O 1
ATOM 4012 N N . GLY B 1 215 ? -9.414 22.75 -16.219 1 96.12 215 GLY B N 1
ATOM 4013 C CA . GLY B 1 215 ? -8.461 22.531 -15.141 1 96.12 215 GLY B CA 1
ATOM 4014 C C . GLY B 1 215 ? -8.523 21.141 -14.547 1 96.12 215 GLY B C 1
ATOM 4015 O O . GLY B 1 215 ? -7.84 20.844 -13.57 1 96.12 215 GLY B O 1
ATOM 4016 N N . TYR B 1 216 ? -9.242 20.297 -15.109 1 94.19 216 TYR B N 1
ATOM 4017 C CA . TYR B 1 216 ? -9.484 18.969 -14.562 1 94.19 216 TYR B CA 1
ATOM 4018 C C . TYR B 1 216 ? -8.18 18.234 -14.32 1 94.19 216 TYR B C 1
ATOM 4020 O O . TYR B 1 216 ? -8.047 17.5 -13.344 1 94.19 216 TYR B O 1
ATOM 4028 N N . ASP B 1 217 ? -7.168 18.453 -15.102 1 90.25 217 ASP B N 1
ATOM 4029 C CA . ASP B 1 217 ? -5.934 17.688 -15.031 1 90.25 217 ASP B CA 1
ATOM 4030 C C . ASP B 1 217 ? -4.898 18.375 -14.156 1 90.25 217 ASP B C 1
ATOM 4032 O O . ASP B 1 217 ? -3.795 17.859 -13.953 1 90.25 217 ASP B O 1
ATOM 4036 N N . ARG B 1 218 ? -5.242 19.531 -13.688 1 93.5 218 ARG B N 1
ATOM 4037 C CA . ARG B 1 218 ? -4.371 20.188 -12.719 1 93.5 218 ARG B CA 1
ATOM 4038 C C . ARG B 1 218 ? -4.562 19.609 -11.32 1 93.5 218 ARG B C 1
ATOM 4040 O O . ARG B 1 218 ? -5.645 19.703 -10.742 1 93.5 218 ARG B O 1
ATOM 4047 N N . ILE B 1 219 ? -3.488 19.094 -10.828 1 92.31 219 ILE B N 1
ATOM 4048 C CA . ILE B 1 219 ? -3.639 18.266 -9.633 1 92.31 219 ILE B CA 1
ATOM 4049 C C . ILE B 1 219 ? -2.891 18.906 -8.469 1 92.31 219 ILE B C 1
ATOM 4051 O O . ILE B 1 219 ? -1.766 19.391 -8.633 1 92.31 219 ILE B O 1
ATOM 4055 N N . ALA B 1 220 ? -3.557 19.016 -7.375 1 92 220 ALA B N 1
ATOM 4056 C CA . ALA B 1 220 ? -2.934 19.344 -6.094 1 92 220 ALA B CA 1
ATOM 4057 C C . ALA B 1 220 ? -2.938 18.141 -5.164 1 92 220 ALA B C 1
ATOM 4059 O O . ALA B 1 220 ? -3.994 17.562 -4.883 1 92 220 ALA B O 1
ATOM 4060 N N . PRO B 1 221 ? -1.807 17.781 -4.559 1 82.31 221 PRO B N 1
ATOM 4061 C CA . PRO B 1 221 ? -1.714 16.547 -3.775 1 82.31 221 PRO B CA 1
ATOM 4062 C C . PRO B 1 221 ? -2.322 16.688 -2.381 1 82.31 221 PRO B C 1
ATOM 4064 O O . PRO B 1 221 ? -2.627 15.68 -1.733 1 82.31 221 PRO B O 1
ATOM 4067 N N . THR B 1 222 ? -2.463 17.938 -1.896 1 85.88 222 THR B N 1
ATOM 4068 C CA . THR B 1 222 ? -2.98 18.109 -0.544 1 85.88 222 THR B CA 1
ATOM 4069 C C . THR B 1 222 ? -4.133 19.109 -0.534 1 85.88 222 THR B C 1
ATOM 4071 O O . THR B 1 222 ? -4.262 19.938 -1.447 1 85.88 222 THR B O 1
ATOM 4074 N N . HIS B 1 223 ? -4.938 18.969 0.512 1 92.62 223 HIS B N 1
ATOM 4075 C CA . HIS B 1 223 ? -6.004 19.953 0.709 1 92.62 223 HIS B CA 1
ATOM 4076 C C . HIS B 1 223 ? -5.449 21.375 0.78 1 92.62 223 HIS B C 1
ATOM 4078 O O . HIS B 1 223 ? -6.008 22.297 0.179 1 92.62 223 HIS B O 1
ATOM 4084 N N . ASP B 1 224 ? -4.387 21.531 1.393 1 92.75 224 ASP B N 1
ATOM 4085 C CA . ASP B 1 224 ? -3.762 22.844 1.586 1 92.75 224 ASP B CA 1
ATOM 4086 C C . ASP B 1 224 ? -3.277 23.422 0.25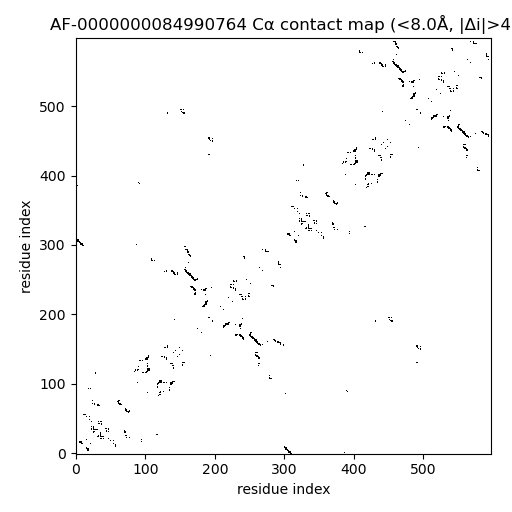9 1 92.75 224 ASP B C 1
ATOM 4088 O O . ASP B 1 224 ? -3.523 24.594 -0.041 1 92.75 224 ASP B O 1
ATOM 4092 N N . GLU B 1 225 ? -2.637 22.609 -0.455 1 92.81 225 GLU B N 1
ATOM 4093 C CA . GLU B 1 225 ? -2.119 23.078 -1.739 1 92.81 225 GLU B CA 1
ATOM 4094 C C . GLU B 1 225 ? -3.252 23.453 -2.686 1 92.81 225 GLU B C 1
ATOM 4096 O O . GLU B 1 225 ? -3.154 24.453 -3.406 1 92.81 225 GLU B O 1
ATOM 4101 N N . ALA B 1 226 ? -4.293 22.672 -2.695 1 96.62 226 ALA B N 1
ATOM 4102 C CA . ALA B 1 226 ? -5.449 22.969 -3.537 1 96.62 226 ALA B CA 1
ATOM 4103 C C . ALA B 1 226 ? -6.047 24.328 -3.18 1 96.62 226 ALA B C 1
ATOM 4105 O O . ALA B 1 226 ? -6.281 25.172 -4.059 1 96.62 226 ALA B O 1
ATOM 4106 N N . ALA B 1 227 ? -6.211 24.578 -1.928 1 97.75 227 ALA B N 1
ATOM 4107 C CA . ALA B 1 227 ? -6.773 25.844 -1.465 1 97.75 227 ALA B CA 1
ATOM 4108 C C . ALA B 1 227 ? -5.84 27.016 -1.791 1 97.75 227 ALA B C 1
ATOM 4110 O O . ALA B 1 227 ? -6.297 28.078 -2.188 1 97.75 227 ALA B O 1
ATOM 4111 N N . ARG B 1 228 ? -4.613 26.797 -1.653 1 97.25 228 ARG B N 1
ATOM 4112 C CA . ARG B 1 228 ? -3.631 27.844 -1.948 1 97.25 228 ARG B CA 1
ATOM 4113 C C . ARG B 1 228 ? -3.693 28.25 -3.414 1 97.25 228 ARG B C 1
ATOM 4115 O O . ARG B 1 228 ? -3.668 29.438 -3.73 1 97.25 228 ARG B O 1
ATOM 4122 N N . ILE B 1 229 ? -3.75 27.281 -4.273 1 97.75 229 ILE B N 1
ATOM 4123 C CA . ILE B 1 229 ? -3.799 27.531 -5.711 1 97.75 229 ILE B CA 1
ATOM 4124 C C . ILE B 1 229 ? -5.016 28.391 -6.047 1 97.75 229 ILE B C 1
ATOM 4126 O O . ILE B 1 229 ? -4.914 29.328 -6.84 1 97.75 229 ILE B O 1
ATOM 4130 N N . VAL B 1 230 ? -6.121 28.109 -5.469 1 98.38 230 VAL B N 1
ATOM 4131 C CA . VAL B 1 230 ? -7.34 28.891 -5.688 1 98.38 230 VAL B CA 1
ATOM 4132 C C . VAL B 1 230 ? -7.168 30.297 -5.117 1 98.38 230 VAL B C 1
ATOM 4134 O O . VAL B 1 230 ? -7.488 31.281 -5.781 1 98.38 230 VAL B O 1
ATOM 4137 N N . ALA B 1 231 ? -6.668 30.375 -3.934 1 98.19 231 ALA B N 1
ATOM 4138 C CA . ALA B 1 231 ? -6.473 31.656 -3.27 1 98.19 231 ALA B CA 1
ATOM 4139 C C . ALA B 1 231 ? -5.555 32.562 -4.086 1 98.19 231 ALA B C 1
ATOM 4141 O O . ALA B 1 231 ? -5.738 33.781 -4.109 1 98.19 231 ALA B O 1
ATOM 4142 N N . GLU B 1 232 ? -4.633 31.953 -4.715 1 97.81 232 GLU B N 1
ATOM 4143 C CA . GLU B 1 232 ? -3.658 32.688 -5.512 1 97.81 232 GLU B CA 1
ATOM 4144 C C . GLU B 1 232 ? -4.219 33.062 -6.883 1 97.81 232 GLU B C 1
ATOM 4146 O O . GLU B 1 232 ? -3.584 33.781 -7.648 1 97.81 232 GLU B O 1
ATOM 4151 N N . GLY B 1 233 ? -5.344 32.531 -7.23 1 96.94 233 GLY B N 1
ATOM 4152 C CA . GLY B 1 233 ? -6.039 32.938 -8.445 1 96.94 233 GLY B CA 1
ATOM 4153 C C . GLY B 1 233 ? -5.691 32.062 -9.633 1 96.94 233 GLY B C 1
ATOM 4154 O O . GLY B 1 233 ? -6.055 32.375 -10.773 1 96.94 233 GLY B O 1
ATOM 4155 N N . GLU B 1 234 ? -5.027 30.938 -9.445 1 97.62 234 GLU B N 1
ATOM 4156 C CA . GLU B 1 234 ? -4.621 30.031 -10.523 1 97.62 234 GLU B CA 1
ATOM 4157 C C . GLU B 1 234 ? -5.762 29.109 -10.93 1 97.62 234 GLU B C 1
ATOM 4159 O O . GLU B 1 234 ? -5.711 28.484 -11.992 1 97.62 234 GLU B O 1
ATOM 4164 N N . ALA B 1 235 ? -6.703 29.016 -10.117 1 98.38 235 ALA B N 1
ATOM 4165 C CA . ALA B 1 235 ? -7.949 28.281 -10.367 1 98.38 235 ALA B CA 1
ATOM 4166 C C . ALA B 1 235 ? -9.141 29 -9.734 1 98.38 235 ALA B C 1
ATOM 4168 O O . ALA B 1 235 ? -8.961 29.906 -8.898 1 98.38 235 ALA B O 1
ATOM 4169 N N . ASP B 1 236 ? -10.289 28.641 -10.141 1 98.06 236 ASP B N 1
ATOM 4170 C CA . ASP B 1 236 ? -11.492 29.297 -9.641 1 98.06 236 ASP B CA 1
ATOM 4171 C C . ASP B 1 236 ? -12.023 28.594 -8.391 1 98.06 236 ASP B C 1
ATOM 4173 O O . ASP B 1 236 ? -12.617 29.234 -7.52 1 98.06 236 ASP B O 1
ATOM 4177 N N . TYR B 1 237 ? -11.867 27.328 -8.391 1 97.81 237 TYR B N 1
ATOM 4178 C CA . TYR B 1 237 ? -12.391 26.594 -7.25 1 97.81 237 TYR B CA 1
ATOM 4179 C C . TYR B 1 237 ? -11.664 25.266 -7.082 1 97.81 237 TYR B C 1
ATOM 4181 O O . TYR B 1 237 ? -10.891 24.844 -7.953 1 97.81 237 TYR B O 1
ATOM 4189 N N . THR B 1 238 ? -11.859 24.625 -5.973 1 97.62 238 THR B N 1
ATOM 4190 C CA . THR B 1 238 ? -11.453 23.266 -5.648 1 97.62 238 THR B CA 1
ATOM 4191 C C . THR B 1 238 ? -12.414 22.641 -4.648 1 97.62 238 THR B C 1
ATOM 4193 O O . THR B 1 238 ? -13.398 23.266 -4.25 1 97.62 238 THR B O 1
ATOM 4196 N N . ILE B 1 239 ? -12.281 21.438 -4.41 1 95.94 239 ILE B N 1
ATOM 4197 C CA . ILE B 1 239 ? -12.977 20.766 -3.316 1 95.94 239 ILE B CA 1
ATOM 4198 C C . ILE B 1 239 ? -11.984 20.438 -2.207 1 95.94 239 ILE B C 1
ATOM 4200 O O . ILE B 1 239 ? -10.984 19.75 -2.447 1 95.94 239 ILE B O 1
ATOM 4204 N N . THR B 1 240 ? -12.211 20.969 -1.055 1 96.19 240 THR B N 1
ATOM 4205 C CA . THR B 1 240 ? -11.297 20.797 0.071 1 96.19 240 THR B CA 1
ATOM 4206 C C . THR B 1 240 ? -12.047 20.906 1.396 1 96.19 240 THR B C 1
ATOM 4208 O O . THR B 1 240 ? -13.281 20.922 1.416 1 96.19 240 THR B O 1
ATOM 4211 N N . LEU B 1 241 ? -11.336 20.969 2.471 1 96.94 241 LEU B N 1
ATOM 4212 C CA . LEU B 1 241 ? -11.922 21.078 3.803 1 96.94 241 LEU B CA 1
ATOM 4213 C C . LEU B 1 241 ? -12.32 22.516 4.105 1 96.94 241 LEU B C 1
ATOM 4215 O O . LEU B 1 241 ? -11.617 23.453 3.721 1 96.94 241 LEU B O 1
ATOM 4219 N N . ARG B 1 242 ? -13.398 22.641 4.883 1 98.06 242 ARG B N 1
ATOM 4220 C CA . ARG B 1 242 ? -13.773 23.969 5.316 1 98.06 242 ARG B CA 1
ATOM 4221 C C . ARG B 1 242 ? -12.641 24.641 6.094 1 98.06 242 ARG B C 1
ATOM 4223 O O . ARG B 1 242 ? -12.336 25.812 5.875 1 98.06 242 ARG B O 1
ATOM 4230 N N . TYR B 1 243 ? -12.078 23.859 6.965 1 97.75 243 TYR B N 1
ATOM 4231 C CA . TYR B 1 243 ? -10.984 24.344 7.797 1 97.75 243 TYR B CA 1
ATOM 4232 C C . TYR B 1 243 ? -9.891 24.984 6.941 1 97.75 243 TYR B C 1
ATOM 4234 O O . TYR B 1 243 ? -9.398 26.062 7.254 1 97.75 243 TYR B O 1
ATOM 4242 N N . VAL B 1 244 ? -9.531 24.344 5.879 1 97.25 244 VAL B N 1
ATOM 4243 C CA . VAL B 1 244 ? -8.461 24.797 4.984 1 97.25 244 VAL B CA 1
ATOM 4244 C C . VAL B 1 244 ? -8.945 25.984 4.164 1 97.25 244 VAL B C 1
ATOM 4246 O O . VAL B 1 244 ? -8.211 26.969 3.998 1 97.25 244 VAL B O 1
ATOM 4249 N N . ALA B 1 245 ? -10.148 25.922 3.66 1 97.94 245 ALA B N 1
ATOM 4250 C CA . ALA B 1 245 ? -10.719 27.016 2.891 1 97.94 245 ALA B CA 1
ATOM 4251 C C . ALA B 1 245 ? -10.703 28.312 3.693 1 97.94 245 ALA B C 1
ATOM 4253 O O . ALA B 1 245 ? -10.273 29.359 3.193 1 97.94 245 ALA B O 1
ATOM 4254 N N . GLU B 1 246 ? -11.141 28.25 4.898 1 97.31 246 GLU B N 1
ATOM 4255 C CA . GLU B 1 246 ? -11.234 29.422 5.75 1 97.31 246 GLU B CA 1
ATOM 4256 C C . GLU B 1 246 ? -9.852 29.969 6.09 1 97.31 246 GLU B C 1
ATOM 4258 O O . GLU B 1 246 ? -9.672 31.188 6.199 1 97.31 246 GLU B O 1
ATOM 4263 N N . ARG B 1 247 ? -8.984 29.109 6.254 1 96.06 247 ARG B N 1
ATOM 4264 C CA . ARG B 1 247 ? -7.613 29.531 6.527 1 96.06 247 ARG B CA 1
ATOM 4265 C C . ARG B 1 247 ? -7.062 30.375 5.391 1 96.06 247 ARG B C 1
ATOM 4267 O O . ARG B 1 247 ? -6.25 31.281 5.617 1 96.06 247 ARG B O 1
ATOM 4274 N N . TYR B 1 248 ? -7.508 30.125 4.172 1 97.25 248 TYR B N 1
ATOM 4275 C CA . TYR B 1 248 ? -7.016 30.859 3.01 1 97.25 248 TYR B CA 1
ATOM 4276 C C . TYR B 1 248 ? -7.992 31.953 2.604 1 97.25 248 TYR B C 1
ATOM 4278 O O . TYR B 1 248 ? -7.852 32.562 1.536 1 97.25 248 TYR B O 1
ATOM 4286 N N . GLY B 1 249 ? -9.016 32.156 3.416 1 97.38 249 GLY B N 1
ATOM 4287 C CA . GLY B 1 249 ? -9.969 33.219 3.18 1 97.38 249 GLY B CA 1
ATOM 4288 C C . GLY B 1 249 ? -10.883 32.969 2 1 97.38 249 GLY B C 1
ATOM 4289 O O . GLY B 1 249 ? -11.336 33.906 1.338 1 97.38 249 GLY B O 1
ATOM 4290 N N . LEU B 1 250 ? -11.133 31.766 1.71 1 98.44 250 LEU B N 1
ATOM 4291 C CA . LEU B 1 250 ? -11.977 31.422 0.574 1 98.44 250 LEU B CA 1
ATOM 4292 C C . LEU B 1 250 ? -13.43 31.25 1.009 1 98.44 250 LEU B C 1
ATOM 4294 O O . LEU B 1 250 ? -13.703 30.938 2.17 1 98.44 250 LEU B O 1
ATOM 4298 N N . TYR B 1 251 ? -14.32 31.5 0.054 1 98.31 251 TYR B N 1
ATOM 4299 C CA . TYR B 1 251 ? -15.711 31.094 0.264 1 98.31 251 TYR B CA 1
ATOM 4300 C C . TYR B 1 251 ? -15.844 29.578 0.27 1 98.31 251 TYR B C 1
ATOM 4302 O O . TYR B 1 251 ? -15.031 28.875 -0.339 1 98.31 251 TYR B O 1
ATOM 4310 N N . PHE B 1 252 ? -16.828 29.141 1.015 1 98.12 252 PHE B N 1
ATOM 4311 C CA . PHE B 1 252 ? -16.984 27.703 1.18 1 98.12 252 PHE B CA 1
ATOM 4312 C C . PHE B 1 252 ? -18.438 27.297 1.059 1 98.12 252 PHE B C 1
ATOM 4314 O O . PHE B 1 252 ? -19.312 27.891 1.694 1 98.12 252 PHE B O 1
ATOM 4321 N N . MET B 1 253 ? -18.703 26.281 0.194 1 97.62 253 MET B N 1
ATOM 4322 C CA . MET B 1 253 ? -20 25.641 0.076 1 97.62 253 MET B CA 1
ATOM 4323 C C . MET B 1 253 ? -19.922 24.156 0.458 1 97.62 253 MET B C 1
ATOM 4325 O O . MET B 1 253 ? -19.312 23.359 -0.264 1 97.62 253 MET B O 1
ATOM 4329 N N . LYS B 1 254 ? -20.578 23.828 1.524 1 96.5 254 LYS B N 1
ATOM 4330 C CA . LYS B 1 254 ? -20.484 22.469 2.041 1 96.5 254 LYS B CA 1
ATOM 4331 C C . LYS B 1 254 ? -21.141 21.484 1.082 1 96.5 254 LYS B C 1
ATOM 4333 O O . LYS B 1 254 ? -22.25 21.719 0.586 1 96.5 254 LYS B O 1
ATOM 4338 N N . LEU B 1 255 ? -20.469 20.422 0.857 1 94.75 255 LEU B N 1
ATOM 4339 C CA . LEU B 1 255 ? -21.031 19.344 0.046 1 94.75 255 LEU B CA 1
ATOM 4340 C C . LEU B 1 255 ? -21.391 18.141 0.909 1 94.75 255 LEU B C 1
ATOM 4342 O O . LEU B 1 255 ? -22.484 17.594 0.777 1 94.75 255 LEU B O 1
ATOM 4346 N N . TRP B 1 256 ? -20.438 17.672 1.781 1 91.88 256 TRP B N 1
ATOM 4347 C CA . TRP B 1 256 ? -20.719 16.531 2.643 1 91.88 256 TRP B CA 1
ATOM 4348 C C . TRP B 1 256 ? -19.828 16.562 3.889 1 91.88 256 TRP B C 1
ATOM 4350 O O . TRP B 1 256 ? -18.953 17.406 4.012 1 91.88 256 TRP B O 1
ATOM 4360 N N . ASP B 1 257 ? -20.203 15.695 4.793 1 94.75 257 ASP B N 1
ATOM 4361 C CA . ASP B 1 257 ? -19.359 15.391 5.941 1 94.75 257 ASP B CA 1
ATOM 4362 C C . ASP B 1 257 ? -18.5 14.148 5.688 1 94.75 257 ASP B C 1
ATOM 4364 O O . ASP B 1 257 ? -18.984 13.164 5.113 1 94.75 257 ASP B O 1
ATOM 4368 N N . GLU B 1 258 ? -17.312 14.227 6.023 1 93.56 258 GLU B N 1
ATOM 4369 C CA . GLU B 1 258 ? -16.422 13.07 5.934 1 93.56 258 GLU B CA 1
ATOM 4370 C C . GLU B 1 258 ? -16.047 12.555 7.32 1 93.56 258 GLU B C 1
ATOM 4372 O O . GLU B 1 258 ? -15.664 13.336 8.195 1 93.56 258 GLU B O 1
ATOM 4377 N N . GLU B 1 259 ? -16.234 11.266 7.457 1 95 259 GLU B N 1
ATOM 4378 C CA . GLU B 1 259 ? -15.867 10.664 8.734 1 95 259 GLU B CA 1
ATOM 4379 C C . GLU B 1 259 ? -14.383 10.297 8.766 1 95 259 GLU B C 1
ATOM 4381 O O . GLU B 1 259 ? -13.852 9.742 7.797 1 95 259 GLU B O 1
ATOM 4386 N N . PHE B 1 260 ? -13.719 10.641 9.789 1 96.31 260 PHE B N 1
ATOM 4387 C CA . PHE B 1 260 ? -12.312 10.359 10.039 1 96.31 260 PHE B CA 1
ATOM 4388 C C . PHE B 1 260 ? -12.125 9.594 11.344 1 96.31 260 PHE B C 1
ATOM 4390 O O . PHE B 1 260 ? -12.5 10.086 12.406 1 96.31 260 PHE B O 1
ATOM 4397 N N . ASP B 1 261 ? -11.602 8.383 11.266 1 97.94 261 ASP B N 1
ATOM 4398 C CA . ASP B 1 261 ? -11.375 7.539 12.43 1 97.94 261 ASP B CA 1
ATOM 4399 C C . ASP B 1 261 ? -9.906 7.117 12.523 1 97.94 261 ASP B C 1
ATOM 4401 O O . ASP B 1 261 ? -9.078 7.559 11.727 1 97.94 261 ASP B O 1
ATOM 4405 N N . PHE B 1 262 ? -9.648 6.348 13.555 1 98.62 262 PHE B N 1
ATOM 4406 C CA . PHE B 1 262 ? -8.281 5.91 13.812 1 98.62 262 PHE B CA 1
ATOM 4407 C C . PHE B 1 262 ? -8.219 4.402 14 1 98.62 262 PHE B C 1
ATOM 4409 O O . PHE B 1 262 ? -9.133 3.801 14.562 1 98.62 262 PHE B O 1
ATOM 4416 N N . VAL B 1 263 ? -7.148 3.814 13.469 1 97.56 263 VAL B N 1
ATOM 4417 C CA . VAL B 1 263 ? -6.898 2.393 13.688 1 97.56 263 VAL B CA 1
ATOM 4418 C C . VAL B 1 263 ? -5.633 2.215 14.523 1 97.56 263 VAL B C 1
ATOM 4420 O O . VAL B 1 263 ? -4.746 3.072 14.508 1 97.56 263 VAL B O 1
ATOM 4423 N N . CYS B 1 264 ? -5.562 1.092 15.25 1 97.56 264 CYS B N 1
ATOM 4424 C CA . CYS B 1 264 ? -4.352 0.767 15.992 1 97.56 264 CYS B CA 1
ATOM 4425 C C . CYS B 1 264 ? -4.254 -0.731 16.25 1 97.56 264 CYS B C 1
ATOM 4427 O O . CYS B 1 264 ? -5.227 -1.463 16.062 1 97.56 264 CYS B O 1
ATOM 4429 N N . ARG B 1 265 ? -3.088 -1.078 16.562 1 92.19 265 ARG B N 1
ATOM 4430 C CA . ARG B 1 265 ? -2.865 -2.455 17 1 92.19 265 ARG B CA 1
ATOM 4431 C C . ARG B 1 265 ? -3.518 -2.717 18.359 1 92.19 265 ARG B C 1
ATOM 4433 O O . ARG B 1 265 ? -3.68 -1.798 19.156 1 92.19 265 ARG B O 1
ATOM 4440 N N . ARG B 1 266 ? -3.781 -4 18.531 1 89.56 266 ARG B N 1
ATOM 4441 C CA . ARG B 1 266 ? -4.348 -4.398 19.828 1 89.56 266 ARG B CA 1
ATOM 4442 C C . ARG B 1 266 ? -3.424 -4.008 20.969 1 89.56 266 ARG B C 1
ATOM 4444 O O . ARG B 1 266 ? -2.205 -4.152 20.875 1 89.56 266 ARG B O 1
ATOM 4451 N N . GLY B 1 267 ? -4.004 -3.521 22.062 1 94 267 GLY B N 1
ATOM 4452 C CA . GLY B 1 267 ? -3.229 -3.129 23.219 1 94 267 GLY B CA 1
ATOM 4453 C C . GLY B 1 267 ? -2.939 -1.641 23.266 1 94 267 GLY B C 1
ATOM 4454 O O . GLY B 1 267 ? -2.551 -1.112 24.312 1 94 267 GLY B O 1
ATOM 4455 N N . LEU B 1 268 ? -3.133 -0.956 22.141 1 97.38 268 LEU B N 1
ATOM 4456 C CA . LEU B 1 268 ? -2.805 0.465 22.094 1 97.38 268 LEU B CA 1
ATOM 4457 C C . LEU B 1 268 ? -4.07 1.316 22.141 1 97.38 268 LEU B C 1
ATOM 4459 O O . LEU B 1 268 ? -4.008 2.535 21.969 1 97.38 268 LEU B O 1
ATOM 4463 N N . GLU B 1 269 ? -5.223 0.728 22.406 1 97.5 269 GLU B N 1
ATOM 4464 C CA . GLU B 1 269 ? -6.516 1.401 22.312 1 97.5 269 GLU B CA 1
ATOM 4465 C C . GLU B 1 269 ? -6.578 2.594 23.266 1 97.5 269 GLU B C 1
ATOM 4467 O O . GLU B 1 269 ? -7.02 3.678 22.891 1 97.5 269 GLU B O 1
ATOM 4472 N N . ARG B 1 270 ? -6.098 2.371 24.438 1 97.94 270 ARG B N 1
ATOM 4473 C CA . ARG B 1 270 ? -6.191 3.432 25.438 1 97.94 270 ARG B CA 1
ATOM 4474 C C . ARG B 1 270 ? -5.344 4.633 25.031 1 97.94 270 ARG B C 1
ATOM 4476 O O . ARG B 1 270 ? -5.785 5.777 25.156 1 97.94 270 ARG B O 1
ATOM 4483 N N . ARG B 1 271 ? -4.148 4.387 24.609 1 98.12 271 ARG B N 1
ATOM 4484 C CA . ARG B 1 271 ? -3.238 5.457 24.219 1 98.12 271 ARG B CA 1
ATOM 4485 C C . ARG B 1 271 ? -3.785 6.234 23.031 1 98.12 271 ARG B C 1
ATOM 4487 O O . ARG B 1 271 ? -3.736 7.469 23 1 98.12 271 ARG B O 1
ATOM 4494 N N . VAL B 1 272 ? -4.281 5.52 22.016 1 98.56 272 VAL B N 1
ATOM 4495 C CA . VAL B 1 272 ? -4.824 6.164 20.812 1 98.56 272 VAL B CA 1
ATOM 4496 C C . VAL B 1 272 ? -6.098 6.922 21.172 1 98.56 272 VAL B C 1
ATOM 4498 O O . VAL B 1 272 ? -6.328 8.031 20.688 1 98.56 272 VAL B O 1
ATOM 4501 N N . ALA B 1 273 ? -6.914 6.332 22.047 1 98.56 273 ALA B N 1
ATOM 4502 C CA . ALA B 1 273 ? -8.125 7.012 22.516 1 98.56 273 ALA B CA 1
ATOM 4503 C C . ALA B 1 273 ? -7.785 8.336 23.188 1 98.56 273 ALA B C 1
ATOM 4505 O O . ALA B 1 273 ? -8.453 9.352 22.953 1 98.56 273 ALA B O 1
ATOM 4506 N N . GLN B 1 274 ? -6.84 8.328 24.016 1 98.44 274 GLN B N 1
ATOM 4507 C CA . GLN B 1 274 ? -6.41 9.547 24.688 1 98.44 274 GLN B CA 1
ATOM 4508 C C . GLN B 1 274 ? -5.938 10.594 23.672 1 98.44 274 GLN B C 1
ATOM 4510 O O . GLN B 1 274 ? -6.289 11.766 23.781 1 98.44 274 GLN B O 1
ATOM 4515 N N . PHE B 1 275 ? -5.152 10.172 22.719 1 98.44 275 PHE B N 1
ATOM 4516 C CA . PHE B 1 275 ? -4.707 11.055 21.656 1 98.44 275 PHE B CA 1
ATOM 4517 C C . PHE B 1 275 ? -5.898 11.719 20.969 1 98.44 275 PHE B C 1
ATOM 4519 O O . PHE B 1 275 ? -5.895 12.93 20.734 1 98.44 275 PHE B O 1
ATOM 4526 N N . VAL B 1 276 ? -6.879 10.883 20.641 1 98.69 276 VAL B N 1
ATOM 4527 C CA . VAL B 1 276 ? -8.047 11.359 19.922 1 98.69 276 VAL B CA 1
ATOM 4528 C C . VAL B 1 276 ? -8.82 12.367 20.766 1 98.69 276 VAL B C 1
ATOM 4530 O O . VAL B 1 276 ? -9.25 13.406 20.266 1 98.69 276 VAL B O 1
ATOM 4533 N N . ARG B 1 277 ? -8.938 12.164 22.047 1 97.75 277 ARG B N 1
ATOM 4534 C CA . ARG B 1 277 ? -9.688 13.023 22.953 1 97.75 277 ARG B CA 1
ATOM 4535 C C . ARG B 1 277 ? -8.992 14.375 23.125 1 97.75 277 ARG B C 1
ATOM 4537 O O . ARG B 1 277 ? -9.641 15.375 23.422 1 97.75 277 ARG B O 1
ATOM 4544 N N . GLU B 1 278 ? -7.742 14.414 22.891 1 97.5 278 GLU B N 1
ATOM 4545 C CA . GLU B 1 278 ? -6.961 15.625 23.125 1 97.5 278 GLU B CA 1
ATOM 4546 C C . GLU B 1 278 ? -6.879 16.484 21.875 1 97.5 278 GLU B C 1
ATOM 4548 O O . GLU B 1 278 ? -6.336 17.594 21.906 1 97.5 278 GLU B O 1
ATOM 4553 N N . LEU B 1 279 ? -7.43 15.953 20.781 1 98.19 279 LEU B N 1
ATOM 4554 C CA . LEU B 1 279 ? -7.414 16.734 19.547 1 98.19 279 LEU B CA 1
ATOM 4555 C C . LEU B 1 279 ? -8.234 18 19.703 1 98.19 279 LEU B C 1
ATOM 4557 O O . LEU B 1 279 ? -9.32 17.984 20.297 1 98.19 279 LEU B O 1
ATOM 4561 N N . GLU B 1 280 ? -7.688 19.094 19.281 1 97.12 280 GLU B N 1
ATOM 4562 C CA . GLU B 1 280 ? -8.398 20.359 19.25 1 97.12 280 GLU B CA 1
ATOM 4563 C C . GLU B 1 280 ? -9.055 20.609 17.891 1 97.12 280 GLU B C 1
ATOM 4565 O O . GLU B 1 280 ? -8.406 21.094 16.953 1 97.12 280 GLU B O 1
ATOM 4570 N N . LEU B 1 281 ? -10.344 20.406 17.812 1 97.25 281 LEU B N 1
ATOM 4571 C CA . LEU B 1 281 ? -11.078 20.5 16.562 1 97.25 281 LEU B CA 1
ATOM 4572 C C . LEU B 1 281 ? -11.32 21.953 16.172 1 97.25 281 LEU B C 1
ATOM 4574 O O . LEU B 1 281 ? -11.578 22.797 17.047 1 97.25 281 LEU B O 1
ATOM 4578 N N . GLY B 1 282 ? -11.164 22.297 14.945 1 95.62 282 GLY B N 1
ATOM 4579 C CA . GLY B 1 282 ? -11.352 23.641 14.438 1 95.62 282 GLY B CA 1
ATOM 4580 C C . GLY B 1 282 ? -12.633 23.812 13.648 1 95.62 282 GLY B C 1
ATOM 4581 O O . GLY B 1 282 ? -13.523 22.969 13.719 1 95.62 282 GLY B O 1
ATOM 4582 N N . PRO B 1 283 ? -12.766 24.953 12.992 1 95.12 283 PRO B N 1
ATOM 4583 C CA . PRO B 1 283 ? -13.961 25.203 12.18 1 95.12 283 PRO B CA 1
ATOM 4584 C C . PRO B 1 283 ? -14.211 24.109 11.148 1 95.12 283 PRO B C 1
ATOM 4586 O O . PRO B 1 283 ? -13.266 23.641 10.508 1 95.12 283 PRO B O 1
ATOM 4589 N N . GLY B 1 284 ? -15.438 23.703 11.086 1 97.25 284 GLY B N 1
ATOM 4590 C CA . GLY B 1 284 ? -15.797 22.688 10.102 1 97.25 284 GLY B CA 1
ATOM 4591 C C . GLY B 1 284 ? -15.633 21.266 10.609 1 97.25 284 GLY B C 1
ATOM 4592 O O . GLY B 1 284 ? -15.953 20.312 9.898 1 97.25 284 GLY B O 1
ATOM 4593 N N . TYR B 1 285 ? -15.117 21.188 11.805 1 98 285 TYR B N 1
ATOM 4594 C CA . TYR B 1 285 ? -14.992 19.875 12.438 1 98 285 TYR B CA 1
ATOM 4595 C C . TYR B 1 285 ? -16.047 19.688 13.508 1 98 285 TYR B C 1
ATOM 4597 O O . TYR B 1 285 ? -16.5 20.641 14.141 1 98 285 TYR B O 1
ATOM 4605 N N . ALA B 1 286 ? -16.516 18.469 13.664 1 98.19 286 ALA B N 1
ATOM 4606 C CA . ALA B 1 286 ? -17.406 18.078 14.758 1 98.19 286 ALA B CA 1
ATOM 4607 C C . ALA B 1 286 ? -17.031 16.703 15.312 1 98.19 286 ALA B C 1
ATOM 4609 O O . ALA B 1 286 ? -16.734 15.781 14.555 1 98.19 286 ALA B O 1
ATOM 4610 N N . PRO B 1 287 ? -17 16.625 16.609 1 98.06 287 PRO B N 1
ATOM 4611 C CA . PRO B 1 287 ? -16.766 15.289 17.156 1 98.06 287 PRO B CA 1
ATOM 4612 C C . PRO B 1 287 ? -17.891 14.312 16.828 1 98.06 287 PRO B C 1
ATOM 4614 O O . PRO B 1 287 ? -19.062 14.688 16.859 1 98.06 287 PRO B O 1
ATOM 4617 N N . LYS B 1 288 ? -17.5 13.148 16.438 1 97.81 288 LYS B N 1
ATOM 4618 C CA . LYS B 1 288 ? -18.531 12.102 16.438 1 97.81 288 LYS B CA 1
ATOM 4619 C C . LYS B 1 288 ? -19.078 11.875 17.844 1 97.81 288 LYS B C 1
ATOM 4621 O O . LYS B 1 288 ? -18.391 12.125 18.828 1 97.81 288 LYS B O 1
ATOM 4626 N N . PRO B 1 289 ? -20.359 11.383 17.938 1 96.94 289 PRO B N 1
ATOM 4627 C CA . PRO B 1 289 ? -20.938 11.141 19.266 1 96.94 289 PRO B CA 1
ATOM 4628 C C . PRO B 1 289 ? -20.094 10.195 20.109 1 96.94 289 PRO B C 1
ATOM 4630 O O . PRO B 1 289 ? -20.031 10.336 21.328 1 96.94 289 PRO B O 1
ATOM 4633 N N . ASN B 1 290 ? -19.375 9.297 19.484 1 97.44 290 ASN B N 1
ATOM 4634 C CA . ASN B 1 290 ? -18.547 8.32 20.188 1 97.44 290 ASN B CA 1
ATOM 4635 C C . ASN B 1 290 ? -17.062 8.594 19.969 1 97.44 290 ASN B C 1
ATOM 4637 O O . ASN B 1 290 ? -16.266 7.66 19.938 1 97.44 290 ASN B O 1
ATOM 4641 N N . MET B 1 291 ? -16.703 9.797 19.797 1 98.19 291 MET B N 1
ATOM 4642 C CA . MET B 1 291 ? -15.305 10.156 19.594 1 98.19 291 MET B CA 1
ATOM 4643 C C . MET B 1 291 ? -14.438 9.68 20.75 1 98.19 291 MET B C 1
ATOM 4645 O O . MET B 1 291 ? -14.789 9.883 21.906 1 98.19 291 MET B O 1
ATOM 4649 N N . GLY B 1 292 ? -13.352 9.062 20.453 1 98.12 292 GLY B N 1
ATOM 4650 C CA . GLY B 1 292 ? -12.422 8.578 21.453 1 98.12 292 GLY B CA 1
ATOM 4651 C C . GLY B 1 292 ? -12.797 7.215 22.016 1 98.12 292 GLY B C 1
ATOM 4652 O O . GLY B 1 292 ? -12.102 6.676 22.875 1 98.12 292 GLY B O 1
ATOM 4653 N N . ARG B 1 293 ? -13.836 6.645 21.469 1 98.06 293 ARG B N 1
ATOM 4654 C CA . ARG B 1 293 ? -14.258 5.324 21.938 1 98.06 293 ARG B CA 1
ATOM 4655 C C . ARG B 1 293 ? -13.859 4.242 20.938 1 98.06 293 ARG B C 1
ATOM 4657 O O . ARG B 1 293 ? -13.812 4.492 19.734 1 98.06 293 ARG B O 1
ATOM 4664 N N . VAL B 1 294 ? -13.625 3.092 21.469 1 97.06 294 VAL B N 1
ATOM 4665 C CA . VAL B 1 294 ? -13.273 1.938 20.641 1 97.06 294 VAL B CA 1
ATOM 4666 C C . VAL B 1 294 ? -14.531 1.354 20.016 1 97.06 294 VAL B C 1
ATOM 4668 O O . VAL B 1 294 ? -15.578 1.26 20.656 1 97.06 294 VAL B O 1
ATOM 4671 N N . GLU B 1 295 ? -14.453 1.064 18.75 1 95.38 295 GLU B N 1
ATOM 4672 C CA . GLU B 1 295 ? -15.539 0.352 18.078 1 95.38 295 GLU B CA 1
ATOM 4673 C C . GLU B 1 295 ? -15.672 -1.074 18.609 1 95.38 295 GLU B C 1
ATOM 4675 O O . GLU B 1 295 ? -14.797 -1.909 18.375 1 95.38 295 GLU B O 1
ATOM 4680 N N . PRO B 1 296 ? -16.766 -1.405 19.234 1 87 296 PRO B N 1
ATOM 4681 C CA . PRO B 1 296 ? -16.875 -2.682 19.938 1 87 296 PRO B CA 1
ATOM 4682 C C . PRO B 1 296 ? -17 -3.873 19 1 87 296 PRO B C 1
ATOM 4684 O O . PRO B 1 296 ? -16.656 -5 19.359 1 87 296 PRO B O 1
ATOM 4687 N N . THR B 1 297 ? -17.438 -3.641 17.797 1 77 297 THR B N 1
ATOM 4688 C CA . THR B 1 297 ? -17.734 -4.754 16.906 1 77 297 THR B CA 1
ATOM 4689 C C . THR B 1 297 ? -16.453 -5.23 16.203 1 77 297 THR B C 1
ATOM 4691 O O . THR B 1 297 ? -16.438 -6.301 15.594 1 77 297 THR B O 1
ATOM 4694 N N . ILE B 1 298 ? -15.406 -4.461 16.266 1 77.69 298 ILE B N 1
ATOM 4695 C CA . ILE B 1 298 ? -14.117 -4.855 15.711 1 77.69 298 ILE B CA 1
ATOM 4696 C C . ILE B 1 298 ? -13.25 -5.477 16.797 1 77.69 298 ILE B C 1
ATOM 4698 O O . ILE B 1 298 ? -12.82 -4.785 17.734 1 77.69 298 ILE B O 1
ATOM 4702 N N . LYS B 1 299 ? -13.078 -6.812 16.859 1 66.88 299 LYS B N 1
ATOM 4703 C CA . LYS B 1 299 ? -12.383 -7.523 17.922 1 66.88 299 LYS B CA 1
ATOM 4704 C C . LYS B 1 299 ? -11.031 -8.055 17.438 1 66.88 299 LYS B C 1
ATOM 4706 O O . LYS B 1 299 ? -10.875 -8.383 16.266 1 66.88 299 LYS B O 1
#